Protein AF-A0A1Z5TK82-F1 (afdb_monomer_lite)

Organism: NCBI:txid1157616

Radius of gyration: 32.23 Å; chains: 1; bounding box: 74×86×77 Å

Foldseek 3Di:
DDPDDFLLFLLNLLLLLLQQADLPAPPRAADLLSLLQSLLVSLCVSLAWAWQAWDDPGGDPGDPDDPGHHHDDNCQCVDPQWGKTWTDHPVDPWIKIWIWGDDPQKIKIWIDTDVDPDIWIDIDGSVQWFDRVLPDHRLDDPPDDSVSSSVSSQNRTPHSVSSSVSSVCSQQGYPCVHDPPRDDVSDDHDDDDDDDDDDDDPCDPVVCQQVVLCVQPFNCVQPVQCPVWGSQQQRSFCRQQVVDDADPVNSVLLSVLLVLLCVLQVPPDPVVNVVSLLVVLVCLPQALASSRDRDGSSLVSSLSRCFVVLLPDDLCCDANPSHSPSVLNNNVCCVPPVSNRTDADPVSRRDDDPVSHNDDPDPPPVVVVVVVVVVVVVVVVVVVVVVVPPPDDDDDDDDDDDDDDDDDDDDDDDDDDDDDYDDDDDDDDDDDDDDDDDDDDDDDDDDDPDDDDAQACLQWFKAKKWFQAWDQDPQDQQKIWTWIFQPDDPPDPQWDDDPNGTTHTAIARCRVQDDRVCRHRAIAMKGQAEDWDDDRNDTHRIYTKKWAAQDDVPDDRPDRPDHIWTKHAPPPGDRNFTKDWPVRHDHHHNHDDVVVCSVVQQLQQWFAAPVQFTWGAQVSRPSCPPVPDGDITTIHTPVGTIGTDDDHGTRMD

Sequence (653 aa):
MSPGGSIFGAPNLSNIISSTLSSSASPQLKHNYDAIAVAAHASMVAVGFRLIGLGEDHKIDAQPDSTEPAPLPAEWNATKGSYAFRYAHSQSSMEYLLKINSMGNKAVIMGMGMGDDRTYSFDVKADEFVSTGNLPVTLLQEGESKEDAARKIGDVFISIGRLSDFGSMMRLSIIQKLVPSLQKEGYEETQESQSSSTSRSNMAATTGLENDLKDLTIVKESYPQVKDADSDPSKLSAAVFSNVEYTPQDKTEIEQWLITARHIAANEDAAKTAERLSSLNTHLSTRTTLLGSKPSIADVGMYARLAPVVKGWSDEQRTGEQGNHHIVRWLDFVQNAPLFNLKISDSDKVQIDPSKVVFFPKPIDQKAEKERKKKEKAAAQAAAGATTAAAAGATVTSAASGEAQENAKPGKKEKKSTGDKVAEAVGAEAPTEKKGKKEKQPKQPKNQPAADKPLSPAMIDLRVGHILKAVNHPDADSLYVSTINVGDAPGTDNTSEYEGKTVRTVCSGLNGLVPLEEMQGRKIVAVCNLKPVKMRGIQSSAMVLAASPRPKEGEDDHGHGGPVELVNPPSDAEAGERVFFDGYEGEPEKQLNPKKKVWDYCQAGFTTTDAKEVAFDVSAVEQMKDQGKSGIASLKTKQGLCTVPTLAGATVR

Structure (mmCIF, N/CA/C/O backbone):
data_AF-A0A1Z5TK82-F1
#
_entry.id   AF-A0A1Z5TK82-F1
#
loop_
_atom_site.group_PDB
_atom_site.id
_atom_site.type_symbol
_atom_site.label_atom_id
_atom_site.label_alt_id
_atom_site.label_comp_id
_atom_site.label_asym_id
_atom_site.label_entity_id
_atom_site.label_seq_id
_atom_site.pdbx_PDB_ins_code
_atom_site.Cartn_x
_atom_site.Cartn_y
_atom_site.Cartn_z
_atom_site.occupancy
_atom_site.B_iso_or_equiv
_atom_site.auth_seq_id
_atom_site.auth_comp_id
_atom_site.auth_asym_id
_atom_site.auth_atom_id
_atom_site.pdbx_PDB_model_num
ATOM 1 N N . MET A 1 1 ? 28.768 11.409 -28.089 1.00 36.03 1 MET A N 1
ATOM 2 C CA . MET A 1 1 ? 29.508 10.554 -27.138 1.00 36.03 1 MET A CA 1
ATOM 3 C C . MET A 1 1 ? 29.716 11.359 -25.868 1.00 36.03 1 MET A C 1
ATOM 5 O O . MET A 1 1 ? 30.420 12.356 -25.933 1.00 36.03 1 MET A O 1
ATOM 9 N N . SER A 1 2 ? 29.069 10.975 -24.764 1.00 27.11 2 SER A N 1
ATOM 10 C CA . SER A 1 2 ? 29.337 11.552 -23.440 1.00 27.11 2 SER A CA 1
ATOM 11 C C . SER A 1 2 ? 29.878 10.459 -22.515 1.00 27.11 2 SER A C 1
ATOM 13 O O . SER A 1 2 ? 29.393 9.330 -22.592 1.00 27.11 2 SER A O 1
ATOM 15 N N . PRO A 1 3 ? 30.875 10.753 -21.666 1.00 35.50 3 PRO A N 1
ATOM 16 C CA . PRO A 1 3 ? 31.620 9.746 -20.922 1.00 35.50 3 PRO A CA 1
ATOM 17 C C . PRO A 1 3 ? 30.861 9.351 -19.643 1.00 35.50 3 PRO A C 1
ATOM 19 O O . PRO A 1 3 ? 30.496 10.211 -18.848 1.00 35.50 3 PRO A O 1
ATOM 22 N N . GLY A 1 4 ? 30.635 8.051 -19.428 1.00 39.19 4 GLY A N 1
ATOM 23 C CA . GLY A 1 4 ? 30.369 7.465 -18.102 1.00 39.19 4 GLY A CA 1
ATOM 24 C C . GLY A 1 4 ? 28.933 7.460 -17.544 1.00 39.19 4 GLY A C 1
ATOM 25 O O . GLY A 1 4 ? 28.751 7.016 -16.412 1.00 39.19 4 GLY A O 1
ATOM 26 N N . GLY A 1 5 ? 27.913 7.916 -18.279 1.00 54.62 5 GLY A N 1
ATOM 27 C CA . GLY A 1 5 ? 26.507 7.885 -17.831 1.00 54.62 5 GLY A CA 1
ATOM 28 C C . GLY A 1 5 ? 25.722 6.660 -18.330 1.00 54.62 5 GLY A C 1
ATOM 29 O O . GLY A 1 5 ? 25.958 6.189 -19.438 1.00 54.62 5 GLY A O 1
ATOM 30 N N . SER A 1 6 ? 24.760 6.159 -17.542 1.00 75.81 6 SER A N 1
ATOM 31 C CA . SER A 1 6 ? 23.822 5.100 -17.974 1.00 75.81 6 SER A CA 1
ATOM 32 C C . SER A 1 6 ? 23.040 5.528 -19.227 1.00 75.81 6 SER A C 1
ATOM 34 O O . SER A 1 6 ? 22.519 6.644 -19.259 1.00 75.81 6 SER A O 1
ATOM 36 N N . ILE A 1 7 ? 22.895 4.643 -20.228 1.00 81.94 7 ILE A N 1
ATOM 37 C CA . ILE A 1 7 ? 22.122 4.908 -21.464 1.00 81.94 7 ILE A CA 1
ATOM 38 C C . ILE A 1 7 ? 20.677 5.315 -21.165 1.00 81.94 7 ILE A C 1
ATOM 40 O O . ILE A 1 7 ? 20.126 6.187 -21.834 1.00 81.94 7 ILE A O 1
ATOM 44 N N . PHE A 1 8 ? 20.072 4.722 -20.138 1.00 86.88 8 PHE A N 1
ATOM 45 C CA . PHE A 1 8 ? 18.718 5.056 -19.687 1.00 86.88 8 PHE A CA 1
ATOM 46 C C . PHE A 1 8 ? 18.707 6.074 -18.545 1.00 86.88 8 PHE A C 1
ATOM 48 O O . PHE A 1 8 ? 17.667 6.338 -17.950 1.00 86.88 8 PHE A O 1
ATOM 55 N N . GLY A 1 9 ? 19.866 6.642 -18.215 1.00 84.69 9 GLY A N 1
ATOM 56 C CA . GLY A 1 9 ? 19.978 7.704 -17.234 1.00 84.69 9 GLY A CA 1
ATOM 57 C C . GLY A 1 9 ? 19.309 8.977 -17.735 1.00 84.69 9 GLY A C 1
ATOM 58 O O . GLY A 1 9 ? 19.390 9.333 -18.913 1.00 84.69 9 GLY A O 1
ATOM 59 N N . ALA A 1 10 ? 18.694 9.703 -16.812 1.00 84.44 10 ALA A N 1
ATOM 60 C CA . ALA A 1 10 ? 18.004 10.949 -17.102 1.00 84.44 10 ALA A CA 1
ATOM 61 C C . ALA A 1 10 ? 18.831 11.989 -17.883 1.00 84.44 10 ALA A C 1
ATOM 63 O O . ALA A 1 10 ? 18.256 12.581 -18.789 1.00 84.44 10 ALA A O 1
ATOM 64 N N . PRO A 1 11 ? 20.147 12.193 -17.655 1.00 85.00 11 PRO A N 1
ATOM 65 C CA . PRO A 1 11 ? 20.925 13.118 -18.483 1.00 85.00 11 PRO A CA 1
ATOM 66 C C . PRO A 1 11 ? 20.929 12.738 -19.970 1.00 85.00 11 PRO A C 1
ATOM 68 O O . PRO A 1 11 ? 20.803 13.608 -20.828 1.00 85.00 11 PRO A O 1
ATOM 71 N N . ASN A 1 12 ? 21.030 11.443 -20.286 1.00 86.38 12 ASN A N 1
ATOM 72 C CA . ASN A 1 12 ? 21.011 10.974 -21.669 1.00 86.38 12 ASN A CA 1
ATOM 73 C C . ASN A 1 12 ? 19.604 11.076 -22.271 1.00 86.38 12 ASN A C 1
ATOM 75 O O . ASN A 1 12 ? 19.438 11.608 -23.366 1.00 86.38 12 ASN A O 1
ATOM 79 N N . LEU A 1 13 ? 18.582 10.636 -21.530 1.00 88.88 13 LEU A N 1
ATOM 80 C CA . LEU A 1 13 ? 17.193 10.712 -21.985 1.00 88.88 13 LEU A CA 1
ATOM 81 C C . LEU A 1 13 ? 16.740 12.160 -22.208 1.00 88.88 13 LEU A C 1
ATOM 83 O O . LEU A 1 13 ? 16.151 12.447 -23.245 1.00 88.88 13 LEU A O 1
ATOM 87 N N . SER A 1 14 ? 17.067 13.090 -21.307 1.00 88.12 14 SER A N 1
ATOM 88 C CA . SER A 1 14 ? 16.750 14.513 -21.475 1.00 88.12 14 SER A CA 1
ATOM 89 C C . SER A 1 14 ? 17.409 15.118 -22.715 1.00 88.12 14 SER A C 1
ATOM 91 O O . SER A 1 14 ? 16.763 15.884 -23.428 1.00 88.12 14 SER A O 1
ATOM 93 N N . ASN A 1 15 ? 18.657 14.746 -23.017 1.00 86.69 15 ASN A N 1
ATOM 94 C CA . ASN A 1 15 ? 19.344 15.195 -24.232 1.00 86.69 15 ASN A CA 1
ATOM 95 C C . ASN A 1 15 ? 18.699 14.632 -25.508 1.00 86.69 15 ASN A C 1
ATOM 97 O O . ASN A 1 15 ? 18.575 15.332 -26.511 1.00 86.69 15 ASN A O 1
ATOM 101 N N . ILE A 1 16 ? 18.253 13.374 -25.482 1.00 87.94 16 ILE A N 1
ATOM 102 C CA . ILE A 1 16 ? 17.548 12.775 -26.622 1.00 87.94 16 ILE A CA 1
ATOM 103 C C . ILE A 1 16 ? 16.187 13.454 -26.819 1.00 87.94 16 ILE A C 1
ATOM 105 O O . ILE A 1 16 ? 15.845 13.826 -27.942 1.00 87.94 16 ILE A O 1
ATOM 109 N N . ILE A 1 17 ? 15.431 13.685 -25.743 1.00 88.69 17 ILE A N 1
ATOM 110 C CA . ILE A 1 17 ? 14.136 14.380 -25.798 1.00 88.69 17 ILE A CA 1
ATOM 111 C C . ILE A 1 17 ? 14.307 15.800 -26.362 1.00 88.69 17 ILE A C 1
ATOM 113 O O . ILE A 1 17 ? 13.540 16.201 -27.236 1.00 88.69 17 ILE A O 1
ATOM 117 N N . SER A 1 18 ? 15.329 16.552 -25.934 1.00 84.38 18 SER A N 1
ATOM 118 C CA . SER A 1 18 ? 15.569 17.903 -26.464 1.00 84.38 18 SER A CA 1
ATOM 119 C C . SER A 1 18 ? 15.993 17.899 -27.934 1.00 84.38 18 SER A C 1
ATOM 121 O O . SER A 1 18 ? 15.655 18.827 -28.660 1.00 84.38 18 SER A O 1
ATOM 123 N N . SER A 1 19 ? 16.686 16.855 -28.398 1.00 82.31 19 SER A N 1
ATOM 124 C CA . SER A 1 19 ? 17.073 16.718 -29.810 1.00 82.31 19 SER A CA 1
ATOM 125 C C . SER A 1 19 ? 15.933 16.274 -30.736 1.00 82.31 19 SER A C 1
ATOM 127 O O . SER A 1 19 ? 15.937 16.616 -31.914 1.00 82.31 19 SER A O 1
ATOM 129 N N . THR A 1 20 ? 14.959 15.526 -30.212 1.00 82.12 20 THR A N 1
ATOM 130 C CA . THR A 1 20 ? 13.867 14.929 -31.002 1.00 82.12 20 THR A CA 1
ATOM 131 C C . THR A 1 20 ? 12.640 15.829 -31.085 1.00 82.12 20 THR A C 1
ATOM 133 O O . THR A 1 20 ? 11.856 15.713 -32.022 1.00 82.12 20 THR A O 1
ATOM 136 N N . LEU A 1 21 ? 12.441 16.752 -30.145 1.00 81.25 21 LEU A N 1
ATOM 137 C CA . LEU A 1 21 ? 11.312 17.675 -30.196 1.00 81.25 21 LEU A CA 1
ATOM 138 C C . LEU A 1 21 ? 11.607 18.860 -31.123 1.00 81.25 21 LEU A C 1
ATOM 140 O O . LEU A 1 21 ? 12.522 19.641 -30.889 1.00 81.25 21 LEU A O 1
ATOM 144 N N . SER A 1 22 ? 10.800 19.015 -32.175 1.00 68.00 22 SER A N 1
ATOM 145 C CA . SER A 1 22 ? 10.923 20.137 -33.111 1.00 68.00 22 SER A CA 1
ATOM 146 C C . SER A 1 22 ? 10.579 21.485 -32.453 1.00 68.00 22 SER A C 1
ATOM 148 O O . SER A 1 22 ? 9.656 21.592 -31.638 1.00 68.00 22 SER A O 1
ATOM 150 N N . SER A 1 23 ? 11.267 22.550 -32.868 1.00 65.06 23 SER A N 1
ATOM 151 C CA . SER A 1 23 ? 10.932 23.942 -32.527 1.00 65.06 23 SER A CA 1
ATOM 152 C C . SER A 1 23 ? 9.663 24.453 -33.229 1.00 65.06 23 SER A C 1
ATOM 154 O O . SER A 1 23 ? 9.111 25.472 -32.827 1.00 65.06 23 SER A O 1
ATOM 156 N N . SER A 1 24 ? 9.168 23.740 -34.248 1.00 57.34 24 SER A N 1
ATOM 157 C CA . SER A 1 24 ? 8.022 24.165 -35.068 1.00 57.34 24 SER A CA 1
ATOM 158 C C . SER A 1 24 ? 6.647 23.983 -34.404 1.00 57.34 24 SER A C 1
ATOM 160 O O . SER A 1 24 ? 5.684 24.629 -34.813 1.00 57.34 24 SER A O 1
ATOM 162 N N . ALA A 1 25 ? 6.537 23.142 -33.368 1.00 60.12 25 ALA A N 1
ATOM 163 C CA . ALA A 1 25 ? 5.280 22.840 -32.684 1.00 60.12 25 ALA A CA 1
ATOM 164 C C . ALA A 1 25 ? 5.326 23.313 -31.222 1.00 60.12 25 ALA A C 1
ATOM 166 O O . ALA A 1 25 ? 5.950 22.676 -30.379 1.00 60.12 25 ALA A O 1
ATOM 167 N N . SER A 1 26 ? 4.651 24.422 -30.902 1.00 64.62 26 SER A N 1
ATOM 168 C CA . SER A 1 26 ? 4.585 24.975 -29.540 1.00 64.62 26 SER A CA 1
ATOM 169 C C . SER A 1 26 ? 3.139 25.021 -29.018 1.00 64.62 26 SER A C 1
ATOM 171 O O . SER A 1 26 ? 2.242 25.410 -29.772 1.00 64.62 26 SER A O 1
ATOM 173 N N . PRO A 1 27 ? 2.874 24.665 -27.743 1.00 68.94 27 PRO A N 1
ATOM 174 C CA . PRO A 1 27 ? 3.793 24.034 -26.786 1.00 68.94 27 PRO A CA 1
ATOM 175 C C . PRO A 1 27 ? 4.064 22.557 -27.128 1.00 68.94 27 PRO A C 1
ATOM 177 O O . PRO A 1 27 ? 3.141 21.824 -27.499 1.00 68.94 27 PRO A O 1
ATOM 180 N N . GLN A 1 28 ? 5.322 22.125 -26.977 1.00 78.19 28 GLN A N 1
ATOM 181 C CA . GLN A 1 28 ? 5.784 20.776 -27.329 1.00 78.19 28 GLN A CA 1
ATOM 182 C C . GLN A 1 28 ? 5.205 19.695 -26.404 1.00 78.19 28 GLN A C 1
ATOM 184 O O . GLN A 1 28 ? 4.840 18.621 -26.879 1.00 78.19 28 GLN A O 1
ATOM 189 N N . LEU A 1 29 ? 5.088 19.973 -25.098 1.00 86.94 29 LEU A N 1
ATOM 190 C CA . LEU A 1 29 ? 4.472 19.070 -24.119 1.00 86.94 29 LEU A CA 1
ATOM 191 C C . LEU A 1 29 ? 3.278 19.771 -23.466 1.00 86.94 29 LEU A C 1
ATOM 193 O O . LEU A 1 29 ? 3.437 20.754 -22.741 1.00 86.94 29 LEU A O 1
ATOM 197 N N . LYS A 1 30 ? 2.067 19.274 -23.729 1.00 87.50 30 LYS A N 1
ATOM 198 C CA . LYS A 1 30 ? 0.797 19.871 -23.283 1.00 87.50 30 LYS A CA 1
ATOM 199 C C . LYS A 1 30 ? 0.281 19.212 -22.008 1.00 87.50 30 LYS A C 1
ATOM 201 O O . LYS A 1 30 ? -0.322 19.873 -21.160 1.00 87.50 30 LYS A O 1
ATOM 206 N N . HIS A 1 31 ? 0.486 17.906 -21.877 1.00 88.12 31 HIS A N 1
ATOM 207 C CA . HIS A 1 31 ? -0.056 17.078 -20.806 1.00 88.12 31 HIS A CA 1
ATOM 208 C C . HIS A 1 31 ? 0.978 16.085 -20.269 1.00 88.12 31 HIS A C 1
ATOM 210 O O . HIS A 1 31 ? 1.985 15.791 -20.904 1.00 88.12 31 HIS A O 1
ATOM 216 N N . ASN A 1 32 ? 0.711 15.540 -19.083 1.00 90.56 32 ASN A N 1
ATOM 217 C CA . ASN A 1 32 ? 1.583 14.571 -18.416 1.00 90.56 32 ASN A CA 1
ATOM 218 C C . ASN A 1 32 ? 1.853 13.315 -19.258 1.00 90.56 32 ASN A C 1
ATOM 220 O O . ASN A 1 32 ? 2.959 12.786 -19.240 1.00 90.56 32 ASN A O 1
ATOM 224 N N . TYR A 1 33 ? 0.870 12.872 -20.039 1.00 93.12 33 TYR A N 1
ATOM 225 C CA . TYR A 1 33 ? 1.038 11.745 -20.952 1.00 93.12 33 TYR A CA 1
ATOM 226 C C . TYR A 1 33 ? 1.984 12.036 -22.124 1.00 93.12 33 TYR A C 1
ATOM 228 O O . TYR A 1 33 ? 2.653 11.112 -22.576 1.00 93.12 33 TYR A O 1
ATOM 236 N N . ASP A 1 34 ? 2.122 13.298 -22.550 1.00 92.12 34 ASP A N 1
ATOM 237 C CA . ASP A 1 34 ? 3.096 13.675 -23.583 1.00 92.12 34 ASP A CA 1
ATOM 238 C C . ASP A 1 34 ? 4.524 13.462 -23.063 1.00 92.12 34 ASP A C 1
ATOM 240 O O . ASP A 1 34 ? 5.375 12.943 -23.778 1.00 92.12 34 ASP A O 1
ATOM 244 N N . ALA A 1 35 ? 4.774 13.803 -21.792 1.00 92.38 35 ALA A N 1
ATOM 245 C CA . ALA A 1 35 ? 6.072 13.602 -21.149 1.00 92.38 35 ALA A CA 1
ATOM 246 C C . ALA A 1 35 ? 6.434 12.108 -21.037 1.00 92.38 35 ALA A C 1
ATOM 248 O O . ALA A 1 35 ? 7.574 11.719 -21.277 1.00 92.38 35 ALA A O 1
ATOM 249 N N . ILE A 1 36 ? 5.457 11.251 -20.731 1.00 95.12 36 ILE A N 1
ATOM 250 C CA . ILE A 1 36 ? 5.661 9.794 -20.673 1.00 95.12 36 ILE A CA 1
ATOM 251 C C . ILE A 1 36 ? 5.919 9.228 -22.070 1.00 95.12 36 ILE A C 1
ATOM 253 O O . ILE A 1 36 ? 6.853 8.452 -22.260 1.00 95.12 36 ILE A O 1
ATOM 257 N N . ALA A 1 37 ? 5.116 9.632 -23.055 1.00 94.50 37 ALA A N 1
ATOM 258 C CA . ALA A 1 37 ? 5.256 9.172 -24.429 1.00 94.50 37 ALA A CA 1
ATOM 259 C C . ALA A 1 37 ? 6.608 9.584 -25.034 1.00 94.50 37 ALA A C 1
ATOM 261 O O . ALA A 1 37 ? 7.271 8.753 -25.657 1.00 94.50 37 ALA A O 1
ATOM 262 N N . VAL A 1 38 ? 7.066 10.820 -24.795 1.00 92.81 38 VAL A N 1
ATOM 263 C CA . VAL A 1 38 ? 8.372 11.276 -25.294 1.00 92.81 38 VAL A CA 1
ATOM 264 C C . VAL A 1 38 ? 9.542 10.607 -24.564 1.00 92.81 38 VAL A C 1
ATOM 266 O O . VAL A 1 38 ? 10.543 10.287 -25.199 1.00 92.81 38 VAL A O 1
ATOM 269 N N . ALA A 1 39 ? 9.419 10.304 -23.266 1.00 94.38 39 ALA A N 1
ATOM 270 C CA . ALA A 1 39 ? 10.429 9.524 -22.546 1.00 94.38 39 ALA A CA 1
ATOM 271 C C . ALA A 1 39 ? 10.507 8.072 -23.042 1.00 94.38 39 ALA A C 1
ATOM 273 O O . ALA A 1 39 ? 11.598 7.503 -23.140 1.00 94.38 39 ALA A O 1
ATOM 274 N N . ALA A 1 40 ? 9.367 7.478 -23.407 1.00 95.44 40 ALA A N 1
ATOM 275 C CA . ALA A 1 40 ? 9.321 6.148 -24.004 1.00 95.44 40 ALA A CA 1
ATOM 276 C C . ALA A 1 40 ? 9.984 6.151 -25.390 1.00 95.44 40 ALA A C 1
ATOM 278 O O . ALA A 1 40 ? 10.822 5.296 -25.670 1.00 95.44 40 ALA A O 1
ATOM 279 N N . HIS A 1 41 ? 9.692 7.163 -26.215 1.00 94.25 41 HIS A N 1
ATOM 280 C CA . HIS A 1 41 ? 10.371 7.382 -27.493 1.00 94.25 41 HIS A CA 1
ATOM 281 C C . HIS A 1 41 ? 11.887 7.541 -27.321 1.00 94.25 41 HIS A C 1
ATOM 283 O O . HIS A 1 41 ? 12.660 6.826 -27.958 1.00 94.25 41 HIS A O 1
ATOM 289 N N . ALA A 1 42 ? 12.319 8.410 -26.407 1.00 93.06 42 ALA A N 1
ATOM 290 C CA . ALA A 1 42 ? 13.733 8.636 -26.138 1.00 93.06 42 ALA A CA 1
ATOM 291 C C . ALA A 1 42 ? 14.451 7.367 -25.665 1.00 93.06 42 ALA A C 1
ATOM 293 O O . ALA A 1 42 ? 15.591 7.139 -26.054 1.00 93.06 42 ALA A O 1
ATOM 294 N N . SER A 1 43 ? 13.775 6.508 -24.896 1.00 93.81 43 SER A N 1
ATOM 295 C CA . SER A 1 43 ? 14.318 5.213 -24.467 1.00 93.81 43 SER A CA 1
ATOM 296 C C . SER A 1 43 ? 14.553 4.261 -25.648 1.00 93.81 43 SER A C 1
ATOM 298 O O . SER A 1 43 ? 15.572 3.575 -25.680 1.00 93.81 43 SER A O 1
ATOM 300 N N . MET A 1 44 ? 13.659 4.247 -26.644 1.00 92.75 44 MET A N 1
ATOM 301 C CA . MET A 1 44 ? 13.850 3.467 -27.878 1.00 92.75 44 MET A CA 1
ATOM 302 C C . MET A 1 44 ? 15.023 4.021 -28.703 1.00 92.75 44 MET A C 1
ATOM 304 O O . MET A 1 44 ? 15.899 3.279 -29.144 1.00 92.75 44 MET A O 1
ATOM 308 N N . VAL A 1 45 ? 15.089 5.343 -28.873 1.00 91.06 45 VAL A N 1
ATOM 309 C CA . VAL A 1 45 ? 16.172 6.001 -29.623 1.00 91.06 45 VAL A CA 1
ATOM 310 C C . VAL A 1 45 ? 17.531 5.806 -28.943 1.00 91.06 45 VAL A C 1
ATOM 312 O O . VAL A 1 45 ? 18.526 5.576 -29.630 1.00 91.06 45 VAL A O 1
ATOM 315 N N . ALA A 1 46 ? 17.579 5.819 -27.606 1.00 89.69 46 ALA A N 1
ATOM 316 C CA . ALA A 1 46 ? 18.804 5.649 -26.821 1.00 89.69 46 ALA A CA 1
ATOM 317 C C . ALA A 1 46 ? 19.555 4.349 -27.147 1.00 89.69 46 ALA A C 1
ATOM 319 O O . ALA A 1 46 ? 20.783 4.309 -27.062 1.00 89.69 46 ALA A O 1
ATOM 320 N N . VAL A 1 47 ? 18.832 3.307 -27.568 1.00 89.19 47 VAL A N 1
ATOM 321 C CA . VAL A 1 47 ? 19.414 2.011 -27.941 1.00 89.19 47 VAL A CA 1
ATOM 322 C C . VAL A 1 47 ? 19.478 1.768 -29.451 1.00 89.19 47 VAL A C 1
ATOM 324 O O . VAL A 1 47 ? 19.905 0.702 -29.874 1.00 89.19 47 VAL A O 1
ATOM 327 N N . GLY A 1 48 ? 19.144 2.768 -30.274 1.00 87.00 48 GLY A N 1
ATOM 328 C CA . GLY A 1 48 ? 19.350 2.731 -31.725 1.00 87.00 48 GLY A CA 1
ATOM 329 C C . GLY A 1 48 ? 18.112 2.437 -32.574 1.00 87.00 48 GLY A C 1
ATOM 330 O O . GLY A 1 48 ? 18.252 2.248 -33.785 1.00 87.00 48 GLY A O 1
ATOM 331 N N . PHE A 1 49 ? 16.904 2.422 -31.998 1.00 89.75 49 PHE A N 1
ATOM 332 C CA . PHE A 1 49 ? 15.684 2.345 -32.806 1.00 89.75 49 PHE A CA 1
ATOM 333 C C . PHE A 1 49 ? 15.471 3.647 -33.579 1.00 89.75 49 PHE A C 1
ATOM 335 O O . PHE A 1 49 ? 15.521 4.743 -33.020 1.00 89.75 49 PHE A O 1
ATOM 342 N N . ARG A 1 50 ? 15.184 3.518 -34.874 1.00 88.50 50 ARG A N 1
ATOM 343 C CA . ARG A 1 50 ? 14.848 4.634 -35.760 1.00 88.50 50 ARG A CA 1
ATOM 344 C C . ARG A 1 50 ? 13.342 4.713 -35.920 1.00 88.50 50 ARG A C 1
ATOM 346 O O . ARG A 1 50 ? 12.716 3.711 -36.258 1.00 88.50 50 ARG A O 1
ATOM 353 N N . LEU A 1 51 ? 12.768 5.886 -35.672 1.00 89.06 51 LEU A N 1
ATOM 354 C CA . LEU A 1 51 ? 11.347 6.131 -35.899 1.00 89.06 51 LEU A CA 1
ATOM 355 C C . LEU A 1 51 ? 11.064 6.117 -37.407 1.00 89.06 51 LEU A C 1
ATOM 357 O O . LEU A 1 51 ? 11.727 6.820 -38.164 1.00 89.06 51 LEU A O 1
ATOM 361 N N . ILE A 1 52 ? 10.083 5.323 -37.825 1.00 88.12 52 ILE A N 1
ATOM 362 C CA . ILE A 1 52 ? 9.681 5.152 -39.230 1.00 88.12 52 ILE A CA 1
ATOM 363 C C . ILE A 1 52 ? 8.191 5.430 -39.458 1.00 88.12 52 ILE A C 1
ATOM 365 O O . ILE A 1 52 ? 7.708 5.244 -40.568 1.00 88.12 52 ILE A O 1
ATOM 369 N N . GLY A 1 53 ? 7.431 5.819 -38.430 1.00 85.75 53 GLY A N 1
ATOM 370 C CA . GLY A 1 53 ? 5.988 6.028 -38.557 1.00 85.75 53 GLY A CA 1
ATOM 371 C C . GLY A 1 53 ? 5.275 6.367 -37.250 1.00 85.75 53 GLY A C 1
ATOM 372 O O . GLY A 1 53 ? 5.815 6.156 -36.162 1.00 85.75 53 GLY A O 1
ATOM 373 N N . LEU A 1 54 ? 4.037 6.858 -37.366 1.00 86.25 54 LEU A N 1
ATOM 374 C CA . LEU A 1 54 ? 3.131 7.127 -36.244 1.00 86.25 54 LEU A CA 1
ATOM 375 C C . LEU A 1 54 ? 1.852 6.291 -36.388 1.00 86.25 54 LEU A C 1
ATOM 377 O O . LEU A 1 54 ? 0.924 6.685 -37.090 1.00 86.25 54 LEU A O 1
ATOM 381 N N . GLY A 1 55 ? 1.797 5.131 -35.733 1.00 78.69 55 GLY A N 1
ATOM 382 C CA . GLY A 1 55 ? 0.686 4.177 -35.858 1.00 78.69 55 GLY A CA 1
ATOM 383 C C . GLY A 1 55 ? 1.014 2.953 -36.716 1.00 78.69 55 GLY A C 1
ATOM 384 O O . GLY A 1 55 ? 2.171 2.696 -37.043 1.00 78.69 55 GLY A O 1
ATOM 385 N N . GLU A 1 56 ? -0.016 2.170 -37.043 1.00 70.88 56 GLU A N 1
ATOM 386 C CA . GLU A 1 56 ? 0.119 0.892 -37.764 1.00 70.88 56 GLU A CA 1
ATOM 387 C C . GLU A 1 56 ? 0.293 1.072 -39.276 1.00 70.88 56 GLU A C 1
ATOM 389 O O . GLU A 1 56 ? 1.080 0.352 -39.890 1.00 70.88 56 GLU A O 1
ATOM 394 N N . ASP A 1 57 ? -0.364 2.076 -39.861 1.00 69.62 57 ASP A N 1
ATOM 395 C CA . ASP A 1 57 ? -0.423 2.261 -41.319 1.00 69.62 57 ASP A CA 1
ATOM 396 C C . ASP A 1 57 ? 0.392 3.461 -41.822 1.00 69.62 57 ASP A C 1
ATOM 398 O O . ASP A 1 57 ? 0.730 3.544 -43.002 1.00 69.62 57 ASP A O 1
ATOM 402 N N . HIS A 1 58 ? 0.748 4.393 -40.936 1.00 74.38 58 HIS A N 1
ATOM 403 C CA . HIS A 1 58 ? 1.500 5.591 -41.301 1.00 74.38 58 HIS A CA 1
ATOM 404 C C . HIS A 1 58 ? 3.004 5.296 -41.303 1.00 74.38 58 HIS A C 1
ATOM 406 O O . HIS A 1 58 ? 3.563 4.895 -40.278 1.0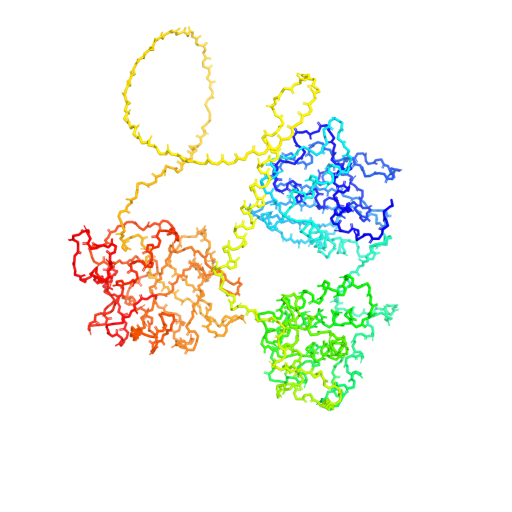0 74.38 58 HIS A O 1
ATOM 412 N N . LYS A 1 59 ? 3.666 5.536 -42.440 1.00 71.19 59 LYS A N 1
ATOM 413 C CA . LYS A 1 59 ? 5.127 5.553 -42.561 1.00 71.19 59 LYS A CA 1
ATOM 414 C C . LYS A 1 59 ? 5.628 6.971 -42.823 1.00 71.19 59 LYS A C 1
ATOM 416 O O . LYS A 1 59 ? 5.028 7.703 -43.600 1.00 71.19 59 LYS A O 1
ATOM 421 N N . ILE A 1 60 ? 6.723 7.326 -42.168 1.00 74.19 60 ILE A N 1
ATOM 422 C CA . ILE A 1 60 ? 7.480 8.560 -42.374 1.00 74.19 60 ILE A CA 1
ATOM 423 C C . ILE A 1 60 ? 8.722 8.179 -43.178 1.00 74.19 60 ILE A C 1
ATOM 425 O O . ILE A 1 60 ? 9.337 7.148 -42.893 1.00 74.19 60 ILE A O 1
ATOM 429 N N . ASP A 1 61 ? 9.107 9.005 -44.150 1.00 58.94 61 ASP A N 1
ATOM 430 C CA . ASP A 1 61 ? 10.343 8.829 -44.915 1.00 58.94 61 ASP A CA 1
ATOM 431 C C . ASP A 1 61 ? 11.562 9.020 -43.996 1.00 58.94 61 ASP A C 1
ATOM 433 O O . ASP A 1 61 ? 12.109 10.113 -43.843 1.00 58.94 61 ASP A O 1
ATOM 437 N N . ALA A 1 62 ? 11.971 7.949 -43.319 1.00 55.03 62 ALA A N 1
ATOM 438 C CA . ALA A 1 62 ? 13.138 7.956 -42.453 1.00 55.03 62 ALA A CA 1
ATOM 439 C C . ALA A 1 62 ? 14.411 8.042 -43.309 1.00 55.03 62 ALA A C 1
ATOM 441 O O . ALA A 1 62 ? 14.722 7.123 -44.066 1.00 55.03 62 ALA A O 1
ATOM 442 N N . GLN A 1 63 ? 15.163 9.140 -43.181 1.00 55.53 63 GLN A N 1
ATOM 443 C CA . GLN A 1 63 ? 16.480 9.287 -43.807 1.00 55.53 63 GLN A CA 1
ATOM 444 C C . GLN A 1 63 ? 17.435 8.197 -43.268 1.00 55.53 63 GLN A C 1
ATOM 446 O O . GLN A 1 63 ? 17.654 8.136 -42.056 1.00 55.53 63 GLN A O 1
ATOM 451 N N . PRO A 1 64 ? 17.999 7.327 -44.127 1.00 47.47 64 PRO A N 1
ATOM 452 C CA . PRO A 1 64 ? 18.706 6.122 -43.689 1.00 47.47 64 PRO A CA 1
ATOM 453 C C . PRO A 1 64 ? 20.098 6.355 -43.069 1.00 47.47 64 PRO A C 1
ATOM 455 O O . PRO A 1 64 ? 20.614 5.426 -42.456 1.00 47.47 64 PRO A O 1
ATOM 458 N N . ASP A 1 65 ? 20.672 7.562 -43.169 1.00 49.00 65 ASP A N 1
ATOM 459 C CA . ASP A 1 65 ? 22.109 7.812 -42.919 1.00 49.00 65 ASP A CA 1
ATOM 460 C C . ASP A 1 65 ? 22.435 8.931 -41.903 1.00 49.00 65 ASP A C 1
ATOM 462 O O . ASP A 1 65 ? 23.589 9.334 -41.759 1.00 49.00 65 ASP A O 1
ATOM 466 N N . SER A 1 66 ? 21.450 9.459 -41.169 1.00 52.31 66 SER A N 1
ATOM 467 C CA . SER A 1 66 ? 21.720 10.495 -40.157 1.00 52.31 66 SER A CA 1
ATOM 468 C C . SER A 1 66 ? 22.168 9.883 -38.826 1.00 52.31 66 SER A C 1
ATOM 470 O O . SER A 1 66 ? 21.460 9.072 -38.229 1.00 52.31 66 SER A O 1
ATOM 472 N N . THR A 1 67 ? 23.322 10.319 -38.314 1.00 51.50 67 THR A N 1
ATOM 473 C CA . THR A 1 67 ? 23.801 10.023 -36.950 1.00 51.50 67 THR A CA 1
ATOM 474 C C . THR A 1 67 ? 22.993 10.729 -35.855 1.00 51.50 67 THR A C 1
ATOM 476 O O . THR A 1 67 ? 23.174 10.423 -34.676 1.00 51.50 67 THR A O 1
ATOM 479 N N . GLU A 1 68 ? 22.117 11.670 -36.222 1.00 59.53 68 GLU A N 1
ATOM 480 C CA . GLU A 1 68 ? 21.237 12.388 -35.298 1.00 59.53 68 GLU A CA 1
ATOM 481 C C . GLU A 1 68 ? 19.797 11.841 -35.333 1.00 59.53 68 GLU A C 1
ATOM 483 O O . GLU A 1 68 ? 19.303 11.507 -36.418 1.00 59.53 68 GLU A O 1
ATOM 488 N N . PRO A 1 69 ? 19.105 11.765 -34.174 1.00 65.00 69 PRO A N 1
ATOM 489 C CA . PRO A 1 69 ? 17.707 11.347 -34.103 1.00 65.00 69 PRO A CA 1
ATOM 490 C C . PRO A 1 69 ? 16.813 12.199 -35.007 1.00 65.00 69 PRO A C 1
ATOM 492 O O . PRO A 1 69 ? 16.874 13.426 -34.965 1.00 65.00 69 PRO A O 1
ATOM 495 N N . ALA A 1 70 ? 15.949 11.557 -35.796 1.00 70.75 70 ALA A N 1
ATOM 496 C CA . ALA A 1 70 ? 14.957 12.279 -36.584 1.00 70.75 70 ALA A CA 1
ATOM 497 C C . ALA A 1 70 ? 13.996 13.047 -35.651 1.00 70.75 70 ALA A C 1
ATOM 499 O O . ALA A 1 70 ? 13.562 12.485 -34.638 1.00 70.75 70 ALA A O 1
ATOM 500 N N . PRO A 1 71 ? 13.643 14.304 -35.971 1.00 78.75 71 PRO A N 1
ATOM 501 C CA . PRO A 1 71 ? 12.687 15.053 -35.173 1.00 78.75 71 PRO A CA 1
ATOM 502 C C . PRO A 1 71 ? 11.302 14.398 -35.234 1.00 78.75 71 PRO A C 1
ATOM 504 O O . PRO A 1 71 ? 10.875 13.891 -36.272 1.00 78.75 71 PRO A O 1
ATOM 507 N N . LEU A 1 72 ? 10.581 14.438 -34.116 1.00 84.00 72 LEU A N 1
ATOM 508 C CA . LEU A 1 72 ? 9.202 13.983 -34.018 1.00 84.00 72 LEU A CA 1
ATOM 509 C C . LEU A 1 72 ? 8.290 14.867 -34.894 1.00 84.00 72 LEU A C 1
ATOM 511 O O . LEU A 1 72 ? 8.334 16.096 -34.754 1.00 84.00 72 LEU A O 1
ATOM 515 N N . PRO A 1 73 ? 7.438 14.277 -35.757 1.00 82.12 73 PRO A N 1
ATOM 516 C CA . PRO A 1 73 ? 6.459 15.025 -36.552 1.00 82.12 73 PRO A CA 1
ATOM 517 C C . PRO A 1 73 ? 5.470 15.772 -35.664 1.00 82.12 73 PRO A C 1
ATOM 519 O O . PRO A 1 73 ? 5.084 15.243 -34.629 1.00 82.12 73 PRO A O 1
ATOM 522 N N . ALA A 1 74 ? 5.003 16.956 -36.061 1.00 79.88 74 ALA A N 1
ATOM 523 C CA . ALA A 1 74 ? 4.158 17.818 -35.223 1.00 79.88 74 ALA A CA 1
ATOM 524 C C . ALA A 1 74 ? 2.869 17.139 -34.703 1.00 79.88 74 ALA A C 1
ATOM 526 O O . ALA A 1 74 ? 2.340 17.518 -33.659 1.00 79.88 74 ALA A O 1
ATOM 527 N N . GLU A 1 75 ? 2.374 16.129 -35.413 1.00 83.25 75 GLU A N 1
ATOM 528 C CA . GLU A 1 75 ? 1.177 15.356 -35.101 1.00 83.25 75 GLU A CA 1
ATOM 529 C C . GLU A 1 75 ? 1.388 14.202 -34.101 1.00 83.25 75 GLU A C 1
ATOM 531 O O . GLU A 1 75 ? 0.412 13.557 -33.715 1.00 83.25 75 GLU A O 1
ATOM 536 N N . TRP A 1 76 ? 2.618 13.950 -33.629 1.00 86.50 76 TRP A N 1
ATOM 537 C CA . TRP A 1 76 ? 2.941 12.825 -32.733 1.00 86.50 76 TRP A CA 1
ATOM 538 C C . TRP A 1 76 ? 2.108 12.792 -31.438 1.00 86.50 76 TRP A C 1
ATOM 540 O O . TRP A 1 76 ? 1.870 11.722 -30.878 1.00 86.50 76 TRP A O 1
ATOM 550 N N . ASN A 1 77 ? 1.647 13.957 -30.974 1.00 87.44 77 ASN A N 1
ATOM 551 C CA . ASN A 1 77 ? 0.787 14.130 -29.802 1.00 87.44 77 ASN A CA 1
ATOM 552 C C . ASN A 1 77 ? -0.587 14.741 -30.142 1.00 87.44 77 ASN A C 1
ATOM 554 O O . ASN A 1 77 ? -1.214 15.380 -29.293 1.00 87.44 77 ASN A O 1
ATOM 558 N N . ALA A 1 78 ? -1.071 14.568 -31.379 1.00 83.00 78 ALA A N 1
ATOM 559 C CA . ALA A 1 78 ? -2.349 15.130 -31.822 1.00 83.00 78 ALA A CA 1
ATOM 560 C C . ALA A 1 78 ? -3.547 14.606 -31.007 1.00 83.00 78 ALA A C 1
ATOM 562 O O . ALA A 1 78 ? -4.471 15.365 -30.704 1.00 83.00 78 ALA A O 1
ATOM 563 N N . THR A 1 79 ? -3.515 13.327 -30.612 1.00 83.69 79 THR A N 1
ATOM 564 C CA . THR A 1 79 ? -4.553 12.703 -29.780 1.00 83.69 79 THR A CA 1
ATOM 565 C C . THR A 1 79 ? -4.079 12.605 -28.336 1.00 83.69 79 THR A C 1
ATOM 567 O O . THR A 1 79 ? -3.181 11.837 -28.001 1.00 83.69 79 THR A O 1
ATOM 570 N N . LYS A 1 80 ? -4.712 13.371 -27.444 1.00 84.19 80 LYS A N 1
ATOM 571 C CA . LYS A 1 80 ? -4.377 13.353 -26.017 1.00 84.19 80 LYS A CA 1
ATOM 572 C C . LYS A 1 80 ? -4.526 11.943 -25.444 1.00 84.19 80 LYS A C 1
ATOM 574 O O . LYS A 1 80 ? -5.623 11.389 -25.462 1.00 84.19 80 LYS A O 1
ATOM 579 N N . GLY A 1 81 ? -3.458 11.431 -24.835 1.00 83.56 81 GLY A N 1
ATOM 580 C CA . GLY A 1 81 ? -3.513 10.160 -24.119 1.00 83.56 81 GLY A CA 1
ATOM 581 C C . GLY A 1 81 ? -3.530 8.927 -25.023 1.00 83.56 81 GLY A C 1
ATOM 582 O O . GLY A 1 81 ? -3.756 7.837 -24.513 1.00 83.56 81 GLY A O 1
ATOM 583 N N . SER A 1 82 ? -3.298 9.065 -26.330 1.00 90.56 82 SER A N 1
ATOM 584 C CA . SER A 1 82 ? -3.102 7.926 -27.228 1.00 90.56 82 SER A CA 1
ATOM 585 C C . SER A 1 82 ? -1.979 8.240 -28.208 1.00 90.56 82 SER A C 1
ATOM 587 O O . SER A 1 82 ? -2.099 9.137 -29.040 1.00 90.56 82 SER A O 1
ATOM 589 N N . TYR A 1 83 ? -0.875 7.513 -28.072 1.00 93.44 83 TYR A N 1
ATOM 590 C CA . TYR A 1 83 ? 0.354 7.713 -28.834 1.00 93.44 83 TYR A CA 1
ATOM 591 C C . TYR A 1 83 ? 0.762 6.388 -29.459 1.00 93.44 83 TYR A C 1
ATOM 593 O O . TYR A 1 83 ? 0.642 5.335 -28.828 1.00 93.44 83 TYR A O 1
ATOM 601 N N . ALA A 1 84 ? 1.272 6.439 -30.683 1.00 91.81 84 ALA A N 1
ATOM 602 C CA . ALA A 1 84 ? 1.775 5.266 -31.374 1.00 91.81 84 ALA A CA 1
ATOM 603 C C . ALA A 1 84 ? 3.027 5.628 -32.168 1.00 91.81 84 ALA A C 1
ATOM 605 O O . ALA A 1 84 ? 3.015 6.565 -32.963 1.00 91.81 84 ALA A O 1
ATOM 606 N N . PHE A 1 85 ? 4.092 4.861 -31.966 1.00 93.19 85 PHE A N 1
ATOM 607 C CA . PHE A 1 85 ? 5.378 5.042 -32.623 1.00 93.19 85 PHE A CA 1
ATOM 608 C C . PHE A 1 85 ? 5.804 3.736 -33.276 1.00 93.19 85 PHE A C 1
ATOM 610 O O . PHE A 1 85 ? 5.821 2.691 -32.623 1.00 93.19 85 PHE A O 1
ATOM 617 N N . ARG A 1 86 ? 6.172 3.801 -34.552 1.00 90.94 86 ARG A N 1
ATOM 618 C CA . ARG A 1 86 ? 6.684 2.660 -35.307 1.00 90.94 86 ARG A CA 1
ATOM 619 C C . ARG A 1 86 ? 8.186 2.801 -35.483 1.00 90.94 86 ARG A C 1
ATOM 621 O O . ARG A 1 86 ? 8.656 3.866 -35.883 1.00 90.94 86 ARG A O 1
ATOM 628 N N . TYR A 1 87 ? 8.930 1.735 -35.222 1.00 91.75 87 TYR A N 1
ATOM 629 C CA . TYR A 1 87 ? 10.385 1.732 -35.265 1.00 91.75 87 TYR A CA 1
ATOM 630 C C . TYR A 1 87 ? 10.956 0.641 -36.165 1.00 91.75 87 TYR A C 1
ATOM 632 O O . TYR A 1 87 ? 10.372 -0.429 -36.310 1.00 91.75 87 TYR A O 1
ATOM 640 N N . ALA A 1 88 ? 12.149 0.896 -36.691 1.00 88.44 88 ALA A N 1
ATOM 641 C CA . ALA A 1 88 ? 13.050 -0.110 -37.243 1.00 88.44 88 ALA A CA 1
ATOM 642 C C . ALA A 1 88 ? 14.366 -0.112 -36.454 1.00 88.44 88 ALA A C 1
ATOM 644 O O . ALA A 1 88 ? 14.772 0.916 -35.908 1.00 88.44 88 ALA A O 1
ATOM 645 N N . HIS A 1 89 ? 15.059 -1.248 -36.420 1.00 88.19 89 HIS A N 1
ATOM 646 C CA . HIS A 1 89 ? 16.369 -1.371 -35.781 1.00 88.19 89 HIS A CA 1
ATOM 647 C C . HIS A 1 89 ? 17.395 -1.932 -36.774 1.00 88.19 89 HIS A C 1
ATOM 649 O O . HIS A 1 89 ? 17.051 -2.764 -37.598 1.00 88.19 89 HIS A O 1
ATOM 655 N N . SER A 1 90 ? 18.663 -1.504 -36.744 1.00 82.69 90 SER A N 1
ATOM 656 C CA . SER A 1 90 ? 19.671 -2.006 -37.706 1.00 82.69 90 SER A CA 1
ATOM 657 C C . SER A 1 90 ? 20.020 -3.486 -37.516 1.00 82.69 90 SER A C 1
ATOM 659 O O . SER A 1 90 ? 20.461 -4.135 -38.456 1.00 82.69 90 SER A O 1
ATOM 661 N N . GLN A 1 91 ? 19.820 -4.014 -36.308 1.00 79.75 91 GLN A N 1
ATOM 662 C CA . GLN A 1 91 ? 20.114 -5.408 -35.952 1.00 79.75 91 GLN A CA 1
ATOM 663 C C . GLN A 1 91 ? 18.909 -6.348 -36.102 1.00 79.75 91 GLN A C 1
ATOM 665 O O . GLN A 1 91 ? 18.993 -7.508 -35.720 1.00 79.75 91 GLN A O 1
ATOM 670 N N . SER A 1 92 ? 17.782 -5.868 -36.635 1.00 81.50 92 SER A N 1
ATOM 671 C CA . SER A 1 92 ? 16.613 -6.705 -36.901 1.00 81.50 92 SER A CA 1
ATOM 672 C C . SER A 1 92 ? 15.898 -6.252 -38.168 1.00 81.50 92 SER A C 1
ATOM 674 O O . SER A 1 92 ? 15.718 -5.063 -38.397 1.00 81.50 92 SER A O 1
ATOM 676 N N . SER A 1 93 ? 15.455 -7.203 -38.987 1.00 79.62 93 SER A N 1
ATOM 677 C CA . SER A 1 93 ? 14.623 -6.915 -40.159 1.00 79.62 93 SER A CA 1
ATOM 678 C C . SER A 1 93 ? 13.151 -6.663 -39.808 1.00 79.62 93 SER A C 1
ATOM 680 O O . SER A 1 93 ? 12.366 -6.360 -40.702 1.00 79.62 93 SER A O 1
ATOM 682 N N . MET A 1 94 ? 12.761 -6.828 -38.538 1.00 82.94 94 MET A N 1
ATOM 683 C CA . MET A 1 94 ? 11.401 -6.567 -38.067 1.00 82.94 94 MET A CA 1
ATOM 684 C C . MET A 1 94 ? 11.171 -5.076 -37.808 1.00 82.94 94 MET A C 1
ATOM 686 O O . MET A 1 94 ? 12.074 -4.337 -37.407 1.00 82.94 94 MET A O 1
ATOM 690 N N . GLU A 1 95 ? 9.928 -4.648 -38.003 1.00 89.06 95 GLU A N 1
ATOM 691 C CA . GLU A 1 95 ? 9.443 -3.355 -37.529 1.00 89.06 95 GLU A CA 1
ATOM 692 C C . GLU A 1 95 ? 8.753 -3.545 -36.173 1.00 89.06 95 GLU A C 1
ATOM 694 O O . GLU A 1 95 ? 8.190 -4.602 -35.895 1.00 89.06 95 GLU A O 1
ATOM 699 N N . TYR A 1 96 ? 8.773 -2.523 -35.326 1.00 91.50 96 TYR A N 1
ATOM 700 C CA . TYR A 1 96 ? 8.254 -2.582 -33.961 1.00 91.50 96 TYR A CA 1
ATOM 701 C C . TYR A 1 96 ? 7.238 -1.481 -33.743 1.00 91.50 96 TYR A C 1
ATOM 703 O O . TYR A 1 96 ? 7.411 -0.367 -34.236 1.00 91.50 96 TYR A O 1
ATOM 711 N N . LEU A 1 97 ? 6.202 -1.771 -32.969 1.00 91.44 97 LEU A N 1
ATOM 712 C CA . LEU A 1 97 ? 5.162 -0.820 -32.630 1.00 91.44 97 LEU A CA 1
ATOM 713 C C . LEU A 1 97 ? 5.136 -0.598 -31.122 1.00 91.44 97 LEU A C 1
ATOM 715 O O . LEU A 1 97 ? 4.997 -1.542 -30.348 1.00 91.44 97 LEU A O 1
ATOM 719 N N . LEU A 1 98 ? 5.247 0.665 -30.719 1.00 95.12 98 LEU A N 1
ATOM 720 C CA . LEU A 1 98 ? 5.110 1.114 -29.342 1.00 95.12 98 LEU A CA 1
ATOM 721 C C . LEU A 1 98 ? 3.840 1.959 -29.221 1.00 95.12 98 LEU A C 1
ATOM 723 O O . LEU A 1 98 ? 3.749 3.025 -29.830 1.00 95.12 98 LEU A O 1
ATOM 727 N N . LYS A 1 99 ? 2.871 1.503 -28.428 1.00 94.19 99 LYS A N 1
ATOM 728 C CA . LYS A 1 99 ? 1.633 2.227 -28.122 1.00 94.19 99 LYS A CA 1
ATOM 729 C C . LYS A 1 99 ? 1.624 2.682 -26.670 1.00 94.19 99 LYS A C 1
ATOM 731 O O . LYS A 1 99 ? 1.970 1.918 -25.775 1.00 94.19 99 LYS A O 1
ATOM 736 N N . ILE A 1 100 ? 1.189 3.913 -26.431 1.00 95.94 100 ILE A N 1
ATOM 737 C CA . ILE A 1 100 ? 0.989 4.461 -25.091 1.00 95.94 100 ILE A CA 1
ATOM 738 C C . ILE A 1 100 ? -0.448 4.956 -24.999 1.00 95.94 100 ILE A C 1
ATOM 740 O O . ILE A 1 100 ? -0.834 5.856 -25.741 1.00 95.94 100 ILE A O 1
ATOM 744 N N . ASN A 1 101 ? -1.232 4.387 -24.085 1.00 91.94 101 ASN A N 1
ATOM 745 C CA . ASN A 1 101 ? -2.634 4.753 -23.889 1.00 91.94 101 ASN A CA 1
ATOM 746 C C . ASN A 1 101 ? -2.900 5.184 -22.444 1.00 91.94 101 ASN A C 1
ATOM 748 O O . ASN A 1 101 ? -2.469 4.536 -21.490 1.00 91.94 101 ASN A O 1
ATOM 752 N N . SER A 1 102 ? -3.641 6.275 -22.268 1.00 90.50 102 SER A N 1
ATOM 753 C CA . SER A 1 102 ? -4.066 6.758 -20.960 1.00 90.50 102 SER A CA 1
ATOM 754 C C . SER A 1 102 ? -5.334 6.039 -20.507 1.00 90.50 102 SER A C 1
ATOM 756 O O . SER A 1 102 ? -6.358 6.086 -21.189 1.00 90.50 102 SER A O 1
ATOM 758 N N . MET A 1 103 ? -5.289 5.447 -19.318 1.00 80.12 103 MET A N 1
ATOM 759 C CA . MET A 1 103 ? -6.426 4.858 -18.616 1.00 80.12 103 MET A CA 1
ATOM 760 C C . MET A 1 103 ? -6.590 5.547 -17.258 1.00 80.12 103 MET A C 1
ATOM 762 O O . MET A 1 103 ? -5.963 5.186 -16.259 1.00 80.12 103 MET A O 1
ATOM 766 N N . GLY A 1 104 ? -7.419 6.591 -17.217 1.00 86.00 104 GLY A N 1
ATOM 767 C CA . GLY A 1 104 ? -7.597 7.414 -16.019 1.00 86.00 104 GLY A CA 1
ATOM 768 C C . GLY A 1 104 ? -6.337 8.220 -15.698 1.00 86.00 104 GLY A C 1
ATOM 769 O O . GLY A 1 104 ? -6.051 9.196 -16.387 1.00 86.00 104 GLY A O 1
ATOM 770 N N . ASN A 1 105 ? -5.609 7.821 -14.649 1.00 84.62 105 ASN A N 1
ATOM 771 C CA . ASN A 1 105 ? -4.301 8.377 -14.257 1.00 84.62 105 ASN A CA 1
ATOM 772 C C . ASN A 1 105 ? -3.118 7.448 -14.621 1.00 84.62 105 ASN A C 1
ATOM 774 O O . ASN A 1 105 ? -1.954 7.765 -14.375 1.00 84.62 105 ASN A O 1
ATOM 778 N N . LYS A 1 106 ? -3.401 6.267 -15.175 1.00 89.19 106 LYS A N 1
ATOM 779 C CA . LYS A 1 106 ? -2.370 5.341 -15.640 1.00 89.19 106 LYS A CA 1
ATOM 780 C C . LYS A 1 106 ? -2.028 5.625 -17.098 1.00 89.19 106 LYS A C 1
ATOM 782 O O . LYS A 1 106 ? -2.921 5.888 -17.898 1.00 89.19 106 LYS A O 1
ATOM 787 N N . ALA A 1 107 ? -0.753 5.530 -17.439 1.00 93.06 107 ALA A N 1
ATOM 788 C CA . ALA A 1 107 ? -0.279 5.345 -18.798 1.00 93.06 107 ALA A CA 1
ATOM 789 C C . ALA A 1 107 ? 0.110 3.873 -18.953 1.00 93.06 107 ALA A C 1
ATOM 791 O O . ALA A 1 107 ? 0.949 3.380 -18.199 1.00 93.06 107 ALA A O 1
ATOM 792 N N . VAL A 1 108 ? -0.519 3.188 -19.902 1.00 94.56 108 VAL A N 1
ATOM 793 C CA . VAL A 1 108 ? -0.198 1.813 -20.290 1.00 94.56 108 VAL A CA 1
ATOM 794 C C . VAL A 1 108 ? 0.749 1.895 -21.479 1.00 94.56 108 VAL A C 1
ATOM 796 O O . VAL A 1 108 ? 0.371 2.448 -22.514 1.00 94.56 108 VAL A O 1
ATOM 799 N N . ILE A 1 109 ? 1.972 1.389 -21.329 1.00 97.00 109 ILE A N 1
ATOM 800 C CA . ILE A 1 109 ? 2.977 1.329 -22.392 1.00 97.00 109 ILE A CA 1
ATOM 801 C C . ILE A 1 109 ? 2.988 -0.098 -22.926 1.00 97.00 109 ILE A C 1
ATOM 803 O O . ILE A 1 109 ? 3.167 -1.038 -22.158 1.00 97.00 109 ILE A O 1
ATOM 807 N N . MET A 1 110 ? 2.805 -0.259 -24.233 1.00 92.44 110 MET A N 1
ATOM 808 C CA . MET A 1 110 ? 2.735 -1.548 -24.918 1.00 92.44 110 MET A CA 1
ATOM 809 C C . MET A 1 110 ? 3.717 -1.566 -26.083 1.00 92.44 110 MET A C 1
ATOM 811 O O . MET A 1 110 ? 3.742 -0.628 -26.875 1.00 92.44 110 MET A O 1
ATOM 815 N N . GLY A 1 111 ? 4.498 -2.630 -26.211 1.00 92.00 111 GLY A N 1
ATOM 816 C CA . GLY A 1 111 ? 5.434 -2.853 -27.303 1.00 92.00 111 GLY A CA 1
ATOM 817 C C . GLY A 1 111 ? 5.200 -4.211 -27.954 1.00 92.00 111 GLY A C 1
ATOM 818 O O . GLY A 1 111 ? 4.989 -5.200 -27.252 1.00 92.00 111 GLY A O 1
ATOM 819 N N . MET A 1 112 ? 5.268 -4.271 -29.281 1.00 89.81 112 MET A N 1
ATOM 820 C CA . MET A 1 112 ? 5.185 -5.521 -30.045 1.00 89.81 112 MET A CA 1
ATOM 821 C C . MET A 1 112 ? 6.024 -5.463 -31.327 1.00 89.81 112 MET A C 1
ATOM 823 O O . MET A 1 112 ? 6.258 -4.382 -31.874 1.00 89.81 112 MET A O 1
ATOM 827 N N . GLY A 1 113 ? 6.470 -6.622 -31.811 1.00 87.50 113 GLY A N 1
ATOM 828 C CA . GLY A 1 113 ? 7.031 -6.770 -33.155 1.00 87.50 113 GLY A CA 1
ATOM 829 C C . GLY A 1 113 ? 5.910 -6.912 -34.186 1.00 87.50 113 GLY A C 1
ATOM 830 O O . GLY A 1 113 ? 4.949 -7.645 -33.970 1.00 87.50 113 GLY A O 1
ATOM 831 N N . MET A 1 114 ? 6.004 -6.214 -35.314 1.00 78.94 114 MET A N 1
ATOM 832 C CA . MET A 1 114 ? 5.042 -6.337 -36.409 1.00 78.94 114 MET A CA 1
ATOM 833 C C . MET A 1 114 ? 5.181 -7.725 -37.048 1.00 78.94 114 MET A C 1
ATOM 835 O O . MET A 1 114 ? 6.213 -8.033 -37.645 1.00 78.94 114 MET A O 1
ATOM 839 N N . GLY A 1 115 ? 4.138 -8.548 -36.922 1.00 67.00 115 GLY A N 1
ATOM 840 C CA . GLY A 1 115 ? 4.139 -9.949 -37.361 1.00 67.00 115 GLY A CA 1
ATOM 841 C C . GLY A 1 115 ? 4.434 -10.969 -36.254 1.00 67.00 115 GLY A C 1
ATOM 842 O O . GLY A 1 115 ? 4.495 -12.157 -36.554 1.00 67.00 115 GLY A O 1
ATOM 843 N N . ASP A 1 116 ? 4.597 -10.525 -35.003 1.00 72.06 116 ASP A N 1
ATOM 844 C CA . ASP A 1 116 ? 4.588 -11.375 -33.807 1.00 72.06 116 ASP A CA 1
ATOM 845 C C . ASP A 1 116 ? 3.267 -11.169 -33.040 1.00 72.06 116 ASP A C 1
ATOM 847 O O . ASP A 1 116 ? 2.751 -10.052 -32.960 1.00 72.06 116 ASP A O 1
ATOM 851 N N . ASP A 1 117 ? 2.723 -12.240 -32.463 1.00 73.00 117 ASP A N 1
ATOM 852 C CA . ASP A 1 117 ? 1.495 -12.208 -31.655 1.00 73.00 117 ASP A CA 1
ATOM 853 C C . ASP A 1 117 ? 1.771 -11.778 -30.202 1.00 73.00 117 ASP A C 1
ATOM 855 O O . ASP A 1 117 ? 0.849 -11.529 -29.417 1.00 73.00 117 ASP A O 1
ATOM 859 N N . ARG A 1 118 ? 3.046 -11.691 -29.802 1.00 78.38 118 ARG A N 1
ATOM 860 C CA . ARG A 1 118 ? 3.434 -11.331 -28.434 1.00 78.38 118 ARG A CA 1
ATOM 861 C C . ARG A 1 118 ? 3.448 -9.823 -28.231 1.00 78.38 118 ARG A C 1
ATOM 863 O O . ARG A 1 118 ? 4.141 -9.074 -28.915 1.00 78.38 118 ARG A O 1
ATOM 870 N N . THR A 1 119 ? 2.727 -9.394 -27.201 1.00 84.44 119 THR A N 1
ATOM 871 C CA . THR A 1 119 ? 2.726 -8.011 -26.722 1.00 84.44 119 THR A CA 1
ATOM 872 C C . THR A 1 119 ? 3.338 -7.946 -25.332 1.00 84.44 119 THR A C 1
ATOM 874 O O . THR A 1 119 ? 2.949 -8.701 -24.441 1.00 84.44 119 THR A O 1
ATOM 877 N N . TYR A 1 120 ? 4.261 -7.012 -25.131 1.00 89.62 120 TYR A N 1
ATOM 878 C CA . TYR A 1 120 ? 4.841 -6.709 -23.829 1.00 89.62 120 TYR A CA 1
ATOM 879 C C . TYR A 1 120 ? 4.303 -5.379 -23.330 1.00 89.62 120 TYR A C 1
ATOM 881 O O . TYR A 1 120 ? 4.148 -4.439 -24.109 1.00 89.62 120 TYR A O 1
ATOM 889 N N . SER A 1 121 ? 4.004 -5.279 -22.039 1.00 91.50 121 SER A N 1
ATOM 890 C CA . SER A 1 121 ? 3.423 -4.061 -21.489 1.00 91.50 121 SER A CA 1
ATOM 891 C C . SER A 1 121 ? 3.788 -3.833 -20.036 1.00 91.50 121 SER A C 1
ATOM 893 O O . SER A 1 121 ? 3.955 -4.784 -19.274 1.00 91.50 121 SER A O 1
ATOM 895 N N . PHE A 1 122 ? 3.822 -2.566 -19.640 1.00 93.06 122 PHE A N 1
ATOM 896 C CA . PHE A 1 122 ? 3.854 -2.162 -18.242 1.00 93.06 122 PHE A CA 1
ATOM 897 C C . PHE A 1 122 ? 3.070 -0.865 -18.042 1.00 93.06 122 PHE A C 1
ATOM 899 O O . PHE A 1 122 ? 2.879 -0.077 -18.972 1.00 93.06 122 PHE A O 1
ATOM 906 N N . ASP A 1 123 ? 2.652 -0.636 -16.801 1.00 93.38 123 ASP A N 1
ATOM 907 C CA . ASP A 1 123 ? 1.868 0.532 -16.425 1.00 93.38 123 ASP A CA 1
ATOM 908 C C . ASP A 1 123 ? 2.684 1.472 -15.545 1.00 93.38 123 ASP A C 1
ATOM 910 O O . ASP A 1 123 ? 3.362 1.045 -14.608 1.00 93.38 123 ASP A O 1
ATOM 914 N N . VAL A 1 124 ? 2.517 2.774 -15.765 1.00 92.38 124 VAL A N 1
ATOM 915 C CA . VAL A 1 124 ? 2.965 3.811 -14.829 1.00 92.38 124 VAL A CA 1
ATOM 916 C C . VAL A 1 124 ? 1.810 4.733 -14.484 1.00 92.38 124 VAL A C 1
ATOM 918 O O . VAL A 1 124 ? 0.923 4.978 -15.297 1.00 92.38 124 VAL A O 1
ATOM 921 N N . LYS A 1 125 ? 1.802 5.285 -13.272 1.00 92.25 125 LYS A N 1
ATOM 922 C CA . LYS A 1 125 ? 0.879 6.373 -12.935 1.00 92.25 125 LYS A CA 1
ATOM 923 C C . LYS A 1 125 ? 1.530 7.699 -13.265 1.00 92.25 125 LYS A C 1
ATOM 925 O O . LYS A 1 125 ? 2.630 7.981 -12.795 1.00 92.25 125 LYS A O 1
ATOM 930 N N . ALA A 1 126 ? 0.855 8.512 -14.060 1.00 89.56 126 ALA A N 1
ATOM 931 C CA . ALA A 1 126 ? 1.475 9.698 -14.622 1.00 89.56 126 ALA A CA 1
ATOM 932 C C . ALA A 1 126 ? 1.857 10.741 -13.559 1.00 89.56 126 ALA A C 1
ATOM 934 O O . ALA A 1 126 ? 2.893 11.387 -13.682 1.00 89.56 126 ALA A O 1
ATOM 935 N N . ASP A 1 127 ? 1.070 10.860 -12.490 1.00 89.62 127 ASP A N 1
ATOM 936 C CA . ASP A 1 127 ? 1.314 11.761 -11.356 1.00 89.62 127 ASP A CA 1
ATOM 937 C C . ASP A 1 127 ? 2.437 11.319 -10.405 1.00 89.62 127 ASP A C 1
ATOM 939 O O . ASP A 1 127 ? 2.853 12.107 -9.560 1.00 89.62 127 ASP A O 1
ATOM 943 N N . GLU A 1 128 ? 2.929 10.083 -10.519 1.00 90.38 128 GLU A N 1
ATOM 944 C CA . GLU A 1 128 ? 4.088 9.605 -9.759 1.00 90.38 128 GLU A CA 1
ATOM 945 C C . GLU A 1 128 ? 5.410 9.850 -10.507 1.00 90.38 128 GLU A C 1
ATOM 947 O O . GLU A 1 128 ? 6.477 9.781 -9.902 1.00 90.38 128 GLU A O 1
ATOM 952 N N . PHE A 1 129 ? 5.355 10.161 -11.805 1.00 89.88 129 PHE A N 1
ATOM 953 C CA . PHE A 1 129 ? 6.539 10.399 -12.637 1.00 89.88 129 PHE A CA 1
ATOM 954 C C . PHE A 1 129 ? 6.656 11.854 -13.096 1.00 89.88 129 PHE A C 1
ATOM 956 O O . PHE A 1 129 ? 7.765 12.382 -13.149 1.00 89.88 129 PHE A O 1
ATOM 963 N N . VAL A 1 130 ? 5.535 12.520 -13.382 1.00 92.94 130 VAL A N 1
ATOM 964 C CA . VAL A 1 130 ? 5.499 13.841 -14.023 1.00 92.94 130 VAL A CA 1
ATOM 965 C C . VAL A 1 130 ? 4.955 14.908 -13.073 1.00 92.94 130 VAL A C 1
ATOM 967 O O . VAL A 1 130 ? 3.899 14.750 -12.461 1.00 92.94 130 VAL A O 1
ATOM 970 N N . SER A 1 131 ? 5.653 16.040 -12.992 1.00 90.00 131 SER A N 1
ATOM 971 C CA . SER A 1 131 ? 5.217 17.243 -12.288 1.00 90.00 131 SER A CA 1
ATOM 972 C C . SER A 1 131 ? 4.245 18.040 -13.161 1.00 90.00 131 SER A C 1
ATOM 974 O O . SER A 1 131 ? 4.637 18.831 -14.017 1.00 90.00 131 SER A O 1
ATOM 976 N N . THR A 1 132 ? 2.938 17.878 -12.933 1.00 84.19 132 THR A N 1
ATOM 977 C CA . THR A 1 132 ? 1.905 18.602 -13.702 1.00 84.19 132 THR A CA 1
ATOM 978 C C . THR A 1 132 ? 1.972 20.122 -13.546 1.00 84.19 132 THR A C 1
ATOM 980 O O . THR A 1 132 ? 1.398 20.831 -14.364 1.00 84.19 132 THR A O 1
ATOM 983 N N . GLY A 1 133 ? 2.633 20.627 -12.497 1.00 83.06 133 GLY A N 1
ATOM 984 C CA . GLY A 1 133 ? 2.823 22.064 -12.274 1.00 83.06 133 GLY A CA 1
ATOM 985 C C . GLY A 1 133 ? 3.782 22.722 -13.269 1.00 83.06 133 GLY A C 1
ATOM 986 O O . GLY A 1 133 ? 3.717 23.933 -13.443 1.00 83.06 133 GLY A O 1
ATOM 987 N N . ASN A 1 134 ? 4.611 21.923 -13.947 1.00 82.94 134 ASN A N 1
ATOM 988 C CA . ASN A 1 134 ? 5.597 22.380 -14.927 1.00 82.94 134 ASN A CA 1
ATOM 989 C C . ASN A 1 134 ? 5.123 22.154 -16.376 1.00 82.94 134 ASN A C 1
ATOM 991 O O . ASN A 1 134 ? 5.923 22.176 -17.306 1.00 82.94 134 ASN A O 1
ATOM 995 N N . LEU A 1 135 ? 3.819 21.918 -16.573 1.00 86.19 135 LEU A N 1
ATOM 996 C CA . LEU A 1 135 ? 3.182 21.733 -17.877 1.00 86.19 135 LEU A CA 1
ATOM 997 C C . LEU A 1 135 ? 2.050 22.756 -18.080 1.00 86.19 135 LEU A C 1
ATOM 999 O O . LEU A 1 135 ? 1.337 23.066 -17.122 1.00 86.19 135 LEU A O 1
ATOM 1003 N N . PRO A 1 136 ? 1.809 23.235 -19.315 1.00 86.62 136 PRO A N 1
ATOM 1004 C CA . PRO A 1 136 ? 2.517 22.905 -20.557 1.00 86.62 136 PRO A CA 1
ATOM 1005 C C . PRO A 1 136 ? 3.912 23.549 -20.629 1.00 86.62 136 PRO A C 1
ATOM 1007 O O . PRO A 1 136 ? 4.112 24.632 -20.084 1.00 86.62 136 PRO A O 1
ATOM 1010 N N . VAL A 1 137 ? 4.859 22.909 -21.321 1.00 83.12 137 VAL A N 1
ATOM 1011 C CA . VAL A 1 137 ? 6.219 23.445 -21.500 1.00 83.12 137 VAL A CA 1
ATOM 1012 C C . VAL A 1 137 ? 6.593 23.569 -22.974 1.00 83.12 137 VAL A C 1
ATOM 1014 O O . VAL A 1 137 ? 6.305 22.687 -23.791 1.00 83.12 137 VAL A O 1
ATOM 1017 N N . THR A 1 138 ? 7.267 24.674 -23.289 1.00 81.69 138 THR A N 1
ATOM 1018 C CA . THR A 1 138 ? 7.961 24.890 -24.557 1.00 81.69 138 THR A CA 1
ATOM 1019 C C . THR A 1 138 ? 9.453 24.708 -24.317 1.00 81.69 138 THR A C 1
ATOM 1021 O O . THR A 1 138 ? 10.045 25.445 -23.529 1.00 81.69 138 THR A O 1
ATOM 1024 N N . LEU A 1 139 ? 10.041 23.686 -24.940 1.00 70.50 139 LEU A N 1
ATOM 1025 C CA . LEU A 1 139 ? 11.401 23.237 -24.620 1.00 70.50 139 LEU A CA 1
ATOM 1026 C C . LEU A 1 139 ? 12.491 23.936 -25.434 1.00 70.50 139 LEU A C 1
ATOM 1028 O O . LEU A 1 139 ? 13.617 24.018 -24.963 1.00 70.50 139 LEU A O 1
ATOM 1032 N N . LEU A 1 140 ? 12.156 24.452 -26.617 1.00 67.00 140 LEU A N 1
ATOM 1033 C CA . LEU A 1 140 ? 13.072 25.186 -27.489 1.00 67.00 140 LEU A CA 1
ATOM 1034 C C . LEU A 1 140 ? 12.385 26.473 -27.963 1.00 67.00 140 LEU A C 1
ATOM 1036 O O . LEU A 1 140 ? 11.465 26.412 -28.782 1.00 67.00 140 LEU A O 1
ATOM 1040 N N . GLN A 1 141 ? 12.801 27.620 -27.421 1.00 64.06 141 GLN A N 1
ATOM 1041 C CA . GLN A 1 141 ? 12.475 28.959 -27.933 1.00 64.06 141 GLN A CA 1
ATOM 1042 C C . GLN A 1 141 ? 13.689 29.542 -28.679 1.00 64.06 141 GLN A C 1
ATOM 1044 O O . GLN A 1 141 ? 14.821 29.110 -28.452 1.00 64.06 141 GLN A O 1
ATOM 1049 N N . GLU A 1 142 ? 13.476 30.499 -29.590 1.00 57.47 142 GLU A N 1
ATOM 1050 C CA . GLU A 1 142 ? 14.574 31.161 -30.313 1.00 57.47 142 GLU A CA 1
ATOM 1051 C C . GLU A 1 142 ? 15.582 31.777 -29.322 1.00 57.47 142 GLU A C 1
ATOM 1053 O O . GLU A 1 142 ? 15.242 32.683 -28.566 1.00 57.47 142 GLU A O 1
ATOM 1058 N N . GLY A 1 143 ? 16.821 31.269 -29.321 1.00 58.66 143 GLY A N 1
ATOM 1059 C CA . GLY A 1 143 ? 17.920 31.756 -28.476 1.00 58.66 143 GLY A CA 1
ATOM 1060 C C . GLY A 1 143 ? 18.268 30.905 -27.244 1.00 58.66 143 GLY A C 1
ATOM 1061 O O . GLY A 1 143 ? 19.253 31.221 -26.581 1.00 58.66 143 GLY A O 1
ATOM 1062 N N . GLU A 1 144 ? 17.529 29.832 -26.938 1.00 67.31 144 GLU A N 1
ATOM 1063 C CA . GLU A 1 144 ? 17.847 28.927 -25.816 1.00 67.31 144 GLU A CA 1
ATOM 1064 C C . GLU A 1 144 ? 18.782 27.772 -26.219 1.00 67.31 144 GLU A C 1
ATOM 1066 O O . GLU A 1 144 ? 18.692 27.230 -27.324 1.00 67.31 144 GLU A O 1
ATOM 1071 N N . SER A 1 145 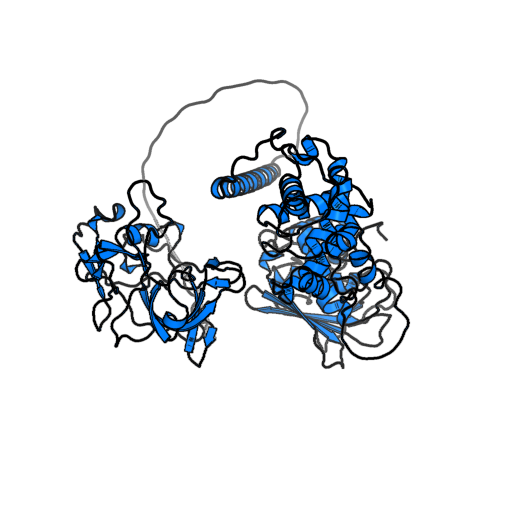? 19.688 27.381 -25.312 1.00 74.88 145 SER A N 1
ATOM 1072 C CA . SER A 1 145 ? 20.642 26.287 -25.538 1.00 74.88 145 SER A CA 1
ATOM 1073 C C . SER A 1 145 ? 19.990 24.900 -25.399 1.00 74.88 145 SER A C 1
ATOM 1075 O O . SER A 1 145 ? 18.969 24.732 -24.724 1.00 74.88 145 SER A O 1
ATOM 1077 N N . LYS A 1 146 ? 20.594 23.863 -26.004 1.00 70.25 146 LYS A N 1
ATOM 1078 C CA . LYS A 1 146 ? 20.126 22.469 -25.850 1.00 70.25 146 LYS A CA 1
ATOM 1079 C C . LYS A 1 146 ? 20.261 21.985 -24.399 1.00 70.25 146 LYS A C 1
ATOM 1081 O O . LYS A 1 146 ? 19.468 21.152 -23.957 1.00 70.25 146 LYS A O 1
ATOM 1086 N N . GLU A 1 147 ? 21.224 22.521 -23.651 1.00 74.75 147 GLU A N 1
ATOM 1087 C CA . GLU A 1 147 ? 21.426 22.250 -22.229 1.00 74.75 147 GLU A CA 1
ATOM 1088 C C . GLU A 1 147 ? 20.280 22.798 -21.364 1.00 74.75 147 GLU A C 1
ATOM 1090 O O . GLU A 1 147 ? 19.834 22.126 -20.430 1.00 74.75 147 GLU A O 1
ATOM 1095 N N . ASP A 1 148 ? 19.754 23.980 -21.691 1.00 79.19 148 ASP A N 1
ATOM 1096 C CA . ASP A 1 148 ? 18.610 24.564 -20.981 1.00 79.19 148 ASP A CA 1
ATOM 1097 C C . ASP A 1 148 ? 17.319 23.788 -21.265 1.00 79.19 148 ASP A C 1
ATOM 1099 O O . ASP A 1 148 ? 16.532 23.528 -20.351 1.00 79.19 148 ASP A O 1
ATOM 1103 N N . ALA A 1 149 ? 17.140 23.320 -22.503 1.00 78.75 149 ALA A N 1
ATOM 1104 C CA . ALA A 1 149 ? 16.047 22.421 -22.865 1.00 78.75 149 ALA A CA 1
ATOM 1105 C C . ALA A 1 149 ? 16.104 21.103 -22.069 1.00 78.75 149 ALA A C 1
ATOM 1107 O O . ALA A 1 149 ? 15.090 20.657 -21.528 1.00 78.75 149 ALA A O 1
ATOM 1108 N N . ALA A 1 150 ? 17.293 20.503 -21.933 1.00 78.94 150 ALA A N 1
ATOM 1109 C CA . ALA A 1 150 ? 17.497 19.279 -21.153 1.00 78.94 150 ALA A CA 1
ATOM 1110 C C . ALA A 1 150 ? 17.192 19.471 -19.655 1.00 78.94 150 ALA A C 1
ATOM 1112 O O . ALA A 1 150 ? 16.617 18.578 -19.023 1.00 78.94 150 ALA A O 1
ATOM 1113 N N . ARG A 1 151 ? 17.514 20.643 -19.089 1.00 81.31 151 ARG A N 1
ATOM 1114 C CA . ARG A 1 151 ? 17.147 21.008 -17.708 1.00 81.31 151 ARG A CA 1
ATOM 1115 C C . ARG A 1 151 ? 15.637 21.140 -17.536 1.00 81.31 151 ARG A C 1
ATOM 1117 O O . ARG A 1 151 ? 15.083 20.503 -16.645 1.00 81.31 151 ARG A O 1
ATOM 1124 N N . LYS A 1 152 ? 14.963 21.861 -18.440 1.00 84.44 152 LYS A N 1
ATOM 1125 C CA . LYS A 1 152 ? 13.495 21.991 -18.435 1.00 84.44 152 LYS A CA 1
ATOM 1126 C C . LYS A 1 152 ? 12.799 20.633 -18.526 1.00 84.44 152 LYS A C 1
ATOM 1128 O O . LYS A 1 152 ? 11.799 20.419 -17.850 1.00 84.44 152 LYS A O 1
ATOM 1133 N N . ILE A 1 153 ? 13.333 19.699 -19.318 1.00 84.19 153 ILE A N 1
ATOM 1134 C CA . ILE A 1 153 ? 12.826 18.318 -19.377 1.00 84.19 153 ILE A CA 1
ATOM 1135 C C . ILE A 1 153 ? 12.998 17.619 -18.028 1.00 84.19 153 ILE A C 1
ATOM 1137 O O . ILE A 1 153 ? 12.062 16.974 -17.569 1.00 84.19 153 ILE A O 1
ATOM 1141 N N . GLY A 1 154 ? 14.150 17.775 -17.371 1.00 83.38 154 GLY A N 1
ATOM 1142 C CA . GLY A 1 154 ? 14.370 17.258 -16.019 1.00 83.38 154 GLY A CA 1
ATOM 1143 C C . GLY A 1 154 ? 13.320 17.750 -15.018 1.00 83.38 154 GLY A C 1
ATOM 1144 O O . GLY A 1 154 ? 12.797 16.944 -14.252 1.00 83.38 154 GLY A O 1
ATOM 1145 N N . ASP A 1 155 ? 12.951 19.031 -15.093 1.00 84.56 155 ASP A N 1
ATOM 1146 C CA . ASP A 1 155 ? 11.945 19.650 -14.220 1.00 84.56 155 ASP A CA 1
ATOM 1147 C C . ASP A 1 155 ? 10.506 19.207 -14.534 1.00 84.56 155 ASP A C 1
ATOM 1149 O O . ASP A 1 155 ? 9.634 19.254 -13.663 1.00 84.56 155 ASP A O 1
ATOM 1153 N N . VAL A 1 156 ? 10.217 18.753 -15.760 1.00 88.69 156 VAL A N 1
ATOM 1154 C CA . VAL A 1 156 ? 8.909 18.158 -16.097 1.00 88.69 156 VAL A CA 1
ATOM 1155 C C . VAL A 1 156 ? 8.680 16.870 -15.303 1.00 88.69 156 VAL A C 1
ATOM 1157 O O . VAL A 1 156 ? 7.538 16.565 -14.957 1.00 88.69 156 VAL A O 1
ATOM 1160 N N . PHE A 1 157 ? 9.732 16.128 -14.958 1.00 91.12 157 PHE A N 1
ATOM 1161 C CA . PHE A 1 157 ? 9.634 14.951 -14.094 1.00 91.12 157 PHE A CA 1
ATOM 1162 C C . PHE A 1 157 ? 9.746 15.340 -12.614 1.00 91.12 157 PHE A C 1
ATOM 1164 O O . PHE A 1 157 ? 10.341 16.348 -12.252 1.00 91.12 157 PHE A O 1
ATOM 1171 N N . ILE A 1 158 ? 9.160 14.536 -11.720 1.00 87.69 158 ILE A N 1
ATOM 1172 C CA . ILE A 1 158 ? 9.194 14.809 -10.266 1.00 87.69 158 ILE A CA 1
ATOM 1173 C C . ILE A 1 158 ? 10.633 14.831 -9.732 1.00 87.69 158 ILE A C 1
ATOM 1175 O O . ILE A 1 158 ? 10.937 15.556 -8.785 1.00 87.69 158 ILE A O 1
ATOM 1179 N N . SER A 1 159 ? 11.507 14.018 -10.325 1.00 85.25 159 SER A N 1
ATOM 1180 C CA . SER A 1 159 ? 12.947 14.048 -10.099 1.00 85.25 159 SER A CA 1
ATOM 1181 C C . SER A 1 159 ? 13.694 13.432 -11.284 1.00 85.25 159 SER A C 1
ATOM 1183 O O . SER A 1 159 ? 13.147 12.623 -12.035 1.00 85.25 159 SER A O 1
ATOM 1185 N N . ILE A 1 160 ? 14.987 13.743 -11.387 1.00 78.81 160 ILE A N 1
ATOM 1186 C CA . ILE A 1 160 ? 15.935 13.106 -12.319 1.00 78.81 160 ILE A CA 1
ATOM 1187 C C . ILE A 1 160 ? 15.973 11.575 -12.105 1.00 78.81 160 ILE A C 1
ATOM 1189 O O . ILE A 1 160 ? 16.096 10.805 -13.059 1.00 78.81 160 ILE A O 1
ATOM 1193 N N . GLY A 1 161 ? 15.792 11.120 -10.859 1.00 82.31 161 GLY A N 1
ATOM 1194 C CA . GLY A 1 161 ? 15.661 9.698 -10.529 1.00 82.31 161 GLY A CA 1
ATOM 1195 C C . GLY A 1 161 ? 14.464 9.051 -11.226 1.00 82.31 161 GLY A C 1
ATOM 1196 O O . GLY A 1 161 ? 14.629 8.035 -11.883 1.00 82.31 161 GLY A O 1
ATOM 1197 N N . ARG A 1 162 ? 13.288 9.697 -11.219 1.00 88.06 162 ARG A N 1
ATOM 1198 C CA . ARG A 1 162 ? 12.073 9.142 -11.842 1.00 88.06 162 ARG A CA 1
ATOM 1199 C C . ARG A 1 162 ? 12.177 8.961 -13.353 1.00 88.06 162 ARG A C 1
ATOM 1201 O O . ARG A 1 162 ? 11.634 7.991 -13.877 1.00 88.06 162 ARG A O 1
ATOM 1208 N N . LEU A 1 163 ? 12.867 9.859 -14.053 1.00 88.94 163 LEU A N 1
ATOM 1209 C CA . LEU A 1 163 ? 13.133 9.682 -15.484 1.00 88.94 163 LEU A CA 1
ATOM 1210 C C . LEU A 1 163 ? 14.096 8.504 -15.734 1.00 88.94 163 LEU A C 1
ATOM 1212 O O . LEU A 1 163 ? 13.893 7.737 -16.672 1.00 88.94 163 LEU A O 1
ATOM 1216 N N . SER A 1 164 ? 15.089 8.311 -14.860 1.00 88.25 164 SER A N 1
ATOM 1217 C CA . SER A 1 164 ? 16.014 7.166 -14.929 1.00 88.25 164 SER A CA 1
ATOM 1218 C C . SER A 1 164 ? 15.323 5.832 -14.599 1.00 88.25 164 SER A C 1
ATOM 1220 O O . SER A 1 164 ? 15.558 4.821 -15.266 1.00 88.25 164 SER A O 1
ATOM 1222 N N . ASP A 1 165 ? 14.421 5.832 -13.613 1.00 87.44 165 ASP A N 1
ATOM 1223 C CA . ASP A 1 165 ? 13.585 4.681 -13.256 1.00 87.44 165 ASP A CA 1
ATOM 1224 C C . ASP A 1 165 ? 12.690 4.290 -14.435 1.00 87.44 165 ASP A C 1
ATOM 1226 O O . ASP A 1 165 ? 12.623 3.120 -14.810 1.00 87.44 165 ASP A O 1
ATOM 1230 N N . PHE A 1 166 ? 12.052 5.276 -15.076 1.00 92.38 166 PHE A N 1
ATOM 1231 C CA . PHE A 1 166 ? 11.221 5.047 -16.256 1.00 92.38 166 PHE A CA 1
ATOM 1232 C C . PHE A 1 166 ? 12.024 4.427 -17.409 1.00 92.38 166 PHE A C 1
ATOM 1234 O O . PHE A 1 166 ? 11.580 3.451 -18.015 1.00 92.38 166 PHE A O 1
ATOM 1241 N N . GLY A 1 167 ? 13.228 4.941 -17.679 1.00 90.06 167 GLY A N 1
ATOM 1242 C CA . GLY A 1 167 ? 14.136 4.356 -18.667 1.00 90.06 167 GLY A CA 1
ATOM 1243 C C . GLY A 1 167 ? 14.511 2.903 -18.343 1.00 90.06 167 GLY A C 1
ATOM 1244 O O . GLY A 1 167 ? 14.537 2.051 -19.230 1.00 90.06 167 GLY A O 1
ATOM 1245 N N . SER A 1 168 ? 14.717 2.587 -17.063 1.00 88.44 168 SER A N 1
ATOM 1246 C CA . SER A 1 168 ? 14.996 1.218 -16.604 1.00 88.44 168 SER A CA 1
ATOM 1247 C C . SER A 1 168 ? 13.788 0.288 -16.781 1.00 88.44 168 SER A C 1
ATOM 1249 O O . SER A 1 168 ? 13.944 -0.853 -17.216 1.00 88.44 168 SER A O 1
ATOM 1251 N N . MET A 1 169 ? 12.570 0.777 -16.527 1.00 89.25 169 MET A N 1
ATOM 1252 C CA . MET A 1 169 ? 11.337 0.028 -16.797 1.00 89.25 169 MET A CA 1
ATOM 1253 C C . MET A 1 169 ? 11.151 -0.246 -18.294 1.00 89.25 169 MET A C 1
ATOM 1255 O O . MET A 1 169 ? 10.817 -1.373 -18.662 1.00 89.25 169 MET A O 1
ATOM 1259 N N . MET A 1 170 ? 11.424 0.744 -19.155 1.00 93.25 170 MET A N 1
ATOM 1260 C CA . MET A 1 170 ? 11.412 0.588 -20.615 1.00 93.25 170 MET A CA 1
ATOM 1261 C C . MET A 1 170 ? 12.421 -0.463 -21.088 1.00 93.25 170 MET A C 1
ATOM 1263 O O . MET A 1 170 ? 12.075 -1.302 -21.923 1.00 93.25 170 MET A O 1
ATOM 1267 N N . ARG A 1 171 ? 13.642 -0.452 -20.533 1.00 89.88 171 ARG A N 1
ATOM 1268 C CA . ARG A 1 171 ? 14.677 -1.460 -20.809 1.00 89.88 171 ARG A CA 1
ATOM 1269 C C . ARG A 1 171 ? 14.165 -2.871 -20.521 1.00 89.88 171 ARG A C 1
ATOM 1271 O O . ARG A 1 171 ? 14.135 -3.695 -21.428 1.00 89.88 171 ARG A O 1
ATOM 1278 N N . LEU A 1 172 ? 13.741 -3.123 -19.282 1.00 85.44 172 LEU A N 1
ATOM 1279 C CA . LEU A 1 172 ? 13.393 -4.466 -18.801 1.00 85.44 172 LEU A CA 1
ATOM 1280 C C . LEU A 1 172 ? 12.078 -4.991 -19.385 1.00 85.44 172 LEU A C 1
ATOM 1282 O O . LEU A 1 172 ? 11.965 -6.164 -19.729 1.00 85.44 172 LEU A O 1
ATOM 1286 N N . SER A 1 173 ? 11.068 -4.129 -19.481 1.00 89.00 173 SER A N 1
ATOM 1287 C CA . SER A 1 173 ? 9.700 -4.569 -19.774 1.00 89.00 173 SER A CA 1
ATOM 1288 C C . SER A 1 173 ? 9.370 -4.558 -21.261 1.00 89.00 173 SER A C 1
ATOM 1290 O O . SER A 1 173 ? 8.456 -5.268 -21.666 1.00 89.00 173 SER A O 1
ATOM 1292 N N . ILE A 1 174 ? 10.077 -3.756 -22.066 1.00 92.00 174 ILE A N 1
ATOM 1293 C CA . ILE A 1 174 ? 9.782 -3.570 -23.493 1.00 92.00 174 ILE A CA 1
ATOM 1294 C C . ILE A 1 174 ? 11.007 -3.897 -24.346 1.00 92.00 174 ILE A C 1
ATOM 1296 O O . ILE A 1 174 ? 10.983 -4.869 -25.090 1.00 92.00 174 ILE A O 1
ATOM 1300 N N . ILE A 1 175 ? 12.084 -3.116 -24.238 1.00 89.62 175 ILE A N 1
ATOM 1301 C CA . ILE A 1 175 ? 13.204 -3.145 -25.195 1.00 89.62 175 ILE A CA 1
ATOM 1302 C C . ILE A 1 175 ? 13.881 -4.516 -25.226 1.00 89.62 175 ILE A C 1
ATOM 1304 O O . ILE A 1 175 ? 14.012 -5.107 -26.295 1.00 89.62 175 ILE A O 1
ATOM 1308 N N . GLN A 1 176 ? 14.242 -5.048 -24.059 1.00 86.94 176 GLN A N 1
ATOM 1309 C CA . GLN A 1 176 ? 14.926 -6.334 -23.961 1.00 86.94 176 GLN A CA 1
ATOM 1310 C C . GLN A 1 176 ? 14.052 -7.510 -24.426 1.00 86.94 176 GLN A C 1
ATOM 1312 O O . GLN A 1 176 ? 14.560 -8.512 -24.921 1.00 86.94 176 GLN A O 1
ATOM 1317 N N . LYS A 1 177 ? 12.726 -7.394 -24.283 1.00 86.06 177 LYS A N 1
ATOM 1318 C CA . LYS A 1 177 ? 11.780 -8.434 -24.710 1.00 86.06 177 LYS A CA 1
ATOM 1319 C C . LYS A 1 177 ? 11.473 -8.368 -26.203 1.00 86.06 177 LYS A C 1
ATOM 1321 O O . LYS A 1 177 ? 11.221 -9.401 -26.817 1.00 86.06 177 LYS A O 1
ATOM 1326 N N . LEU A 1 178 ? 11.494 -7.165 -26.781 1.00 84.19 178 LEU A N 1
ATOM 1327 C CA . LEU A 1 178 ? 11.289 -6.946 -28.212 1.00 84.19 178 LEU A CA 1
ATOM 1328 C C . LEU A 1 178 ? 12.505 -7.341 -29.042 1.00 84.19 178 LEU A C 1
ATOM 1330 O O . LEU A 1 178 ? 12.340 -7.938 -30.101 1.00 84.19 178 LEU A O 1
ATOM 1334 N N . VAL A 1 179 ? 13.711 -7.015 -28.574 1.00 82.38 179 VAL A N 1
ATOM 1335 C CA . VAL A 1 179 ? 14.958 -7.380 -29.254 1.00 82.38 179 VAL A CA 1
ATOM 1336 C C . VAL A 1 179 ? 15.921 -7.980 -28.238 1.00 82.38 179 VAL A C 1
ATOM 1338 O O . VAL A 1 179 ? 16.784 -7.268 -27.731 1.00 82.38 179 VAL A O 1
ATOM 1341 N N . PRO A 1 180 ? 15.774 -9.278 -27.926 1.00 75.25 180 PRO A N 1
ATOM 1342 C CA . PRO A 1 180 ? 16.748 -9.988 -27.116 1.00 75.25 180 PRO A CA 1
ATOM 1343 C C . PRO A 1 180 ? 18.117 -10.006 -27.808 1.00 75.25 180 PRO A C 1
ATOM 1345 O O . PRO A 1 180 ? 18.216 -10.164 -29.024 1.00 75.25 180 PRO A O 1
ATOM 1348 N N . SER A 1 181 ? 19.179 -9.924 -27.018 1.00 73.50 181 SER A N 1
ATOM 1349 C CA . SER A 1 181 ? 20.586 -9.836 -27.425 1.00 73.50 181 SER A CA 1
ATOM 1350 C C . SER A 1 181 ? 20.955 -8.595 -28.247 1.00 73.50 181 SER A C 1
ATOM 1352 O O . SER A 1 181 ? 21.837 -8.660 -29.105 1.00 73.50 181 SER A O 1
ATOM 1354 N N . LEU A 1 182 ? 20.317 -7.455 -27.980 1.00 76.31 182 LEU A N 1
ATOM 1355 C CA . LEU A 1 182 ? 20.642 -6.182 -28.616 1.00 76.31 182 LEU A CA 1
ATOM 1356 C C . LEU A 1 182 ? 22.087 -5.760 -28.291 1.00 76.31 182 LEU A C 1
ATOM 1358 O O . LEU A 1 182 ? 22.459 -5.570 -27.133 1.00 76.31 182 LEU A O 1
ATOM 1362 N N . GLN A 1 183 ? 22.915 -5.580 -29.322 1.00 70.69 183 GLN A N 1
ATOM 1363 C CA . GLN A 1 183 ? 24.329 -5.230 -29.169 1.00 70.69 183 GLN A CA 1
ATOM 1364 C C . GLN A 1 183 ? 24.527 -3.724 -29.358 1.00 70.69 183 GLN A C 1
ATOM 1366 O O . GLN A 1 183 ? 24.645 -3.237 -30.484 1.00 70.69 183 GLN A O 1
ATOM 1371 N N . LYS A 1 184 ? 24.593 -2.965 -28.263 1.00 75.06 184 LYS A N 1
ATOM 1372 C CA . LYS A 1 184 ? 24.865 -1.522 -28.298 1.00 75.06 184 LYS A CA 1
ATOM 1373 C C . LYS A 1 184 ? 25.862 -1.144 -27.200 1.00 75.06 184 LYS A C 1
ATOM 1375 O O . LYS A 1 184 ? 25.731 -1.577 -26.063 1.00 75.06 184 LYS A O 1
ATOM 1380 N N . GLU A 1 185 ? 26.868 -0.339 -27.540 1.00 64.06 185 GLU A N 1
ATOM 1381 C CA . GLU A 1 185 ? 27.889 0.120 -26.587 1.00 64.06 185 GLU A CA 1
ATOM 1382 C C . GLU A 1 185 ? 27.238 0.888 -25.423 1.00 64.06 185 GLU A C 1
ATOM 1384 O O . GLU A 1 185 ? 26.576 1.896 -25.661 1.00 64.06 185 GLU A O 1
ATOM 1389 N N . GLY A 1 186 ? 27.401 0.393 -24.188 1.00 59.41 186 GLY A N 1
ATOM 1390 C CA . GLY A 1 186 ? 26.783 0.932 -22.965 1.00 59.41 186 GLY A CA 1
ATOM 1391 C C . GLY A 1 186 ? 25.388 0.376 -22.627 1.00 59.41 186 GLY A C 1
ATOM 1392 O O . GLY A 1 186 ? 24.798 0.782 -21.622 1.00 59.41 186 GLY A O 1
ATOM 1393 N N . TYR A 1 187 ? 24.844 -0.522 -23.456 1.00 65.69 187 TYR A N 1
ATOM 1394 C CA . TYR A 1 187 ? 23.595 -1.246 -23.217 1.00 65.69 187 TYR A CA 1
ATOM 1395 C C . TYR A 1 187 ? 23.929 -2.684 -22.820 1.00 65.69 187 TYR A C 1
ATOM 1397 O O . TYR A 1 187 ? 24.648 -3.379 -23.531 1.00 65.69 187 TYR A O 1
ATOM 1405 N N . GLU A 1 188 ? 23.384 -3.133 -21.697 1.00 65.50 188 GLU A N 1
ATOM 1406 C CA . GLU A 1 188 ? 23.490 -4.521 -21.250 1.00 65.50 188 GLU A CA 1
ATOM 1407 C C . GLU A 1 188 ? 22.082 -5.110 -21.139 1.00 65.50 188 GLU A C 1
ATOM 1409 O O . GLU A 1 188 ? 21.110 -4.382 -20.947 1.00 65.50 188 GLU A O 1
ATOM 1414 N N . GLU A 1 189 ? 21.934 -6.424 -21.230 1.00 62.31 189 GLU A N 1
ATOM 1415 C CA . GLU A 1 189 ? 20.643 -7.087 -21.026 1.00 62.31 189 GLU A CA 1
ATOM 1416 C C . GLU A 1 189 ? 20.599 -7.806 -19.688 1.00 62.31 189 GLU A C 1
ATOM 1418 O O . GLU A 1 189 ? 21.593 -8.353 -19.217 1.00 62.31 189 GLU A O 1
ATOM 1423 N N . THR A 1 190 ? 19.428 -7.812 -19.068 1.00 55.81 190 THR A N 1
ATOM 1424 C CA . THR A 1 190 ? 19.177 -8.446 -17.777 1.00 55.81 190 THR A CA 1
ATOM 1425 C C . THR A 1 190 ? 18.543 -9.815 -18.016 1.00 55.81 190 THR A C 1
ATOM 1427 O O . THR A 1 190 ? 17.339 -9.897 -18.207 1.00 55.81 190 THR A O 1
ATOM 1430 N N . GLN A 1 191 ? 19.324 -10.898 -18.055 1.00 46.88 191 GLN A N 1
ATOM 1431 C CA . GLN A 1 191 ? 18.819 -12.236 -18.417 1.00 46.88 191 GLN A CA 1
ATOM 1432 C C . GLN A 1 191 ? 17.563 -12.650 -17.612 1.00 46.88 191 GLN A C 1
ATOM 1434 O O . GLN A 1 191 ? 17.620 -12.766 -16.391 1.00 46.88 191 GLN A O 1
ATOM 1439 N N . GLU A 1 192 ? 16.437 -12.891 -18.301 1.00 35.38 192 GLU A N 1
ATOM 1440 C CA . GLU A 1 192 ? 15.230 -13.507 -17.725 1.00 35.38 192 GLU A CA 1
ATOM 1441 C C . GLU A 1 192 ? 15.342 -15.038 -17.822 1.00 35.38 192 GLU A C 1
ATOM 1443 O O . GLU A 1 192 ? 15.419 -15.611 -18.910 1.00 35.38 192 GLU A O 1
ATOM 1448 N N . SER A 1 193 ? 15.338 -15.715 -16.675 1.00 26.77 193 SER A N 1
ATOM 1449 C CA . SER A 1 193 ? 15.354 -17.175 -16.565 1.00 26.77 193 SER A CA 1
ATOM 1450 C C . SER A 1 193 ? 14.001 -17.774 -16.984 1.00 26.77 193 SER A C 1
ATOM 1452 O O . SER A 1 193 ? 13.080 -17.850 -16.172 1.00 26.77 193 SER A O 1
ATOM 1454 N N . GLN A 1 194 ? 13.865 -18.247 -18.229 1.00 28.77 194 GLN A N 1
ATOM 1455 C CA . GLN A 1 194 ? 12.802 -19.186 -18.616 1.00 28.77 194 GLN A CA 1
ATOM 1456 C C . GLN A 1 194 ? 13.366 -20.583 -18.892 1.00 28.77 194 GLN A C 1
ATOM 1458 O O . GLN A 1 194 ? 14.268 -20.795 -19.698 1.00 28.77 194 GLN A O 1
ATOM 1463 N N . SER A 1 195 ? 12.784 -21.556 -18.201 1.00 31.55 195 SER A N 1
ATOM 1464 C CA . SER A 1 195 ? 13.004 -22.988 -18.336 1.00 31.55 195 SER A CA 1
ATOM 1465 C C . SER A 1 195 ? 12.577 -23.512 -19.715 1.00 31.55 195 SER A C 1
ATOM 1467 O O . SER A 1 195 ? 11.387 -23.673 -19.969 1.00 31.55 195 SER A O 1
ATOM 1469 N N . SER A 1 196 ? 13.530 -23.842 -20.588 1.00 26.11 196 SER A N 1
ATOM 1470 C CA . SER A 1 196 ? 13.535 -25.103 -21.352 1.00 26.11 196 SER A CA 1
ATOM 1471 C C . SER A 1 196 ? 14.853 -25.303 -22.119 1.00 26.11 196 SER A C 1
ATOM 1473 O O . SER A 1 196 ? 15.377 -24.418 -22.782 1.00 26.11 196 SER A O 1
ATOM 1475 N N . SER A 1 197 ? 15.394 -26.503 -21.922 1.00 32.72 197 SER A N 1
ATOM 1476 C CA . SER A 1 197 ? 16.490 -27.219 -22.585 1.00 32.72 197 SER A CA 1
ATOM 1477 C C . SER A 1 197 ? 17.243 -26.591 -23.782 1.00 32.72 197 SER A C 1
ATOM 1479 O O . SER A 1 197 ? 16.709 -26.470 -24.881 1.00 32.72 197 SER A O 1
ATOM 1481 N N . THR A 1 198 ? 18.567 -26.494 -23.580 1.00 27.95 198 THR A N 1
ATOM 1482 C CA . THR A 1 198 ? 19.651 -26.769 -24.554 1.00 27.95 198 THR A CA 1
ATOM 1483 C C . THR A 1 198 ? 20.144 -25.604 -25.425 1.00 27.95 198 THR A C 1
ATOM 1485 O O . THR A 1 198 ? 19.720 -25.442 -26.562 1.00 27.95 198 THR A O 1
ATOM 1488 N N . SER A 1 199 ? 21.206 -24.915 -24.986 1.00 26.86 199 SER A N 1
ATOM 1489 C CA . SER A 1 199 ? 22.560 -25.110 -25.552 1.00 26.86 199 SER A CA 1
ATOM 1490 C C . SER A 1 199 ? 23.609 -24.204 -24.896 1.00 26.86 199 SER A C 1
ATOM 1492 O O . SER A 1 199 ? 23.466 -22.994 -24.785 1.00 26.86 199 SER A O 1
ATOM 1494 N N . ARG A 1 200 ? 24.672 -24.870 -24.446 1.00 37.06 200 ARG A N 1
ATOM 1495 C CA . ARG A 1 200 ? 25.872 -24.407 -23.741 1.00 37.06 200 ARG A CA 1
ATOM 1496 C C . ARG A 1 200 ? 26.596 -23.254 -24.456 1.00 37.06 200 ARG A C 1
ATOM 1498 O O . ARG A 1 200 ? 27.222 -23.511 -25.477 1.00 37.06 200 ARG A O 1
ATOM 1505 N N . SER A 1 201 ? 26.632 -22.056 -23.868 1.00 30.45 201 SER A N 1
ATOM 1506 C CA . SER A 1 201 ? 27.743 -21.106 -24.117 1.00 30.45 201 SER A CA 1
ATOM 1507 C C . SER A 1 201 ? 27.848 -19.892 -23.180 1.00 30.45 201 SER A C 1
ATOM 1509 O O . SER A 1 201 ? 28.890 -19.253 -23.206 1.00 30.45 201 SER A O 1
ATOM 1511 N N . ASN A 1 202 ? 26.881 -19.598 -22.298 1.00 28.97 202 ASN A N 1
ATOM 1512 C CA . ASN A 1 202 ? 26.955 -18.431 -21.389 1.00 28.97 202 ASN A CA 1
ATOM 1513 C C . ASN A 1 202 ? 27.044 -18.792 -19.891 1.00 28.97 202 ASN A C 1
ATOM 1515 O O . ASN A 1 202 ? 26.401 -18.181 -19.045 1.00 28.97 202 ASN A O 1
ATOM 1519 N N . MET A 1 203 ? 27.864 -19.789 -19.546 1.00 27.56 203 MET A N 1
ATOM 1520 C CA . MET A 1 203 ? 28.020 -20.308 -18.176 1.00 27.56 203 MET A CA 1
ATOM 1521 C C . MET A 1 203 ? 29.271 -19.761 -17.447 1.00 27.56 203 MET A C 1
ATOM 1523 O O . MET A 1 203 ? 29.969 -20.517 -16.778 1.00 27.56 203 MET A O 1
ATOM 1527 N N . ALA A 1 204 ? 29.607 -18.474 -17.603 1.00 27.72 204 ALA A N 1
ATOM 1528 C CA . ALA A 1 204 ? 30.848 -17.925 -17.027 1.00 27.72 204 ALA A CA 1
ATOM 1529 C C . ALA A 1 204 ? 30.679 -16.752 -16.041 1.00 27.72 204 ALA A C 1
ATOM 1531 O O . ALA A 1 204 ? 31.581 -16.537 -15.239 1.00 27.72 204 ALA A O 1
ATOM 1532 N N . ALA A 1 205 ? 29.555 -16.019 -16.040 1.00 31.19 205 ALA A N 1
ATOM 1533 C CA . ALA A 1 205 ? 29.371 -14.864 -15.140 1.00 31.19 205 ALA A CA 1
ATOM 1534 C C . ALA A 1 205 ? 28.302 -15.070 -14.044 1.00 31.19 205 ALA A C 1
ATOM 1536 O O . ALA A 1 205 ? 28.399 -14.479 -12.971 1.00 31.19 205 ALA A O 1
ATOM 1537 N N . THR A 1 206 ? 27.318 -15.947 -14.262 1.00 34.16 206 THR A N 1
ATOM 1538 C CA . THR A 1 206 ? 26.269 -16.309 -13.283 1.00 34.16 206 THR A CA 1
ATOM 1539 C C . THR A 1 206 ? 26.644 -17.499 -12.394 1.00 34.16 206 THR A C 1
ATOM 1541 O O . THR A 1 206 ? 26.112 -17.644 -11.298 1.00 34.16 206 THR A O 1
ATOM 1544 N N . THR A 1 207 ? 27.643 -18.294 -12.781 1.00 34.34 207 THR A N 1
ATOM 1545 C CA . THR A 1 207 ? 28.132 -19.468 -12.029 1.00 34.34 207 THR A CA 1
ATOM 1546 C C . THR A 1 207 ? 28.855 -19.127 -10.720 1.00 34.34 207 THR A C 1
ATOM 1548 O O . THR A 1 207 ? 29.164 -20.019 -9.930 1.00 34.34 207 THR A O 1
ATOM 1551 N N . GLY A 1 208 ? 29.105 -17.842 -10.455 1.00 39.31 208 GLY A N 1
ATOM 1552 C CA . GLY A 1 208 ? 29.737 -17.378 -9.221 1.00 39.31 208 GLY A CA 1
ATOM 1553 C C . GLY A 1 208 ? 28.770 -17.006 -8.091 1.00 39.31 208 GLY A C 1
ATOM 1554 O O . GLY A 1 208 ? 29.237 -16.814 -6.976 1.00 39.31 208 GLY A O 1
ATOM 1555 N N . LEU A 1 209 ? 27.458 -16.837 -8.332 1.00 46.47 209 LEU A N 1
ATOM 1556 C CA . LEU A 1 209 ? 26.472 -16.452 -7.293 1.00 46.47 209 LEU A CA 1
ATOM 1557 C C . LEU A 1 209 ? 26.160 -17.589 -6.318 1.00 46.47 209 LEU A C 1
ATOM 1559 O O . LEU A 1 209 ? 26.124 -17.391 -5.106 1.00 46.47 209 LEU A O 1
ATOM 1563 N N . GLU A 1 210 ? 25.992 -18.775 -6.877 1.00 47.22 210 GLU A N 1
ATOM 1564 C CA . GLU A 1 210 ? 25.483 -19.959 -6.197 1.00 47.22 210 GLU A CA 1
ATOM 1565 C C . GLU A 1 210 ? 26.564 -20.670 -5.359 1.00 47.22 210 GLU A C 1
ATOM 1567 O O . GLU A 1 210 ? 26.303 -21.109 -4.237 1.00 47.22 210 GLU A O 1
ATOM 1572 N N . ASN A 1 211 ? 27.806 -20.724 -5.855 1.00 49.19 211 ASN A N 1
ATOM 1573 C CA . ASN A 1 211 ? 28.917 -21.360 -5.133 1.00 49.19 211 ASN A CA 1
ATOM 1574 C C . ASN A 1 211 ? 29.440 -20.486 -3.978 1.00 49.19 211 ASN A C 1
ATOM 1576 O O . ASN A 1 211 ? 29.658 -20.969 -2.872 1.00 49.19 211 ASN A O 1
ATOM 1580 N N . ASP A 1 212 ? 29.536 -19.172 -4.191 1.00 68.06 212 ASP A N 1
ATOM 1581 C CA . ASP A 1 212 ? 30.156 -18.230 -3.250 1.00 68.06 212 ASP A CA 1
ATOM 1582 C C . ASP A 1 212 ? 29.421 -18.128 -1.901 1.00 68.06 212 ASP A C 1
ATOM 1584 O O . ASP A 1 212 ? 30.063 -17.948 -0.874 1.00 68.06 212 ASP A O 1
ATOM 1588 N N . LEU A 1 213 ? 28.090 -18.292 -1.853 1.00 74.56 213 LEU A N 1
ATOM 1589 C CA . LEU A 1 213 ? 27.334 -18.173 -0.596 1.00 74.56 213 LEU A CA 1
ATOM 1590 C C . LEU A 1 213 ? 27.546 -19.344 0.362 1.00 74.56 213 LEU A C 1
ATOM 1592 O O . LEU A 1 213 ? 27.768 -19.141 1.554 1.00 74.56 213 LEU A O 1
ATOM 1596 N N . LYS A 1 214 ? 27.464 -20.569 -0.160 1.00 70.50 214 LYS A N 1
ATOM 1597 C CA . LYS A 1 214 ? 27.779 -21.776 0.612 1.00 70.50 214 LYS A CA 1
ATOM 1598 C C . LYS A 1 214 ? 29.250 -21.846 0.959 1.00 70.50 214 LYS A C 1
ATOM 1600 O O . LYS A 1 214 ? 29.607 -22.493 1.939 1.00 70.50 214 LYS A O 1
ATOM 1605 N N . ASP A 1 215 ? 30.090 -21.208 0.149 1.00 73.00 215 ASP A N 1
ATOM 1606 C CA . ASP A 1 215 ? 31.521 -21.192 0.368 1.00 73.00 215 ASP A CA 1
ATOM 1607 C C . ASP A 1 215 ? 31.985 -20.216 1.445 1.00 73.00 215 ASP A C 1
ATOM 1609 O O . ASP A 1 215 ? 33.084 -20.413 1.972 1.00 73.00 215 ASP A O 1
ATOM 1613 N N . LEU A 1 216 ? 31.136 -19.263 1.848 1.00 82.19 216 LEU A N 1
ATOM 1614 C CA . LEU A 1 216 ? 31.392 -18.386 2.987 1.00 82.19 216 LEU A CA 1
ATOM 1615 C C . LEU A 1 216 ? 31.662 -19.207 4.254 1.00 82.19 216 LEU A C 1
ATOM 1617 O O . LEU A 1 216 ? 30.821 -19.991 4.700 1.00 82.19 216 LEU A O 1
ATOM 1621 N N . THR A 1 217 ? 32.811 -18.959 4.887 1.00 84.25 217 THR A N 1
ATOM 1622 C CA . THR A 1 217 ? 33.233 -19.623 6.133 1.00 84.25 217 THR A CA 1
ATOM 1623 C C . THR A 1 217 ? 32.142 -19.579 7.200 1.00 84.25 217 THR A C 1
ATOM 1625 O O . THR A 1 217 ? 31.809 -20.603 7.791 1.00 84.25 217 THR A O 1
ATOM 1628 N N . ILE A 1 218 ? 31.498 -18.420 7.366 1.00 87.56 218 ILE A N 1
ATOM 1629 C CA . ILE A 1 218 ? 30.427 -18.234 8.349 1.00 87.56 218 ILE A CA 1
ATOM 1630 C C . ILE A 1 218 ? 29.212 -19.133 8.084 1.00 87.56 218 ILE A C 1
ATOM 1632 O O . ILE A 1 218 ? 28.613 -19.631 9.033 1.00 87.56 218 ILE A O 1
ATOM 1636 N N . VAL A 1 219 ? 28.862 -19.398 6.821 1.00 88.81 219 VAL A N 1
ATOM 1637 C CA . VAL A 1 219 ? 27.749 -20.291 6.463 1.00 88.81 219 VAL A CA 1
ATOM 1638 C C . VAL A 1 219 ? 28.140 -21.744 6.732 1.00 88.81 219 VAL A C 1
ATOM 1640 O O . VAL A 1 219 ? 27.367 -22.469 7.353 1.00 88.81 219 VAL A O 1
ATOM 1643 N N . LYS A 1 220 ? 29.360 -22.153 6.353 1.00 87.44 220 LYS A N 1
ATOM 1644 C CA . LYS A 1 220 ? 29.879 -23.517 6.579 1.00 87.44 220 LYS A CA 1
ATOM 1645 C C . LYS A 1 220 ? 29.951 -23.885 8.058 1.00 87.44 220 LYS A C 1
ATOM 1647 O O . LYS A 1 220 ? 29.576 -24.991 8.441 1.00 87.44 220 LYS A O 1
ATOM 1652 N N . GLU A 1 221 ? 30.445 -22.972 8.887 1.00 88.44 221 GLU A N 1
ATOM 1653 C CA . GLU A 1 221 ? 30.630 -23.223 10.317 1.00 88.44 221 GLU A CA 1
ATOM 1654 C C . GLU A 1 221 ? 29.303 -23.171 11.082 1.00 88.44 221 GLU A C 1
ATOM 1656 O O . GLU A 1 221 ? 29.044 -24.021 11.949 1.00 88.44 221 GLU A O 1
ATOM 1661 N N . SER A 1 222 ? 28.444 -22.207 10.736 1.00 91.75 222 SER A N 1
ATOM 1662 C CA . SER A 1 222 ? 27.158 -21.994 11.410 1.00 91.75 222 SER A CA 1
ATOM 1663 C C . SER A 1 222 ? 26.109 -23.029 11.016 1.00 91.75 222 SER A C 1
ATOM 1665 O O . SER A 1 222 ? 25.345 -23.467 11.875 1.00 91.75 222 SER A O 1
ATOM 1667 N N . TYR A 1 223 ? 26.106 -23.477 9.755 1.00 91.75 223 TYR A N 1
ATOM 1668 C CA . TYR A 1 223 ? 25.070 -24.355 9.206 1.00 91.75 223 TYR A CA 1
ATOM 1669 C C . TYR A 1 223 ? 25.658 -25.597 8.510 1.00 91.75 223 TYR A C 1
ATOM 1671 O O . TYR A 1 223 ? 25.592 -25.734 7.289 1.00 91.75 223 TYR A O 1
ATOM 1679 N N . PRO A 1 224 ? 26.206 -26.572 9.255 1.00 84.19 224 PRO A N 1
ATOM 1680 C CA . PRO A 1 224 ? 26.771 -27.786 8.660 1.00 84.19 224 PRO A CA 1
ATOM 1681 C C . PRO A 1 224 ? 25.748 -28.603 7.855 1.00 84.19 224 PRO A C 1
ATOM 1683 O O . PRO A 1 224 ? 26.115 -29.312 6.921 1.00 84.19 224 PRO A O 1
ATOM 1686 N N . GLN A 1 225 ? 24.462 -28.494 8.205 1.00 80.94 225 GLN A N 1
ATOM 1687 C CA . GLN A 1 225 ? 23.361 -29.224 7.577 1.00 80.94 225 GLN A CA 1
ATOM 1688 C C . GLN A 1 225 ? 23.098 -28.819 6.122 1.00 80.94 225 GLN A C 1
ATOM 1690 O O . GLN A 1 225 ? 22.463 -29.576 5.395 1.00 80.94 225 GLN A O 1
ATOM 1695 N N . VAL A 1 226 ? 23.584 -27.654 5.676 1.00 80.00 226 VAL A N 1
ATOM 1696 C CA . VAL A 1 226 ? 23.362 -27.185 4.297 1.00 80.00 226 VAL A CA 1
ATOM 1697 C C . VAL A 1 226 ? 24.496 -27.538 3.336 1.00 80.00 226 VAL A C 1
ATOM 1699 O O . VAL A 1 226 ? 24.483 -27.105 2.184 1.00 80.00 226 VAL A O 1
ATOM 1702 N N . LYS A 1 227 ? 25.454 -28.363 3.782 1.00 72.06 227 LYS A N 1
ATOM 1703 C CA . LYS A 1 227 ? 26.594 -28.826 2.977 1.00 72.06 227 LYS A CA 1
ATOM 1704 C C . LYS A 1 227 ? 26.164 -29.480 1.656 1.00 72.06 227 LYS A C 1
ATOM 1706 O O . LYS A 1 227 ? 26.785 -29.213 0.632 1.00 72.06 227 LYS A O 1
ATOM 1711 N N . ASP A 1 228 ? 25.074 -30.248 1.685 1.00 69.62 228 ASP A N 1
ATOM 1712 C CA . ASP A 1 228 ? 24.505 -30.946 0.520 1.00 69.62 228 ASP A CA 1
ATOM 1713 C C . ASP A 1 228 ? 23.225 -30.275 -0.023 1.00 69.62 228 ASP A C 1
ATOM 1715 O O . ASP A 1 228 ? 22.556 -30.825 -0.897 1.00 69.62 228 ASP A O 1
ATOM 1719 N N . ALA A 1 229 ? 22.848 -29.099 0.501 1.00 67.38 229 ALA A N 1
ATOM 1720 C CA . ALA A 1 229 ? 21.649 -28.378 0.064 1.00 67.38 229 ALA A CA 1
ATOM 1721 C C . ALA A 1 229 ? 21.798 -27.866 -1.380 1.00 67.38 229 ALA A C 1
ATOM 1723 O O . ALA A 1 229 ? 22.857 -27.986 -1.986 1.00 67.38 229 ALA A O 1
ATOM 1724 N N . ASP A 1 230 ? 20.767 -27.251 -1.952 1.00 74.44 230 ASP A N 1
ATOM 1725 C CA . ASP A 1 230 ? 20.850 -26.566 -3.251 1.00 74.44 230 ASP A CA 1
ATOM 1726 C C . ASP A 1 230 ? 21.565 -25.204 -3.100 1.00 74.44 230 ASP A C 1
ATOM 1728 O O . ASP A 1 230 ? 21.544 -24.607 -2.024 1.00 74.44 230 ASP A O 1
ATOM 1732 N N . SER A 1 231 ? 22.322 -24.778 -4.115 1.00 72.06 231 SER A N 1
ATOM 1733 C CA . SER A 1 231 ? 23.104 -23.528 -4.114 1.00 72.06 231 SER A CA 1
ATOM 1734 C C . SER A 1 231 ? 22.273 -22.295 -4.459 1.00 72.06 231 SER A C 1
ATOM 1736 O O . SER A 1 231 ? 22.730 -21.171 -4.255 1.00 72.06 231 SER A O 1
ATOM 1738 N N . ASP A 1 232 ? 21.036 -22.510 -4.899 1.00 84.25 232 ASP A N 1
ATOM 1739 C CA . ASP A 1 232 ? 20.013 -21.484 -5.005 1.00 84.25 232 ASP A CA 1
ATOM 1740 C C . ASP A 1 232 ? 19.781 -20.773 -3.648 1.00 84.25 232 ASP A C 1
ATOM 1742 O O . ASP A 1 232 ? 19.479 -21.434 -2.645 1.00 84.25 232 ASP A O 1
ATOM 1746 N N . PRO A 1 233 ? 19.875 -19.431 -3.582 1.00 85.56 233 PRO A N 1
ATOM 1747 C CA . PRO A 1 233 ? 19.721 -18.671 -2.339 1.00 85.56 233 PRO A CA 1
ATOM 1748 C C . PRO A 1 233 ? 18.390 -18.878 -1.611 1.00 85.56 233 PRO A C 1
ATOM 1750 O O . PRO A 1 233 ? 18.336 -18.831 -0.377 1.00 85.56 233 PRO A O 1
ATOM 1753 N N . SER A 1 234 ? 17.309 -19.115 -2.353 1.00 84.75 234 SER A N 1
ATOM 1754 C CA . SER A 1 234 ? 15.977 -19.302 -1.778 1.00 84.75 234 SER A CA 1
ATOM 1755 C C . SER A 1 234 ? 15.847 -20.675 -1.125 1.00 84.75 234 SER A C 1
ATOM 1757 O O . SER A 1 234 ? 15.350 -20.792 -0.003 1.00 84.75 234 SER A O 1
ATOM 1759 N N . LYS A 1 235 ? 16.345 -21.721 -1.788 1.00 86.12 235 LYS A N 1
ATOM 1760 C CA . LYS A 1 235 ? 16.411 -23.075 -1.225 1.00 86.12 235 LYS A CA 1
ATOM 1761 C C . LYS A 1 235 ? 17.397 -23.157 -0.066 1.00 86.12 235 LYS A C 1
ATOM 1763 O O . LYS A 1 235 ? 17.099 -23.810 0.929 1.00 86.12 235 LYS A O 1
ATOM 1768 N N . LEU A 1 236 ? 18.530 -22.460 -0.154 1.00 88.44 236 LEU A N 1
ATOM 1769 C CA . LEU A 1 236 ? 19.495 -22.367 0.936 1.00 88.44 236 LEU A CA 1
ATOM 1770 C C . LEU A 1 236 ? 18.886 -21.664 2.156 1.00 88.44 236 LEU A C 1
ATOM 1772 O O . LEU A 1 236 ? 19.054 -22.137 3.276 1.00 88.44 236 LEU A O 1
ATOM 1776 N N . SER A 1 237 ? 18.109 -20.596 1.943 1.00 91.50 237 SER A N 1
ATOM 1777 C CA . SER A 1 237 ? 17.349 -19.940 3.016 1.00 91.50 237 SER A CA 1
ATOM 1778 C C . SER A 1 237 ? 16.351 -20.895 3.666 1.00 91.50 237 SER A C 1
ATOM 1780 O O . SER A 1 237 ? 16.325 -20.988 4.886 1.00 91.50 237 SER A O 1
ATOM 1782 N N . ALA A 1 238 ? 15.594 -21.665 2.881 1.00 89.69 238 ALA A N 1
ATOM 1783 C CA . ALA A 1 238 ? 14.667 -22.666 3.414 1.00 89.69 238 ALA A CA 1
ATOM 1784 C C . ALA A 1 238 ? 15.380 -23.814 4.157 1.00 89.69 238 ALA A C 1
ATOM 1786 O O . ALA A 1 238 ? 14.849 -24.347 5.126 1.00 89.69 238 ALA A O 1
ATOM 1787 N N . ALA A 1 239 ? 16.591 -24.189 3.737 1.00 88.56 239 ALA A N 1
ATOM 1788 C CA . ALA A 1 239 ? 17.379 -25.225 4.401 1.00 88.56 239 ALA A CA 1
ATOM 1789 C C . ALA A 1 239 ? 17.997 -24.742 5.727 1.00 88.56 239 ALA A C 1
ATOM 1791 O O . ALA A 1 239 ? 18.095 -25.515 6.680 1.00 88.56 239 ALA A O 1
ATOM 1792 N N . VAL A 1 240 ? 18.410 -23.472 5.800 1.00 90.62 240 VAL A N 1
ATOM 1793 C CA . VAL A 1 240 ? 18.926 -22.858 7.034 1.00 90.62 240 VAL A CA 1
ATOM 1794 C C . VAL A 1 240 ? 17.789 -22.519 8.003 1.00 90.62 240 VAL A C 1
ATOM 1796 O O . VAL A 1 240 ? 17.895 -22.800 9.195 1.00 90.62 240 VAL A O 1
ATOM 1799 N N . PHE A 1 241 ? 16.692 -21.956 7.496 1.00 92.62 241 PHE A N 1
ATOM 1800 C CA . PHE A 1 241 ? 15.544 -21.483 8.268 1.00 92.62 241 PHE A CA 1
ATOM 1801 C C . PHE A 1 241 ? 14.292 -22.295 7.919 1.00 92.62 241 PHE A C 1
ATOM 1803 O O . PHE A 1 241 ? 13.328 -21.778 7.360 1.00 92.62 241 PHE A O 1
ATOM 1810 N N . SER A 1 242 ? 14.286 -23.579 8.283 1.00 88.25 242 SER A N 1
ATOM 1811 C CA . SER A 1 242 ? 13.222 -24.528 7.910 1.00 88.25 242 SER A CA 1
ATOM 1812 C C . SER A 1 242 ? 11.818 -24.168 8.408 1.00 88.25 242 SER A C 1
ATOM 1814 O O . SER A 1 242 ? 10.837 -24.690 7.894 1.00 88.25 242 SER A O 1
ATOM 1816 N N . ASN A 1 243 ? 11.715 -23.281 9.401 1.00 87.81 243 ASN A N 1
ATOM 1817 C CA . ASN A 1 243 ? 10.444 -22.816 9.964 1.00 87.81 243 ASN A CA 1
ATOM 1818 C C . ASN A 1 243 ? 9.907 -21.547 9.275 1.00 87.81 243 ASN A C 1
ATOM 1820 O O . ASN A 1 243 ? 8.956 -20.945 9.771 1.00 87.81 243 ASN A O 1
ATOM 1824 N N . VAL A 1 244 ? 10.534 -21.097 8.183 1.00 89.81 244 VAL A N 1
ATOM 1825 C CA . VAL A 1 244 ? 10.178 -19.860 7.479 1.00 89.81 244 VAL A CA 1
ATOM 1826 C C . VAL A 1 244 ? 9.745 -20.177 6.052 1.00 89.81 244 VAL A C 1
ATOM 1828 O O . VAL A 1 244 ? 10.489 -20.770 5.274 1.00 89.81 244 VAL A O 1
ATOM 1831 N N . GLU A 1 245 ? 8.544 -19.729 5.691 1.00 90.62 245 GLU A N 1
ATOM 1832 C CA . GLU A 1 245 ? 8.042 -19.813 4.321 1.00 90.62 245 GLU A CA 1
ATOM 1833 C C . GLU A 1 245 ? 8.350 -18.531 3.532 1.00 90.62 245 GLU A C 1
ATOM 1835 O O . GLU A 1 245 ? 8.027 -17.409 3.951 1.00 90.62 245 GLU A O 1
ATOM 1840 N N . TYR A 1 246 ? 8.952 -18.717 2.354 1.00 89.50 246 TYR A N 1
ATOM 1841 C CA . TYR A 1 246 ? 9.345 -17.639 1.447 1.00 89.50 246 TYR A CA 1
ATOM 1842 C C . TYR A 1 246 ? 8.415 -17.575 0.232 1.00 89.50 246 TYR A C 1
ATOM 1844 O O . TYR A 1 246 ? 8.341 -18.509 -0.576 1.00 89.50 246 TYR A O 1
ATOM 1852 N N . THR A 1 247 ? 7.732 -16.441 0.083 1.00 89.38 247 THR A N 1
ATOM 1853 C CA . THR A 1 247 ? 6.893 -16.120 -1.079 1.00 89.38 247 THR A CA 1
ATOM 1854 C C . THR A 1 247 ? 7.748 -15.882 -2.334 1.00 89.38 247 THR A C 1
ATOM 1856 O O . THR A 1 247 ? 8.952 -15.653 -2.223 1.00 89.38 247 THR A O 1
ATOM 1859 N N . PRO A 1 248 ? 7.176 -15.885 -3.554 1.00 85.12 248 PRO A N 1
ATOM 1860 C CA . PRO A 1 248 ? 7.927 -15.527 -4.763 1.00 85.12 248 PRO A CA 1
ATOM 1861 C C . PRO A 1 248 ? 8.590 -14.140 -4.692 1.00 85.12 248 PRO A C 1
ATOM 1863 O O . PRO A 1 248 ? 9.686 -13.947 -5.219 1.00 85.12 248 PRO A O 1
ATOM 1866 N N . GLN A 1 249 ? 7.953 -13.191 -4.000 1.00 77.75 249 GLN A N 1
ATOM 1867 C CA . GLN A 1 249 ? 8.529 -11.874 -3.755 1.00 77.75 249 GLN A CA 1
ATOM 1868 C C . GLN A 1 249 ? 9.725 -11.954 -2.798 1.00 77.75 249 GLN A C 1
ATOM 1870 O O . GLN A 1 249 ? 10.770 -11.391 -3.111 1.00 77.75 249 GLN A O 1
ATOM 1875 N N . ASP A 1 250 ? 9.615 -12.708 -1.697 1.00 86.12 250 ASP A N 1
ATOM 1876 C CA . ASP A 1 250 ? 10.723 -12.904 -0.748 1.00 86.12 250 ASP A CA 1
ATOM 1877 C C . ASP A 1 250 ? 11.964 -13.470 -1.453 1.00 86.12 250 ASP A C 1
ATOM 1879 O O . ASP A 1 250 ? 13.076 -13.005 -1.228 1.00 86.12 250 ASP A O 1
ATOM 1883 N N . LYS A 1 251 ? 11.771 -14.437 -2.359 1.00 87.00 251 LYS A N 1
ATOM 1884 C CA . LYS A 1 251 ? 12.850 -15.033 -3.166 1.00 87.00 251 LYS A CA 1
ATOM 1885 C C . LYS A 1 251 ? 13.568 -13.994 -4.028 1.00 87.00 251 LYS A C 1
ATOM 1887 O O . LYS A 1 251 ? 14.794 -13.949 -4.058 1.00 87.00 251 LYS A O 1
ATOM 1892 N N . THR A 1 252 ? 12.794 -13.110 -4.655 1.00 82.00 252 THR A N 1
ATOM 1893 C CA . THR A 1 252 ? 13.330 -12.004 -5.459 1.00 82.00 252 THR A CA 1
ATOM 1894 C C . THR A 1 252 ? 14.102 -11.009 -4.585 1.00 82.00 252 THR A C 1
ATOM 1896 O O . THR A 1 252 ? 15.196 -10.581 -4.950 1.00 82.00 252 THR A O 1
ATOM 1899 N N . GLU A 1 253 ? 13.574 -10.658 -3.406 1.00 86.81 253 GLU A N 1
ATOM 1900 C CA . GLU A 1 253 ? 14.256 -9.758 -2.466 1.00 86.81 253 GLU A CA 1
ATOM 1901 C C . GLU A 1 253 ? 15.561 -10.377 -1.923 1.00 86.81 253 GLU A C 1
ATOM 1903 O O . GLU A 1 253 ? 16.565 -9.670 -1.819 1.00 86.81 253 GLU A O 1
ATOM 1908 N N . ILE A 1 254 ? 15.599 -11.688 -1.640 1.00 89.75 254 ILE A N 1
ATOM 1909 C CA . ILE A 1 254 ? 16.820 -12.409 -1.222 1.00 89.75 254 ILE A CA 1
ATOM 1910 C C . ILE A 1 254 ? 17.932 -12.229 -2.260 1.00 89.75 254 ILE A C 1
ATOM 1912 O O . ILE A 1 254 ? 19.052 -11.852 -1.909 1.00 89.75 254 ILE A O 1
ATOM 1916 N N . GLU A 1 255 ? 17.630 -12.459 -3.537 1.00 86.12 255 GLU A N 1
ATOM 1917 C CA . GLU A 1 255 ? 18.600 -12.310 -4.626 1.00 86.12 255 GLU A CA 1
ATOM 1918 C C . GLU A 1 255 ? 19.096 -10.864 -4.756 1.00 86.12 255 GLU A C 1
ATOM 1920 O O . GLU A 1 255 ? 20.305 -10.620 -4.816 1.00 86.12 255 GLU A O 1
ATOM 1925 N N . GLN A 1 256 ? 18.182 -9.889 -4.721 1.00 87.00 256 GLN A N 1
ATOM 1926 C CA . GLN A 1 256 ? 18.517 -8.463 -4.807 1.00 87.00 256 GLN A CA 1
ATOM 1927 C C . GLN A 1 256 ? 19.469 -8.016 -3.689 1.00 87.00 256 GLN A C 1
ATOM 1929 O O . GLN A 1 256 ? 20.445 -7.294 -3.936 1.00 87.00 256 GLN A O 1
ATOM 1934 N N . TRP A 1 257 ? 19.230 -8.460 -2.454 1.00 90.38 257 TRP A N 1
ATOM 1935 C CA . TRP A 1 257 ? 20.085 -8.104 -1.325 1.00 90.38 257 TRP A CA 1
ATOM 1936 C C . TRP A 1 257 ? 21.455 -8.777 -1.377 1.00 90.38 257 TRP A C 1
ATOM 1938 O O . TRP A 1 257 ? 22.450 -8.151 -1.010 1.00 90.38 257 TRP A O 1
ATOM 1948 N N . LEU A 1 258 ? 21.546 -10.003 -1.891 1.00 89.19 258 LEU A N 1
ATOM 1949 C CA . LEU A 1 258 ? 22.827 -10.685 -2.086 1.00 89.19 258 LEU A CA 1
ATOM 1950 C C . LEU A 1 258 ? 23.684 -10.038 -3.175 1.00 89.19 258 LEU A C 1
ATOM 1952 O O . LEU A 1 258 ? 24.902 -9.919 -3.011 1.00 89.19 258 LEU A O 1
ATOM 1956 N N . ILE A 1 259 ? 23.057 -9.555 -4.248 1.00 84.88 259 ILE A N 1
ATOM 1957 C CA . ILE A 1 259 ? 23.727 -8.736 -5.265 1.00 84.88 259 ILE A CA 1
ATOM 1958 C C . ILE A 1 259 ? 24.250 -7.445 -4.623 1.00 84.88 259 ILE A C 1
ATOM 1960 O O . ILE A 1 259 ? 25.428 -7.109 -4.759 1.00 84.88 259 ILE A O 1
ATOM 1964 N N . THR A 1 260 ? 23.410 -6.759 -3.845 1.00 85.00 260 THR A N 1
ATOM 1965 C CA . THR A 1 260 ? 23.797 -5.531 -3.133 1.00 85.00 260 THR A CA 1
ATOM 1966 C C . THR A 1 260 ? 24.977 -5.770 -2.185 1.00 85.00 260 THR A C 1
ATOM 1968 O O . THR A 1 260 ? 25.930 -4.989 -2.172 1.00 85.00 260 THR A O 1
ATOM 1971 N N . ALA A 1 261 ? 24.971 -6.878 -1.440 1.00 86.25 261 ALA A N 1
ATOM 1972 C CA . ALA A 1 261 ? 26.034 -7.237 -0.506 1.00 86.25 261 ALA A CA 1
ATOM 1973 C C . ALA A 1 261 ? 27.405 -7.374 -1.193 1.00 86.25 261 ALA A C 1
ATOM 1975 O O . ALA A 1 261 ? 28.422 -6.922 -0.662 1.00 86.25 261 ALA A O 1
ATOM 1976 N N . ARG A 1 262 ? 27.453 -7.970 -2.392 1.00 80.94 262 ARG A N 1
ATOM 1977 C CA . ARG A 1 262 ? 28.691 -8.112 -3.184 1.00 80.94 262 ARG A CA 1
ATOM 1978 C C . ARG A 1 262 ? 29.283 -6.773 -3.562 1.00 80.94 262 ARG A C 1
ATOM 1980 O O . ARG A 1 262 ? 30.474 -6.544 -3.392 1.00 80.94 262 ARG A O 1
ATOM 1987 N N . HIS A 1 263 ? 28.418 -5.895 -4.031 1.00 80.81 263 HIS A N 1
ATOM 1988 C CA . HIS A 1 263 ? 28.766 -4.564 -4.482 1.00 80.81 263 HIS A CA 1
ATOM 1989 C C . HIS A 1 263 ? 29.234 -3.634 -3.355 1.00 80.81 263 HIS A C 1
ATOM 1991 O O . HIS A 1 263 ? 29.986 -2.700 -3.616 1.00 80.81 263 HIS A O 1
ATOM 1997 N N . ILE A 1 264 ? 28.825 -3.891 -2.109 1.00 75.44 264 ILE A N 1
ATOM 1998 C CA . ILE A 1 264 ? 29.360 -3.191 -0.934 1.00 75.44 264 ILE A CA 1
ATOM 1999 C C . ILE A 1 264 ? 30.770 -3.700 -0.588 1.00 75.44 264 ILE A C 1
ATOM 2001 O O . ILE A 1 264 ? 31.640 -2.906 -0.244 1.00 75.44 264 ILE A O 1
ATOM 2005 N N . ALA A 1 265 ? 31.024 -5.007 -0.715 1.00 65.25 265 ALA A N 1
ATOM 2006 C CA . ALA A 1 265 ? 32.339 -5.599 -0.437 1.00 65.25 265 ALA A CA 1
ATOM 2007 C C . ALA A 1 265 ? 33.380 -5.390 -1.549 1.00 65.25 265 ALA A C 1
ATOM 2009 O O . ALA A 1 265 ? 34.575 -5.493 -1.284 1.00 65.25 265 ALA A O 1
ATOM 2010 N N . ALA A 1 266 ? 32.952 -5.112 -2.783 1.00 64.94 266 ALA A N 1
ATOM 2011 C CA . ALA A 1 266 ? 33.828 -5.048 -3.955 1.00 64.94 266 ALA A CA 1
ATOM 2012 C C . ALA A 1 266 ? 34.775 -3.829 -3.996 1.00 64.94 266 ALA A C 1
ATOM 2014 O O . ALA A 1 266 ? 35.575 -3.729 -4.921 1.00 64.94 266 ALA A O 1
ATOM 2015 N N . ASN A 1 267 ? 34.713 -2.923 -3.009 1.00 55.62 267 ASN A N 1
ATOM 2016 C CA . ASN A 1 267 ? 35.541 -1.710 -2.929 1.00 55.62 267 ASN A CA 1
ATOM 2017 C C . ASN A 1 267 ? 35.546 -0.903 -4.249 1.00 55.62 267 ASN A C 1
ATOM 2019 O O . ASN A 1 267 ? 36.575 -0.402 -4.701 1.00 55.62 267 ASN A O 1
ATOM 2023 N N . GLU A 1 268 ? 34.375 -0.835 -4.893 1.00 60.91 268 GLU A N 1
ATOM 2024 C CA . GLU A 1 268 ? 34.100 0.033 -6.040 1.00 60.91 268 GLU A CA 1
ATOM 2025 C C . GLU A 1 268 ? 34.036 1.510 -5.595 1.00 60.91 268 GLU A C 1
ATOM 2027 O O . GLU A 1 268 ? 34.159 1.828 -4.412 1.00 60.91 268 GLU A O 1
ATOM 2032 N N . ASP A 1 269 ? 33.801 2.412 -6.555 1.00 75.50 269 ASP A N 1
ATOM 2033 C CA . ASP A 1 269 ? 33.515 3.843 -6.369 1.00 75.50 269 ASP A CA 1
ATOM 2034 C C . ASP A 1 269 ? 32.892 4.183 -4.995 1.00 75.50 269 ASP A C 1
ATOM 2036 O O . ASP A 1 269 ? 31.786 3.744 -4.652 1.00 75.50 269 ASP A O 1
ATOM 2040 N N . ALA A 1 270 ? 33.616 4.987 -4.210 1.00 76.38 270 ALA A N 1
ATOM 2041 C CA . ALA A 1 270 ? 33.241 5.359 -2.850 1.00 76.38 270 ALA A CA 1
ATOM 2042 C C . ALA A 1 270 ? 31.871 6.055 -2.777 1.00 76.38 270 ALA A C 1
ATOM 2044 O O . ALA A 1 270 ? 31.149 5.867 -1.797 1.00 76.38 270 ALA A O 1
ATOM 2045 N N . ALA A 1 271 ? 31.477 6.807 -3.812 1.00 73.62 271 ALA A N 1
ATOM 2046 C CA . ALA A 1 271 ? 30.176 7.465 -3.863 1.00 73.62 271 ALA A CA 1
ATOM 2047 C C . ALA A 1 271 ? 29.043 6.445 -4.042 1.00 73.62 271 ALA A C 1
ATOM 2049 O O . ALA A 1 271 ? 28.038 6.512 -3.335 1.00 73.62 271 ALA A O 1
ATOM 2050 N N . LYS A 1 272 ? 29.230 5.444 -4.912 1.00 75.88 272 LYS A N 1
ATOM 2051 C CA . LYS A 1 272 ? 28.252 4.357 -5.107 1.00 75.88 272 LYS A CA 1
ATOM 2052 C C . LYS A 1 272 ? 28.134 3.480 -3.868 1.00 75.88 272 LYS A C 1
ATOM 2054 O O . LYS A 1 272 ? 27.038 3.062 -3.501 1.00 75.88 272 LYS A O 1
ATOM 2059 N N . THR A 1 273 ? 29.253 3.215 -3.200 1.00 80.56 273 THR A N 1
ATOM 2060 C CA . THR A 1 273 ? 29.257 2.476 -1.933 1.00 80.56 273 THR A CA 1
ATOM 2061 C C . THR A 1 273 ? 28.520 3.260 -0.844 1.00 80.56 273 THR A C 1
ATOM 2063 O O . THR A 1 273 ? 27.679 2.688 -0.152 1.00 80.56 273 THR A O 1
ATOM 2066 N N . ALA A 1 274 ? 28.746 4.574 -0.738 1.00 82.12 274 ALA A N 1
ATOM 2067 C CA . ALA A 1 274 ? 28.020 5.438 0.193 1.00 82.12 274 ALA A CA 1
ATOM 2068 C C . ALA A 1 274 ? 26.508 5.486 -0.098 1.00 82.12 274 ALA A C 1
ATOM 2070 O O . ALA A 1 274 ? 25.705 5.408 0.830 1.00 82.12 274 ALA A O 1
ATOM 2071 N N . GLU A 1 275 ? 26.106 5.543 -1.370 1.00 81.44 275 GLU A N 1
ATOM 2072 C CA . GLU A 1 275 ? 24.696 5.498 -1.778 1.00 81.44 275 GLU A CA 1
ATOM 2073 C C . GLU A 1 275 ? 24.036 4.160 -1.409 1.00 81.44 275 GLU A C 1
ATOM 2075 O O . GLU A 1 275 ? 22.958 4.139 -0.811 1.00 81.44 275 GLU A O 1
ATOM 2080 N N . ARG A 1 276 ? 24.708 3.034 -1.683 1.00 85.62 276 ARG A N 1
ATOM 2081 C CA . ARG A 1 276 ? 24.232 1.689 -1.313 1.00 85.62 276 ARG A CA 1
ATOM 2082 C C . ARG A 1 276 ? 24.083 1.541 0.203 1.00 85.62 276 ARG A C 1
ATOM 2084 O O . ARG A 1 276 ? 23.069 1.018 0.662 1.00 85.62 276 ARG A O 1
ATOM 2091 N N . LEU A 1 277 ? 25.049 2.037 0.981 1.00 89.88 277 LEU A N 1
ATOM 2092 C CA . LEU A 1 277 ? 24.983 2.051 2.446 1.00 89.88 277 LEU A CA 1
ATOM 2093 C C . LEU A 1 277 ? 23.839 2.937 2.954 1.00 89.88 277 LEU A C 1
ATOM 2095 O O . LEU A 1 277 ? 23.100 2.521 3.842 1.00 89.88 277 LEU A O 1
ATOM 2099 N N . SER A 1 278 ? 23.632 4.113 2.358 1.00 86.44 278 SER A N 1
ATOM 2100 C CA . SER A 1 278 ? 22.516 5.004 2.698 1.00 86.44 278 SER A CA 1
ATOM 2101 C C . SER A 1 278 ? 21.155 4.355 2.414 1.00 86.44 278 SER A C 1
ATOM 2103 O O . SER A 1 278 ? 20.249 4.395 3.255 1.00 86.44 278 SER A O 1
ATOM 2105 N N . SER A 1 279 ? 21.028 3.685 1.264 1.00 85.50 279 SER A N 1
ATOM 2106 C CA . SER A 1 279 ? 19.833 2.927 0.882 1.00 85.50 279 SER A CA 1
ATOM 2107 C C . SER A 1 279 ? 19.565 1.773 1.852 1.00 85.50 279 SER A C 1
ATOM 2109 O O . SER A 1 279 ? 18.464 1.664 2.394 1.00 85.50 279 SER A O 1
ATOM 2111 N N . LEU A 1 280 ? 20.590 0.974 2.174 1.00 92.69 280 LEU A N 1
ATOM 2112 C CA . LEU A 1 280 ? 20.494 -0.114 3.149 1.00 92.69 280 LEU A CA 1
ATOM 2113 C C . LEU A 1 280 ? 20.117 0.399 4.549 1.00 92.69 280 LEU A C 1
ATOM 2115 O O . LEU A 1 280 ? 19.228 -0.155 5.193 1.00 92.69 280 LEU A O 1
ATOM 2119 N N . ASN A 1 281 ? 20.743 1.480 5.018 1.00 93.38 281 ASN A N 1
ATOM 2120 C CA . ASN A 1 281 ? 20.441 2.079 6.318 1.00 93.38 281 ASN A CA 1
ATOM 2121 C C . ASN A 1 281 ? 18.991 2.582 6.381 1.00 93.38 281 ASN A C 1
ATOM 2123 O O . ASN A 1 281 ? 18.294 2.355 7.369 1.00 93.38 281 ASN A O 1
ATOM 2127 N N . THR A 1 282 ? 18.506 3.197 5.300 1.00 88.25 282 THR A N 1
ATOM 2128 C CA . THR A 1 282 ? 17.108 3.631 5.178 1.00 88.25 282 THR A CA 1
ATOM 2129 C C . THR A 1 282 ? 16.154 2.439 5.170 1.00 88.25 282 THR A C 1
ATOM 2131 O O . THR A 1 282 ? 15.145 2.454 5.874 1.00 88.25 282 THR A O 1
ATOM 2134 N N . HIS A 1 283 ? 16.477 1.379 4.430 1.00 89.38 283 HIS A N 1
ATOM 2135 C CA . HIS A 1 283 ? 15.690 0.145 4.380 1.00 89.38 283 HIS A CA 1
ATOM 2136 C C . HIS A 1 283 ? 15.546 -0.510 5.759 1.00 89.38 283 HIS A C 1
ATOM 2138 O O . HIS A 1 283 ? 14.447 -0.875 6.178 1.00 89.38 283 HIS A O 1
ATOM 2144 N N . LEU A 1 284 ? 16.645 -0.574 6.513 1.00 93.94 284 LEU A N 1
ATOM 2145 C CA . LEU A 1 284 ? 16.708 -1.156 7.857 1.00 93.94 284 LEU A CA 1
ATOM 2146 C C . LEU A 1 284 ? 16.096 -0.273 8.957 1.00 93.94 284 LEU A C 1
ATOM 2148 O O . LEU A 1 284 ? 16.007 -0.715 10.107 1.00 93.94 284 LEU A O 1
ATOM 2152 N N . SER A 1 285 ? 15.654 0.949 8.637 1.00 90.19 285 SER A N 1
ATOM 2153 C CA . SER A 1 285 ? 15.021 1.860 9.605 1.00 90.19 285 SER A CA 1
ATOM 2154 C C . SER A 1 285 ? 13.677 1.351 10.135 1.00 90.19 285 SER A C 1
ATOM 2156 O O . SER A 1 285 ? 13.276 1.699 11.243 1.00 90.19 285 SER A O 1
ATOM 2158 N N . THR A 1 286 ? 12.992 0.502 9.362 1.00 86.81 286 THR A N 1
ATOM 2159 C CA . THR A 1 286 ? 11.658 -0.037 9.688 1.00 86.81 286 THR A CA 1
ATOM 2160 C C . THR A 1 286 ? 11.613 -1.564 9.712 1.00 86.81 286 THR A C 1
ATOM 2162 O O . THR A 1 286 ? 10.533 -2.146 9.808 1.00 86.81 286 THR A O 1
ATOM 2165 N N . ARG A 1 287 ? 12.772 -2.228 9.614 1.00 90.44 287 ARG A N 1
ATOM 2166 C CA . ARG A 1 287 ? 12.873 -3.680 9.427 1.00 90.44 287 ARG A CA 1
ATOM 2167 C C . ARG A 1 287 ? 13.875 -4.302 10.397 1.00 90.44 287 ARG A C 1
ATOM 2169 O O . ARG A 1 287 ? 14.973 -3.783 10.579 1.00 90.44 287 ARG A O 1
ATOM 2176 N N . THR A 1 288 ? 13.524 -5.432 11.001 1.00 92.44 288 THR A N 1
ATOM 2177 C CA . THR A 1 288 ? 14.405 -6.182 11.912 1.00 92.44 288 THR A CA 1
ATOM 2178 C C . THR A 1 288 ? 15.472 -6.970 11.147 1.00 92.44 288 THR A C 1
ATOM 2180 O O . THR A 1 288 ? 16.612 -7.021 11.596 1.00 92.44 288 THR A O 1
ATOM 2183 N N . THR A 1 289 ? 15.106 -7.508 9.983 1.00 95.06 289 THR A N 1
ATOM 2184 C CA . THR A 1 289 ? 15.916 -8.278 9.016 1.00 95.06 289 THR A CA 1
ATOM 2185 C C . THR A 1 289 ? 15.800 -7.638 7.626 1.00 95.06 289 THR A C 1
ATOM 2187 O O . THR A 1 289 ? 14.994 -6.724 7.434 1.00 95.06 289 THR A O 1
ATOM 2190 N N . LEU A 1 290 ? 16.551 -8.102 6.626 1.00 94.00 290 LEU A N 1
ATOM 2191 C CA . LEU A 1 290 ? 16.433 -7.586 5.254 1.00 94.00 290 LEU A CA 1
ATOM 2192 C C . LEU A 1 290 ? 15.024 -7.790 4.667 1.00 94.00 290 LEU A C 1
ATOM 2194 O O . LEU A 1 290 ? 14.507 -6.898 3.986 1.00 94.00 290 LEU A O 1
ATOM 2198 N N . LEU A 1 291 ? 14.358 -8.891 5.025 1.00 92.44 291 LEU A N 1
ATOM 2199 C CA . LEU A 1 291 ? 12.983 -9.221 4.626 1.00 92.44 291 LEU A CA 1
ATOM 2200 C C . LEU A 1 291 ? 11.938 -8.802 5.679 1.00 92.44 291 LEU A C 1
ATOM 2202 O O . LEU A 1 291 ? 10.928 -9.472 5.891 1.00 92.44 291 LEU A O 1
ATOM 2206 N N . GLY A 1 292 ? 12.177 -7.701 6.396 1.00 89.44 292 GLY A N 1
ATOM 2207 C CA . GLY A 1 292 ? 11.247 -7.217 7.418 1.00 89.44 292 GLY A CA 1
ATOM 2208 C C . GLY A 1 292 ? 11.458 -7.935 8.745 1.00 89.44 292 GLY A C 1
ATOM 2209 O O . GLY A 1 292 ? 12.295 -7.512 9.543 1.00 89.44 292 GLY A O 1
ATOM 2210 N N . SER A 1 293 ? 10.722 -9.014 8.998 1.00 88.62 293 SER A N 1
ATOM 2211 C CA . SER A 1 293 ? 10.850 -9.847 10.208 1.00 88.62 293 SER A CA 1
ATOM 2212 C C . SER A 1 293 ? 11.355 -11.266 9.929 1.00 88.62 293 SER A C 1
ATOM 2214 O O . SER A 1 293 ? 11.706 -11.969 10.875 1.00 88.62 293 SER A O 1
ATOM 2216 N N . LYS A 1 294 ? 11.420 -11.684 8.657 1.00 93.38 294 LYS A N 1
ATOM 2217 C CA . LYS A 1 294 ? 11.831 -13.035 8.263 1.00 93.38 294 LYS A CA 1
ATOM 2218 C C . LYS A 1 294 ? 13.357 -13.123 8.103 1.00 93.38 294 LYS A C 1
ATOM 2220 O O . LYS A 1 294 ? 13.904 -12.410 7.263 1.00 93.38 294 LYS A O 1
ATOM 2225 N N . PRO A 1 295 ? 14.059 -14.007 8.836 1.00 95.50 295 PRO A N 1
ATOM 2226 C CA . PRO A 1 295 ? 15.479 -14.234 8.591 1.00 95.50 295 PRO A CA 1
ATOM 2227 C C . PRO A 1 295 ? 15.671 -14.919 7.238 1.00 95.50 295 PRO A C 1
ATOM 2229 O O . PRO A 1 295 ? 14.814 -15.682 6.787 1.00 95.50 295 PRO A O 1
ATOM 2232 N N . SER A 1 296 ? 16.800 -14.670 6.587 1.00 95.88 296 SER A N 1
ATOM 2233 C CA . SER A 1 296 ? 17.151 -15.327 5.329 1.00 95.88 296 SER A CA 1
ATOM 2234 C C . SER A 1 296 ? 18.658 -15.465 5.176 1.00 95.88 296 SER A C 1
ATOM 2236 O O . SER A 1 296 ? 19.438 -14.851 5.910 1.00 95.88 296 SER A O 1
ATOM 2238 N N . ILE A 1 297 ? 19.096 -16.243 4.182 1.00 93.25 297 ILE A N 1
ATOM 2239 C CA . ILE A 1 297 ? 20.526 -16.324 3.873 1.00 93.25 297 ILE A CA 1
ATOM 2240 C C . ILE A 1 297 ? 21.079 -14.982 3.369 1.00 93.25 297 ILE A C 1
ATOM 2242 O O . ILE A 1 297 ? 22.283 -14.745 3.466 1.00 93.25 297 ILE A O 1
ATOM 2246 N N . ALA A 1 298 ? 20.213 -14.081 2.884 1.00 94.12 298 ALA A N 1
ATOM 2247 C CA . ALA A 1 298 ? 20.614 -12.732 2.510 1.00 94.12 298 ALA A CA 1
ATOM 2248 C C . ALA A 1 298 ? 21.156 -11.950 3.708 1.00 94.12 298 ALA A C 1
ATOM 2250 O O . ALA A 1 298 ? 22.134 -11.222 3.553 1.00 94.12 298 ALA A O 1
ATOM 2251 N N . ASP A 1 299 ? 20.589 -12.141 4.905 1.00 96.50 299 ASP A N 1
ATOM 2252 C CA . ASP A 1 299 ? 21.076 -11.469 6.109 1.00 96.50 299 ASP A CA 1
ATOM 2253 C C . ASP A 1 299 ? 22.488 -11.938 6.474 1.00 96.50 299 ASP A C 1
ATOM 2255 O O . ASP A 1 299 ? 23.373 -11.127 6.742 1.00 96.50 299 ASP A O 1
ATOM 2259 N N . VAL A 1 300 ? 22.723 -13.250 6.401 1.00 94.50 300 VAL A N 1
ATOM 2260 C CA . VAL A 1 300 ? 24.028 -13.863 6.687 1.00 94.50 300 VAL A CA 1
ATOM 2261 C C . VAL A 1 300 ? 25.066 -13.451 5.640 1.00 94.50 300 VAL A C 1
ATOM 2263 O O . VAL A 1 300 ? 26.185 -13.070 5.985 1.00 94.50 300 VAL A O 1
ATOM 2266 N N . GLY A 1 301 ? 24.694 -13.470 4.358 1.00 92.12 301 GLY A N 1
ATOM 2267 C CA . GLY A 1 301 ? 25.564 -13.061 3.255 1.00 92.12 301 GLY A CA 1
ATOM 2268 C C . GLY A 1 301 ? 25.905 -11.570 3.283 1.00 92.12 301 GLY A C 1
ATOM 2269 O O . GLY A 1 301 ? 27.049 -11.195 3.019 1.00 92.12 301 GLY A O 1
ATOM 2270 N N . MET A 1 302 ? 24.942 -10.718 3.645 1.00 93.56 302 MET A N 1
ATOM 2271 C CA . MET A 1 302 ? 25.166 -9.290 3.864 1.00 93.56 302 MET A CA 1
ATOM 2272 C C . MET A 1 302 ? 26.062 -9.055 5.083 1.00 93.56 302 MET A C 1
ATOM 2274 O O . MET A 1 302 ? 27.018 -8.289 4.987 1.00 93.56 302 MET A O 1
ATOM 2278 N N . TYR A 1 303 ? 25.826 -9.756 6.198 1.00 94.69 303 TYR A N 1
ATOM 2279 C CA . TYR A 1 303 ? 26.651 -9.650 7.404 1.00 94.69 303 TYR A CA 1
ATOM 2280 C C . TYR A 1 303 ? 28.113 -9.995 7.115 1.00 94.69 303 TYR A C 1
ATOM 2282 O O . TYR A 1 303 ? 29.001 -9.203 7.429 1.00 94.69 303 TYR A O 1
ATOM 2290 N N . ALA A 1 304 ? 28.358 -11.129 6.450 1.00 91.00 304 ALA A N 1
ATOM 2291 C CA . ALA A 1 304 ? 29.701 -11.610 6.122 1.00 91.00 304 ALA A CA 1
ATOM 2292 C C . ALA A 1 304 ? 30.543 -10.566 5.369 1.00 91.00 304 ALA A C 1
ATOM 2294 O O . ALA A 1 304 ? 31.761 -10.500 5.521 1.00 91.00 304 ALA A O 1
ATOM 2295 N N . ARG A 1 305 ? 29.879 -9.740 4.559 1.00 88.88 305 ARG A N 1
ATOM 2296 C CA . ARG A 1 305 ? 30.497 -8.725 3.704 1.00 88.88 305 ARG A CA 1
ATOM 2297 C C . ARG A 1 305 ? 30.577 -7.353 4.355 1.00 88.88 305 ARG A C 1
ATOM 2299 O O . ARG A 1 305 ? 31.531 -6.618 4.120 1.00 88.88 305 ARG A O 1
ATOM 2306 N N . LEU A 1 306 ? 29.588 -7.008 5.172 1.00 91.31 306 LEU A N 1
ATOM 2307 C CA . LEU A 1 306 ? 29.472 -5.693 5.787 1.00 91.31 306 LEU A CA 1
ATOM 2308 C C . LEU A 1 306 ? 30.247 -5.594 7.107 1.00 91.31 306 LEU A C 1
ATOM 2310 O O . LEU A 1 306 ? 30.774 -4.529 7.422 1.00 91.31 306 LEU A O 1
ATOM 2314 N N . ALA A 1 307 ? 30.378 -6.691 7.859 1.00 91.69 307 ALA A N 1
ATOM 2315 C CA . ALA A 1 307 ? 31.083 -6.703 9.140 1.00 91.69 307 ALA A CA 1
ATOM 2316 C C . ALA A 1 307 ? 32.544 -6.202 9.043 1.00 91.69 307 ALA A C 1
ATOM 2318 O O . ALA A 1 307 ? 32.909 -5.334 9.842 1.00 91.69 307 ALA A O 1
ATOM 2319 N N . PRO A 1 308 ? 33.374 -6.625 8.062 1.00 88.62 308 PRO A N 1
ATOM 2320 C CA . PRO A 1 308 ? 34.728 -6.084 7.897 1.00 88.62 308 PRO A CA 1
ATOM 2321 C C . PRO A 1 308 ? 34.754 -4.579 7.593 1.00 88.62 308 PRO A C 1
ATOM 2323 O O . PRO A 1 308 ? 35.617 -3.868 8.100 1.00 88.62 308 PRO A O 1
ATOM 2326 N N . VAL A 1 309 ? 33.786 -4.081 6.814 1.00 88.62 309 VAL A N 1
ATOM 2327 C CA . VAL A 1 309 ? 33.670 -2.654 6.467 1.00 88.62 309 VAL A CA 1
ATOM 2328 C C . VAL A 1 309 ? 33.331 -1.829 7.710 1.00 88.62 309 VAL A C 1
ATOM 2330 O O . VAL A 1 309 ? 33.985 -0.827 7.991 1.00 88.62 309 VAL A O 1
ATOM 2333 N N . VAL A 1 310 ? 32.355 -2.280 8.503 1.00 91.25 310 VAL A N 1
ATOM 2334 C CA . VAL A 1 310 ? 31.902 -1.566 9.709 1.00 91.25 310 VAL A CA 1
ATOM 2335 C C . VAL A 1 310 ? 32.927 -1.624 10.841 1.00 91.25 310 VAL A C 1
ATOM 2337 O O . VAL A 1 310 ? 33.020 -0.678 11.629 1.00 91.25 310 VAL A O 1
ATOM 2340 N N . LYS A 1 311 ? 33.766 -2.669 10.911 1.00 90.50 311 LYS A N 1
ATOM 2341 C CA . LYS A 1 311 ? 34.921 -2.687 11.827 1.00 90.50 311 LYS A CA 1
ATOM 2342 C C . LYS A 1 311 ? 35.846 -1.484 11.622 1.00 90.50 311 LYS A C 1
ATOM 2344 O O . LYS A 1 311 ? 36.379 -0.993 12.609 1.00 90.50 311 LYS A O 1
ATOM 2349 N N . GLY A 1 312 ? 35.980 -0.992 10.388 1.00 88.56 312 GLY A N 1
ATOM 2350 C CA . GLY A 1 312 ? 36.791 0.182 10.053 1.00 88.56 312 GLY A CA 1
ATOM 2351 C C . GLY A 1 312 ? 36.108 1.541 10.254 1.00 88.56 312 GLY A C 1
ATOM 2352 O O . GLY A 1 312 ? 36.759 2.562 10.057 1.00 88.56 312 GLY A O 1
ATOM 2353 N N . TRP A 1 313 ? 34.821 1.587 10.612 1.00 92.06 313 TRP A N 1
ATOM 2354 C CA . TRP A 1 313 ? 34.095 2.851 10.786 1.00 92.06 313 TRP A CA 1
ATOM 2355 C C . TRP A 1 313 ? 34.463 3.590 12.072 1.00 92.06 313 TRP A C 1
ATOM 2357 O O . TRP A 1 313 ? 34.601 2.968 13.128 1.00 92.06 313 TRP A O 1
ATOM 2367 N N . SER A 1 314 ? 34.510 4.924 11.991 1.00 91.88 314 SER A N 1
ATOM 2368 C CA . SER A 1 314 ? 34.577 5.801 13.165 1.00 91.88 314 SER A CA 1
ATOM 2369 C C . SER A 1 314 ? 33.263 5.803 13.957 1.00 91.88 314 SER A C 1
ATOM 2371 O O . SER A 1 314 ? 32.216 5.347 13.478 1.00 91.88 314 SER A O 1
ATOM 2373 N N . ASP A 1 315 ? 33.293 6.356 15.172 1.00 89.06 315 ASP A N 1
ATOM 2374 C CA . ASP A 1 315 ? 32.095 6.477 16.007 1.00 89.06 315 ASP A CA 1
ATOM 2375 C C . ASP A 1 315 ? 31.030 7.372 15.348 1.00 89.06 315 ASP A C 1
ATOM 2377 O O . ASP A 1 315 ? 29.836 7.093 15.465 1.00 89.06 315 ASP A O 1
ATOM 2381 N N . GLU A 1 316 ? 31.446 8.392 14.589 1.00 88.88 316 GLU A N 1
ATOM 2382 C CA . GLU A 1 316 ? 30.570 9.277 13.811 1.00 88.88 316 GLU A CA 1
ATOM 2383 C C . GLU A 1 316 ? 29.893 8.530 12.659 1.00 88.88 316 GLU A C 1
ATOM 2385 O O . GLU A 1 316 ? 28.694 8.689 12.439 1.00 88.88 316 GLU A O 1
ATOM 2390 N N . GLN A 1 317 ? 30.629 7.674 11.947 1.00 90.38 317 GLN A N 1
ATOM 2391 C CA . GLN A 1 317 ? 30.071 6.868 10.855 1.00 90.38 317 GLN A CA 1
ATOM 2392 C C . GLN A 1 317 ? 29.079 5.812 11.362 1.00 90.38 317 GLN A C 1
ATOM 2394 O O . GLN A 1 317 ? 28.142 5.443 10.648 1.00 90.38 317 GLN A O 1
ATOM 2399 N N . ARG A 1 318 ? 29.264 5.336 12.600 1.00 91.44 318 ARG A N 1
ATOM 2400 C CA . ARG A 1 318 ? 28.368 4.378 13.261 1.00 91.44 318 ARG A CA 1
ATOM 2401 C C . ARG A 1 318 ? 27.139 5.053 13.869 1.00 91.44 318 ARG A C 1
ATOM 2403 O O . ARG A 1 318 ? 26.016 4.655 13.574 1.00 91.44 318 ARG A O 1
ATOM 2410 N N . THR A 1 319 ? 27.357 6.045 14.729 1.00 89.81 319 THR A N 1
ATOM 2411 C CA . THR A 1 319 ? 26.344 6.595 15.648 1.00 89.81 319 THR A CA 1
ATOM 2412 C C . THR A 1 319 ? 26.276 8.125 15.677 1.00 89.81 319 THR A C 1
ATOM 2414 O O . THR A 1 319 ? 25.569 8.672 16.519 1.00 89.81 319 THR A O 1
ATOM 2417 N N . GLY A 1 320 ? 26.996 8.831 14.799 1.00 87.75 320 GLY A N 1
ATOM 2418 C CA . GLY A 1 320 ? 26.884 10.288 14.650 1.00 87.75 320 GLY A CA 1
ATOM 2419 C C . GLY A 1 320 ? 25.570 10.710 13.991 1.00 87.75 320 GLY A C 1
ATOM 2420 O O . GLY A 1 320 ? 24.796 9.870 13.566 1.00 87.75 320 GLY A O 1
ATOM 2421 N N . GLU A 1 321 ? 25.306 12.013 13.866 1.00 84.81 321 GLU A N 1
ATOM 2422 C CA . GLU A 1 321 ? 24.013 12.539 13.376 1.00 84.81 321 GLU A CA 1
ATOM 2423 C C . GLU A 1 321 ? 23.607 12.045 11.973 1.00 84.81 321 GLU A C 1
ATOM 2425 O O . GLU A 1 321 ? 22.423 11.882 11.687 1.00 84.81 321 GLU A O 1
ATOM 2430 N N . GLN A 1 322 ? 24.590 11.787 11.108 1.00 82.00 322 GLN A N 1
ATOM 2431 C CA . GLN A 1 322 ? 24.410 11.209 9.768 1.00 82.00 322 GLN A CA 1
ATOM 2432 C C . GLN A 1 322 ? 24.941 9.766 9.694 1.00 82.00 322 GLN A C 1
ATOM 2434 O O . GLN A 1 322 ? 25.307 9.277 8.626 1.00 82.00 322 GLN A O 1
ATOM 2439 N N . GLY A 1 323 ? 25.054 9.107 10.847 1.00 87.94 323 GLY A N 1
ATOM 2440 C CA . GLY A 1 323 ? 25.616 7.774 10.980 1.00 87.94 323 GLY A CA 1
ATOM 2441 C C . GLY A 1 323 ? 24.679 6.679 10.477 1.00 87.94 323 GLY A C 1
ATOM 2442 O O . GLY A 1 323 ? 23.472 6.850 10.286 1.00 87.94 323 GLY A O 1
ATOM 2443 N N . ASN A 1 324 ? 25.237 5.489 10.301 1.00 92.81 324 ASN A N 1
ATOM 2444 C CA . ASN A 1 324 ? 24.508 4.318 9.829 1.00 92.81 324 ASN A CA 1
ATOM 2445 C C . ASN A 1 324 ? 23.900 3.514 10.996 1.00 92.81 324 ASN A C 1
ATOM 2447 O O . ASN A 1 324 ? 24.133 2.311 11.133 1.00 92.81 324 ASN A O 1
ATOM 2451 N N . HIS A 1 325 ? 23.114 4.183 11.848 1.00 91.69 325 HIS A N 1
ATOM 2452 C CA . HIS A 1 325 ? 22.582 3.617 13.097 1.00 91.69 325 HIS A CA 1
ATOM 2453 C C . HIS A 1 325 ? 21.821 2.298 12.892 1.00 91.69 325 HIS A C 1
ATOM 2455 O O . HIS A 1 325 ? 21.938 1.368 13.692 1.00 91.69 325 HIS A O 1
ATOM 2461 N N . HIS A 1 326 ? 21.027 2.207 11.822 1.00 94.12 326 HIS A N 1
ATOM 2462 C CA . HIS A 1 326 ? 20.190 1.040 11.556 1.00 94.12 326 HIS A CA 1
ATOM 2463 C C . HIS A 1 326 ? 21.009 -0.145 11.052 1.00 94.12 326 HIS A C 1
ATOM 2465 O O . HIS A 1 326 ? 20.689 -1.278 11.404 1.00 94.12 326 HIS A O 1
ATOM 2471 N N . ILE A 1 327 ? 22.087 0.114 10.306 1.00 95.50 327 ILE A N 1
ATOM 2472 C CA . ILE A 1 327 ? 23.070 -0.907 9.929 1.00 95.50 327 ILE A CA 1
ATOM 2473 C C . ILE A 1 327 ? 23.789 -1.439 11.169 1.00 95.50 327 ILE A C 1
ATOM 2475 O O . ILE A 1 327 ? 23.898 -2.651 11.320 1.00 95.50 327 ILE A O 1
ATOM 2479 N N . VAL A 1 328 ? 24.244 -0.561 12.072 1.00 94.69 328 VAL A N 1
ATOM 2480 C CA . VAL A 1 328 ? 24.940 -0.974 13.305 1.00 94.69 328 VAL A CA 1
ATOM 2481 C C . VAL A 1 328 ? 24.026 -1.838 14.176 1.00 94.69 328 VAL A C 1
ATOM 2483 O O . VAL A 1 328 ? 24.419 -2.933 14.569 1.00 94.69 328 VAL A O 1
ATOM 2486 N N . ARG A 1 329 ? 22.776 -1.405 14.397 1.00 94.06 329 ARG A N 1
ATOM 2487 C CA . ARG A 1 329 ? 21.750 -2.199 15.097 1.00 94.06 329 ARG A CA 1
ATOM 2488 C C . ARG A 1 329 ? 21.537 -3.560 14.435 1.00 94.06 329 ARG A C 1
ATOM 2490 O O . ARG A 1 329 ? 21.442 -4.575 15.116 1.00 94.06 329 ARG A O 1
ATOM 2497 N N . TRP A 1 330 ? 21.384 -3.575 13.114 1.00 96.69 330 TRP A N 1
ATOM 2498 C CA . TRP A 1 330 ? 21.109 -4.800 12.372 1.00 96.69 330 TRP A CA 1
ATOM 2499 C C . TRP A 1 330 ? 22.300 -5.771 12.407 1.00 96.69 330 TRP A C 1
ATOM 2501 O O . TRP A 1 330 ? 22.088 -6.956 12.630 1.00 96.69 330 TRP A O 1
ATOM 2511 N N . LEU A 1 331 ? 23.543 -5.288 12.289 1.00 95.50 331 LEU A N 1
ATOM 2512 C CA . LEU A 1 331 ? 24.747 -6.115 12.434 1.00 95.50 331 LEU A CA 1
ATOM 2513 C C . LEU A 1 331 ? 24.851 -6.735 13.830 1.00 95.50 331 LEU A C 1
ATOM 2515 O O . LEU A 1 331 ? 25.142 -7.927 13.936 1.00 95.50 331 LEU A O 1
ATOM 2519 N N . ASP A 1 332 ? 24.590 -5.944 14.878 1.00 95.06 332 ASP A N 1
ATOM 2520 C CA . ASP A 1 332 ? 24.579 -6.442 16.257 1.00 95.06 332 ASP A CA 1
ATOM 2521 C C . ASP A 1 332 ? 23.525 -7.537 16.450 1.00 95.06 332 ASP A C 1
ATOM 2523 O O . ASP A 1 332 ? 23.792 -8.586 17.036 1.00 95.06 332 ASP A O 1
ATOM 2527 N N . PHE A 1 333 ? 22.337 -7.320 15.881 1.00 95.81 333 PHE A N 1
ATOM 2528 C CA . PHE A 1 333 ? 21.261 -8.299 15.896 1.00 95.81 333 PHE A CA 1
ATOM 2529 C C . PHE A 1 333 ? 21.662 -9.591 15.173 1.00 95.81 333 PHE A C 1
ATOM 2531 O O . PHE A 1 333 ? 21.526 -10.665 15.749 1.00 95.81 333 PHE A O 1
ATOM 2538 N N . VAL A 1 334 ? 22.198 -9.518 13.950 1.00 96.19 334 VAL A N 1
ATOM 2539 C CA . VAL A 1 334 ? 22.551 -10.717 13.171 1.00 96.19 334 VAL A CA 1
ATOM 2540 C C . VAL A 1 334 ? 23.639 -11.551 13.858 1.00 96.19 334 VAL A C 1
ATOM 2542 O O . VAL A 1 334 ? 23.512 -12.772 13.911 1.00 96.19 334 VAL A O 1
ATOM 2545 N N . GLN A 1 335 ? 24.673 -10.926 14.437 1.00 95.31 335 GLN A N 1
ATOM 2546 C CA . GLN A 1 335 ? 25.787 -11.658 15.065 1.00 95.31 335 GLN A CA 1
ATOM 2547 C C . GLN A 1 335 ? 25.472 -12.263 16.441 1.00 95.31 335 GLN A C 1
ATOM 2549 O O . GLN A 1 335 ? 26.223 -13.124 16.901 1.00 95.31 335 GLN A O 1
ATOM 2554 N N . ASN A 1 336 ? 24.407 -11.805 17.111 1.00 94.19 336 ASN A N 1
ATOM 2555 C CA . ASN A 1 336 ? 24.078 -12.212 18.481 1.00 94.19 336 ASN A CA 1
ATOM 2556 C C . ASN A 1 336 ? 22.710 -12.900 18.620 1.00 94.19 336 ASN A C 1
ATOM 2558 O O . ASN A 1 336 ? 22.476 -13.581 19.620 1.00 94.19 336 ASN A O 1
ATOM 2562 N N . ALA A 1 337 ? 21.790 -12.743 17.663 1.00 94.12 337 ALA A N 1
ATOM 2563 C CA . ALA A 1 337 ? 20.449 -13.298 17.793 1.00 94.12 337 ALA A CA 1
ATOM 2564 C C . ALA A 1 337 ? 20.449 -14.836 17.655 1.00 94.12 337 ALA A C 1
ATOM 2566 O O . ALA A 1 337 ? 20.934 -15.365 16.646 1.00 94.12 337 ALA A O 1
ATOM 2567 N N . PRO A 1 338 ? 19.796 -15.565 18.586 1.00 92.00 338 PRO A N 1
ATOM 2568 C CA . PRO A 1 338 ? 19.635 -17.020 18.493 1.00 92.00 338 PRO A CA 1
ATOM 2569 C C . PRO A 1 338 ? 18.948 -17.483 17.204 1.00 92.00 338 PRO A C 1
ATOM 2571 O O . PRO A 1 338 ? 19.157 -18.607 16.768 1.00 92.00 338 PRO A O 1
ATOM 2574 N N . LEU A 1 339 ? 18.157 -16.602 16.582 1.00 91.62 339 LEU A N 1
ATOM 2575 C CA . LEU A 1 339 ? 17.489 -16.837 15.303 1.00 91.62 339 LEU A CA 1
ATOM 2576 C C . LEU A 1 339 ? 18.467 -17.211 14.181 1.00 91.62 339 LEU A C 1
ATOM 2578 O O . LEU A 1 339 ? 18.153 -18.077 13.371 1.00 91.62 339 LEU A O 1
ATOM 2582 N N . PHE A 1 340 ? 19.634 -16.562 14.131 1.00 93.94 340 PHE A N 1
ATOM 2583 C CA . PHE A 1 340 ? 20.664 -16.879 13.144 1.00 93.94 340 PHE A CA 1
ATOM 2584 C C . PHE A 1 340 ? 21.628 -17.945 13.659 1.00 93.94 340 PHE A C 1
ATOM 2586 O O . PHE A 1 340 ? 22.147 -18.710 12.855 1.00 93.94 340 PHE A O 1
ATOM 2593 N N . ASN A 1 341 ? 21.852 -18.031 14.975 1.00 91.25 341 ASN A N 1
ATOM 2594 C CA . ASN A 1 341 ? 22.738 -19.025 15.592 1.00 91.25 341 ASN A CA 1
ATOM 2595 C C . ASN A 1 341 ? 24.126 -19.097 14.913 1.00 91.25 341 ASN A C 1
ATOM 2597 O O . ASN A 1 341 ? 24.662 -20.181 14.667 1.00 91.25 341 ASN A O 1
ATOM 2601 N N . LEU A 1 342 ? 24.677 -17.932 14.547 1.00 92.62 342 LEU A N 1
ATOM 2602 C CA . LEU A 1 342 ? 25.947 -17.851 13.831 1.00 92.62 342 LEU A CA 1
ATOM 2603 C C . LEU A 1 342 ? 27.105 -18.247 14.747 1.00 92.62 342 LEU A C 1
ATOM 2605 O O . LEU A 1 342 ? 27.232 -17.754 15.868 1.00 92.62 342 LEU A O 1
ATOM 2609 N N . LYS A 1 343 ? 27.989 -19.105 14.242 1.00 91.56 343 LYS A N 1
ATOM 2610 C CA . LYS A 1 343 ? 29.261 -19.423 14.886 1.00 91.56 343 LYS A CA 1
ATOM 2611 C C . LYS A 1 343 ? 30.299 -18.423 14.407 1.00 91.56 343 LYS A C 1
ATOM 2613 O O . LYS A 1 343 ? 30.837 -18.549 13.314 1.00 91.56 343 LYS A O 1
ATOM 2618 N N . ILE A 1 344 ? 30.528 -17.401 15.221 1.00 89.75 344 ILE A N 1
ATOM 2619 C CA . ILE A 1 344 ? 31.484 -16.327 14.955 1.00 89.75 344 ILE A CA 1
ATOM 2620 C C . ILE A 1 344 ? 32.388 -16.226 16.178 1.00 89.75 344 ILE A C 1
ATOM 2622 O O . ILE A 1 344 ? 31.887 -16.159 17.303 1.00 89.75 344 ILE A O 1
ATOM 2626 N N . SE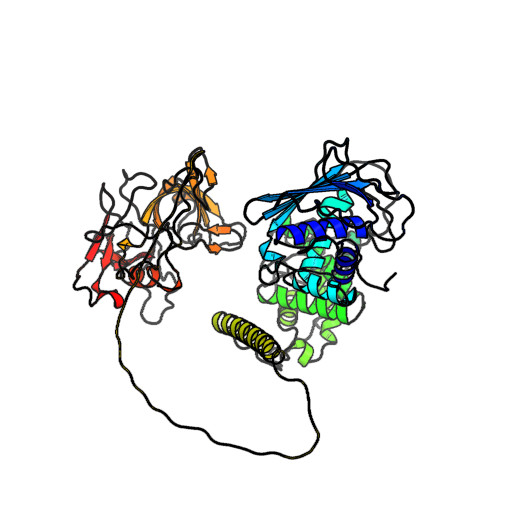R A 1 345 ? 33.705 -16.215 15.971 1.00 87.56 345 SER A N 1
ATOM 2627 C CA . SER A 1 345 ? 34.657 -15.978 17.058 1.00 87.56 345 SER A CA 1
ATOM 2628 C C . SER A 1 345 ? 34.507 -14.550 17.605 1.00 87.56 345 SER A C 1
ATOM 2630 O O . SER A 1 345 ? 34.151 -13.629 16.867 1.00 87.56 345 SER A O 1
ATOM 2632 N N . ASP A 1 346 ? 34.806 -14.317 18.884 1.00 84.38 346 ASP A N 1
ATOM 2633 C CA . ASP A 1 346 ? 34.674 -12.970 19.468 1.00 84.38 346 ASP A CA 1
ATOM 2634 C C . ASP A 1 346 ? 35.596 -11.932 18.796 1.00 84.38 346 ASP A C 1
ATOM 2636 O O . ASP A 1 346 ? 35.253 -10.749 18.729 1.00 84.38 346 ASP A O 1
ATOM 2640 N N . SER A 1 347 ? 36.726 -12.365 18.224 1.00 84.00 347 SER A N 1
ATOM 2641 C CA . SER A 1 347 ? 37.602 -11.525 17.392 1.00 84.00 347 SER A CA 1
ATOM 2642 C C . SER A 1 347 ? 36.982 -11.154 16.039 1.00 84.00 347 SER A C 1
ATOM 2644 O O . SER A 1 347 ? 37.263 -10.084 15.484 1.00 84.00 347 SER A O 1
ATOM 2646 N N . ASP A 1 348 ? 36.116 -12.013 15.502 1.00 84.94 348 ASP A N 1
ATOM 2647 C CA . ASP A 1 348 ? 35.465 -11.797 14.212 1.00 84.94 348 ASP A CA 1
ATOM 2648 C C . ASP A 1 348 ? 34.186 -10.966 14.322 1.00 84.94 348 ASP A C 1
ATOM 2650 O O . ASP A 1 348 ? 33.822 -10.302 13.348 1.00 84.94 348 ASP A O 1
ATOM 2654 N N . LYS A 1 349 ? 33.579 -10.878 15.509 1.00 91.12 349 LYS A N 1
ATOM 2655 C CA . LYS A 1 349 ? 32.435 -9.994 15.759 1.00 91.12 349 LYS A CA 1
ATOM 2656 C C . LYS A 1 349 ? 32.791 -8.518 15.596 1.00 91.12 349 LYS A C 1
ATOM 2658 O O . LYS A 1 349 ? 33.901 -8.067 15.894 1.00 91.12 349 LYS A O 1
ATOM 2663 N N . VAL A 1 350 ? 31.816 -7.736 15.138 1.00 91.69 350 VAL A N 1
ATOM 2664 C CA . VAL A 1 350 ? 31.913 -6.276 15.168 1.00 91.69 350 VAL A CA 1
ATOM 2665 C C . VAL A 1 350 ? 31.688 -5.843 16.611 1.00 91.69 350 VAL A C 1
ATOM 2667 O O . VAL A 1 350 ? 30.609 -6.056 17.160 1.00 91.69 350 VAL A O 1
ATOM 2670 N N . GLN A 1 351 ? 32.706 -5.248 17.230 1.00 90.31 351 GLN A N 1
ATOM 2671 C CA . GLN A 1 351 ? 32.593 -4.715 18.586 1.00 90.31 351 GLN A CA 1
ATOM 2672 C C . GLN A 1 351 ? 31.717 -3.460 18.556 1.00 90.31 351 GLN A C 1
ATOM 2674 O O . GLN A 1 351 ? 32.094 -2.442 17.961 1.00 90.31 351 GLN A O 1
ATOM 2679 N N . ILE A 1 352 ? 30.529 -3.565 19.146 1.00 88.81 352 ILE A N 1
ATOM 2680 C CA . ILE A 1 352 ? 29.524 -2.506 19.224 1.00 88.81 352 ILE A CA 1
AT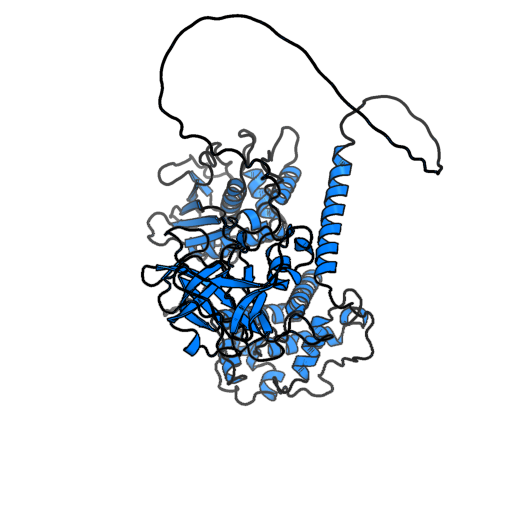OM 2681 C C . ILE A 1 352 ? 29.340 -2.189 20.703 1.00 88.81 352 ILE A C 1
ATOM 2683 O O . ILE A 1 352 ? 28.969 -3.063 21.479 1.00 88.81 352 ILE A O 1
ATOM 2687 N N . ASP A 1 353 ? 29.637 -0.950 21.085 1.00 84.12 353 ASP A N 1
ATOM 2688 C CA . ASP A 1 353 ? 29.479 -0.456 22.450 1.00 84.12 353 ASP A CA 1
ATOM 2689 C C . ASP A 1 353 ? 28.177 0.357 22.544 1.00 84.12 353 ASP A C 1
ATOM 2691 O O . ASP A 1 353 ? 28.122 1.476 22.022 1.00 84.12 353 ASP A O 1
ATOM 2695 N N . PRO A 1 354 ? 27.124 -0.163 23.201 1.00 80.56 354 PRO A N 1
ATOM 2696 C CA . PRO A 1 354 ? 25.849 0.539 23.327 1.00 80.56 354 PRO A CA 1
ATOM 2697 C C . PRO A 1 354 ? 25.931 1.836 24.143 1.00 80.56 354 PRO A C 1
ATOM 2699 O O . PRO A 1 354 ? 25.019 2.656 24.068 1.00 80.56 354 PRO A O 1
ATOM 2702 N N . SER A 1 355 ? 26.993 2.029 24.934 1.00 80.69 355 SER A N 1
ATOM 2703 C CA . SER A 1 355 ? 27.200 3.244 25.728 1.00 80.69 355 SER A CA 1
ATOM 2704 C C . SER A 1 355 ? 27.842 4.381 24.928 1.00 80.69 355 SER A C 1
ATOM 2706 O O . SER A 1 355 ? 27.749 5.548 25.313 1.00 80.69 355 SER A O 1
ATOM 2708 N N . LYS A 1 356 ? 28.448 4.062 23.779 1.00 80.81 356 LYS A N 1
ATOM 2709 C CA . LYS A 1 356 ? 29.205 4.999 22.949 1.00 80.81 356 LYS A CA 1
ATOM 2710 C C . LYS A 1 356 ? 28.379 5.477 21.755 1.00 80.81 356 LYS A C 1
ATOM 2712 O O . LYS A 1 356 ? 28.642 5.136 20.605 1.00 80.81 356 LYS A O 1
ATOM 2717 N N . VAL A 1 357 ? 27.359 6.276 22.053 1.00 82.81 357 VAL A N 1
ATOM 2718 C CA . VAL A 1 357 ? 26.455 6.869 21.058 1.00 82.81 357 VAL A CA 1
ATOM 2719 C C . VAL A 1 357 ? 26.785 8.353 20.893 1.00 82.81 357 VAL A C 1
ATOM 2721 O O . VAL A 1 357 ? 26.561 9.144 21.806 1.00 82.81 357 VAL A O 1
ATOM 2724 N N . VAL A 1 358 ? 27.322 8.732 19.728 1.00 85.31 358 VAL A N 1
ATOM 2725 C CA . VAL A 1 358 ? 27.736 10.119 19.428 1.00 85.31 358 VAL A CA 1
ATOM 2726 C C . VAL A 1 358 ? 26.527 11.046 19.270 1.00 85.31 358 VAL A C 1
ATOM 2728 O O . VAL A 1 358 ? 26.555 12.196 19.705 1.00 85.31 358 VAL A O 1
ATOM 2731 N N . PHE A 1 359 ? 25.441 10.549 18.680 1.00 83.31 359 PHE A N 1
ATOM 2732 C CA . PHE A 1 359 ? 24.188 11.271 18.522 1.00 83.31 359 PHE A CA 1
ATOM 2733 C C . PHE A 1 359 ? 23.006 10.367 18.853 1.00 83.31 359 PHE A C 1
ATOM 2735 O O . PHE A 1 359 ? 22.888 9.264 18.325 1.00 83.31 359 PHE A O 1
ATOM 2742 N N . PHE A 1 360 ? 22.100 10.861 19.695 1.00 73.75 360 PHE A N 1
ATOM 2743 C CA . PHE A 1 360 ? 20.843 10.192 20.013 1.00 73.75 360 PHE A CA 1
ATOM 2744 C C . PHE A 1 360 ? 19.760 10.677 19.042 1.00 73.75 360 PHE A C 1
ATOM 2746 O O . PHE A 1 360 ? 19.292 11.815 19.184 1.00 73.75 360 PHE A O 1
ATOM 2753 N N . PRO A 1 361 ? 19.323 9.852 18.070 1.00 63.25 361 PRO A N 1
ATOM 2754 C CA . PRO A 1 361 ? 18.213 10.221 17.211 1.00 63.25 361 PRO A CA 1
ATOM 2755 C C . PRO A 1 361 ? 16.972 10.374 18.086 1.00 63.25 361 PRO A C 1
ATOM 2757 O O . PRO A 1 361 ? 16.559 9.434 18.769 1.00 63.25 361 PRO A O 1
ATOM 2760 N N . LYS A 1 362 ? 16.375 11.569 18.100 1.00 63.53 362 LYS A N 1
ATOM 2761 C CA . LYS A 1 362 ? 15.091 11.771 18.780 1.00 63.53 362 LYS A CA 1
ATOM 2762 C C . LYS A 1 362 ? 14.067 10.814 18.156 1.00 63.53 362 LYS A C 1
ATOM 2764 O O . LYS A 1 362 ? 14.077 10.682 16.929 1.00 63.53 362 LYS A O 1
ATOM 2769 N N . PRO A 1 363 ? 13.186 10.175 18.950 1.00 56.09 363 PRO A N 1
ATOM 2770 C CA . PRO A 1 363 ? 12.099 9.370 18.410 1.00 56.09 363 PRO A CA 1
ATOM 2771 C C . PRO A 1 363 ? 11.398 10.154 17.303 1.00 56.09 363 PRO A C 1
ATOM 2773 O O . PRO A 1 363 ? 11.012 11.307 17.513 1.00 56.09 363 PRO A O 1
ATOM 2776 N N . ILE A 1 364 ? 11.317 9.565 16.108 1.00 52.91 364 ILE A N 1
ATOM 2777 C CA . ILE A 1 364 ? 10.716 10.222 14.950 1.00 52.91 364 ILE A CA 1
ATOM 2778 C C . ILE A 1 364 ? 9.233 10.403 15.261 1.00 52.91 364 ILE A C 1
ATOM 2780 O O . ILE A 1 364 ? 8.428 9.488 15.089 1.00 52.91 364 ILE A O 1
ATOM 2784 N N . ASP A 1 365 ? 8.863 11.600 15.709 1.00 52.41 365 ASP A N 1
ATOM 2785 C CA . ASP A 1 365 ? 7.482 12.039 15.658 1.00 52.41 365 ASP A CA 1
ATOM 2786 C C . ASP A 1 365 ? 7.121 12.140 14.171 1.00 52.41 365 ASP A C 1
ATOM 2788 O O . ASP A 1 365 ? 7.518 13.067 13.457 1.00 52.41 365 ASP A O 1
ATOM 2792 N N . GLN A 1 366 ? 6.387 11.140 13.682 1.00 56.09 366 GLN A N 1
ATOM 2793 C CA . GLN A 1 366 ? 5.931 11.062 12.295 1.00 56.09 366 GLN A CA 1
ATOM 2794 C C . GLN A 1 366 ? 5.161 12.325 11.876 1.00 56.09 366 GLN A C 1
ATOM 2796 O O . GLN A 1 366 ? 5.097 12.647 10.688 1.00 56.09 366 GLN A O 1
ATOM 2801 N N . LYS A 1 367 ? 4.600 13.072 12.835 1.00 55.81 367 LYS A N 1
ATOM 2802 C CA . LYS A 1 367 ? 3.962 14.370 12.623 1.00 55.81 367 LYS A CA 1
ATOM 2803 C C . LYS A 1 367 ? 4.995 15.482 12.441 1.00 55.81 367 LYS A C 1
ATOM 2805 O O . LYS A 1 367 ? 4.837 16.277 11.517 1.00 55.81 367 LYS A O 1
ATOM 2810 N N . ALA A 1 368 ? 6.054 15.511 13.251 1.00 56.72 368 ALA A N 1
ATOM 2811 C CA . ALA A 1 368 ? 7.131 16.498 13.171 1.00 56.72 368 ALA A CA 1
ATOM 2812 C C . ALA A 1 368 ? 7.981 16.344 11.901 1.00 56.72 368 ALA A C 1
ATOM 2814 O O . ALA A 1 368 ? 8.316 17.345 11.277 1.00 56.72 368 ALA A O 1
ATOM 2815 N N . GLU A 1 369 ? 8.260 15.118 11.454 1.00 56.84 369 GLU A N 1
ATOM 2816 C CA . GLU A 1 369 ? 8.991 14.867 10.201 1.00 56.84 369 GLU A CA 1
ATOM 2817 C C . GLU A 1 369 ? 8.134 15.211 8.969 1.00 56.84 369 GLU A C 1
ATOM 2819 O O . GLU A 1 369 ? 8.613 15.783 7.988 1.00 56.84 369 GLU A O 1
ATOM 2824 N N . LYS A 1 370 ? 6.821 14.957 9.035 1.00 61.97 370 LYS A N 1
ATOM 2825 C CA . LYS A 1 370 ? 5.862 15.367 7.997 1.00 61.97 370 LYS A CA 1
ATOM 2826 C C . LYS A 1 370 ? 5.673 16.889 7.966 1.00 61.97 370 LYS A C 1
ATOM 2828 O O . LYS A 1 370 ? 5.530 17.460 6.887 1.00 61.97 370 LYS A O 1
ATOM 2833 N N . GLU A 1 371 ? 5.719 17.551 9.121 1.00 61.59 371 GLU A N 1
ATOM 2834 C CA . GLU A 1 371 ? 5.732 19.013 9.268 1.00 61.59 371 GLU A CA 1
ATOM 2835 C C . GLU A 1 371 ? 7.055 19.635 8.799 1.00 61.59 371 GLU A C 1
ATOM 2837 O O . GLU A 1 371 ? 7.027 20.661 8.124 1.00 61.59 371 GLU A O 1
ATOM 2842 N N . ARG A 1 372 ? 8.203 19.007 9.079 1.00 66.25 372 ARG A N 1
ATOM 2843 C CA . ARG A 1 372 ? 9.527 19.433 8.607 1.00 66.25 372 ARG A CA 1
ATOM 2844 C C . ARG A 1 372 ? 9.627 19.314 7.092 1.00 66.25 372 ARG A C 1
ATOM 2846 O O . ARG A 1 372 ? 9.912 20.317 6.451 1.00 66.25 372 ARG A O 1
ATOM 2853 N N . LYS A 1 373 ? 9.249 18.171 6.507 1.00 63.56 373 LYS A N 1
ATOM 2854 C CA . LYS A 1 373 ? 9.161 17.996 5.044 1.00 63.56 373 LYS A CA 1
ATOM 2855 C C . LYS A 1 373 ? 8.186 18.981 4.399 1.00 63.56 373 LYS A C 1
ATOM 2857 O O . LYS A 1 373 ? 8.423 19.459 3.293 1.00 63.56 373 LYS A O 1
ATOM 2862 N N . LYS A 1 374 ? 7.095 19.331 5.088 1.00 70.69 374 LYS A N 1
ATOM 2863 C CA . LYS A 1 374 ? 6.152 20.368 4.642 1.00 70.69 374 LYS A CA 1
ATOM 2864 C C . LYS A 1 374 ? 6.751 21.778 4.740 1.00 70.69 374 LYS A C 1
ATOM 2866 O O . LYS A 1 374 ? 6.514 22.572 3.835 1.00 70.69 374 LYS A O 1
ATOM 2871 N N . LYS A 1 375 ? 7.531 22.085 5.783 1.00 66.75 375 LYS A N 1
ATOM 2872 C CA . LYS A 1 375 ? 8.241 23.364 5.958 1.00 66.75 375 LYS A CA 1
ATOM 2873 C C . LYS A 1 375 ? 9.414 23.523 4.992 1.00 66.75 375 LYS A C 1
ATOM 2875 O O . LYS A 1 375 ? 9.538 24.595 4.423 1.00 66.75 375 LYS A O 1
ATOM 2880 N N . GLU A 1 376 ? 10.206 22.483 4.742 1.00 64.19 376 GLU A N 1
ATOM 2881 C CA . GLU A 1 376 ? 11.260 22.477 3.715 1.00 64.19 376 GLU A CA 1
ATOM 2882 C C . GLU A 1 376 ? 10.665 22.653 2.318 1.00 64.19 376 GLU A C 1
ATOM 2884 O O . GLU A 1 376 ? 11.134 23.489 1.554 1.00 64.19 376 GLU A O 1
ATOM 2889 N N . LYS A 1 377 ? 9.562 21.957 2.006 1.00 63.66 377 LYS A N 1
ATOM 2890 C CA . LYS A 1 377 ? 8.842 22.139 0.737 1.00 63.66 377 LYS A CA 1
ATOM 2891 C C . LYS A 1 377 ? 8.253 23.549 0.599 1.00 63.66 377 LYS A C 1
ATOM 2893 O O . LYS A 1 377 ? 8.285 24.112 -0.490 1.00 63.66 377 LYS A O 1
ATOM 2898 N N . ALA A 1 378 ? 7.753 24.133 1.689 1.00 66.50 378 ALA A N 1
ATOM 2899 C CA . ALA A 1 378 ? 7.250 25.506 1.709 1.00 66.50 378 ALA A CA 1
ATOM 2900 C C . ALA A 1 378 ? 8.377 26.552 1.611 1.00 66.50 378 ALA A C 1
ATOM 2902 O O . ALA A 1 378 ? 8.203 27.559 0.935 1.00 66.50 378 ALA A O 1
ATOM 2903 N N . ALA A 1 379 ? 9.534 26.310 2.232 1.00 60.81 379 ALA A N 1
ATOM 2904 C CA . ALA A 1 379 ? 10.708 27.178 2.150 1.00 60.81 379 ALA A CA 1
ATOM 2905 C C . ALA A 1 379 ? 11.355 27.126 0.757 1.00 60.81 379 ALA A C 1
ATOM 2907 O O . ALA A 1 379 ? 11.699 28.169 0.211 1.00 60.81 379 ALA A O 1
ATOM 2908 N N . ALA A 1 380 ? 11.425 25.944 0.138 1.00 58.81 380 ALA A N 1
ATOM 2909 C CA . ALA A 1 380 ? 11.859 25.782 -1.248 1.00 58.81 380 ALA A CA 1
ATOM 2910 C C . ALA A 1 380 ? 10.898 26.475 -2.234 1.00 58.81 380 ALA A C 1
ATOM 2912 O O . ALA A 1 380 ? 11.341 27.134 -3.170 1.00 58.81 380 ALA A O 1
ATOM 2913 N N . GLN A 1 381 ? 9.582 26.409 -1.990 1.00 52.47 381 GLN A N 1
ATOM 2914 C CA . GLN A 1 381 ? 8.582 27.144 -2.776 1.00 52.47 381 GLN A CA 1
ATOM 2915 C C . GLN A 1 381 ? 8.637 28.663 -2.551 1.00 52.47 381 GLN A C 1
ATOM 2917 O O . GLN A 1 381 ? 8.414 29.425 -3.487 1.00 52.47 381 GLN A O 1
ATOM 2922 N N . ALA A 1 382 ? 8.972 29.119 -1.342 1.00 57.91 382 ALA A N 1
ATOM 2923 C CA . ALA A 1 382 ? 9.160 30.538 -1.046 1.00 57.91 382 ALA A CA 1
ATOM 2924 C C . ALA A 1 382 ? 10.455 31.097 -1.667 1.00 57.91 382 ALA A C 1
ATOM 2926 O O . ALA A 1 382 ? 10.450 32.213 -2.181 1.00 57.91 382 ALA A O 1
ATOM 2927 N N . ALA A 1 383 ? 11.536 30.310 -1.691 1.00 50.50 383 ALA A N 1
ATOM 2928 C CA . ALA A 1 383 ? 12.782 30.666 -2.369 1.00 50.50 383 ALA A CA 1
ATOM 2929 C C . ALA A 1 383 ? 12.616 30.716 -3.902 1.00 50.50 383 ALA A C 1
ATOM 2931 O O . ALA A 1 383 ? 13.168 31.604 -4.550 1.00 50.50 383 ALA A O 1
ATOM 2932 N N . ALA A 1 384 ? 11.792 29.830 -4.473 1.00 43.53 384 ALA A N 1
ATOM 2933 C CA . ALA A 1 384 ? 11.426 29.855 -5.892 1.00 43.53 384 ALA A CA 1
ATOM 2934 C C . ALA A 1 384 ? 10.486 31.023 -6.262 1.00 43.53 384 ALA A C 1
ATOM 2936 O O . ALA A 1 384 ? 10.503 31.494 -7.393 1.00 43.53 384 ALA A O 1
ATOM 2937 N N . GLY A 1 385 ? 9.685 31.528 -5.315 1.00 40.66 385 GLY A N 1
ATOM 2938 C CA . GLY A 1 385 ? 8.823 32.700 -5.524 1.00 40.66 385 GLY A CA 1
ATOM 2939 C C . GLY A 1 385 ? 9.555 34.047 -5.442 1.00 40.66 385 GLY A C 1
ATOM 2940 O O . GLY A 1 385 ? 9.091 35.038 -6.007 1.00 40.66 385 GLY A O 1
ATOM 2941 N N . ALA A 1 386 ? 10.711 34.097 -4.772 1.00 37.44 386 ALA A N 1
ATOM 2942 C CA . ALA A 1 386 ? 11.514 35.315 -4.645 1.00 37.44 386 ALA A CA 1
ATOM 2943 C C . ALA A 1 386 ? 12.313 35.651 -5.920 1.00 37.44 386 ALA A C 1
ATOM 2945 O O . ALA A 1 386 ? 12.633 36.814 -6.153 1.00 37.44 386 ALA A O 1
ATOM 2946 N N . THR A 1 387 ? 12.586 34.670 -6.786 1.00 36.88 387 THR A N 1
ATOM 2947 C CA . THR A 1 387 ? 13.289 34.879 -8.066 1.00 36.88 387 THR A CA 1
ATOM 2948 C C . THR A 1 387 ? 12.380 35.385 -9.192 1.00 36.88 387 THR A C 1
ATOM 2950 O O . THR A 1 387 ? 12.878 35.919 -10.178 1.00 36.88 387 THR A O 1
ATOM 2953 N N . THR A 1 388 ? 11.052 35.332 -9.033 1.00 35.66 388 THR A N 1
ATOM 2954 C CA . THR A 1 388 ? 10.085 35.818 -10.040 1.00 35.66 388 THR A CA 1
ATOM 2955 C C . THR A 1 388 ? 9.612 37.264 -9.845 1.00 35.66 388 THR A C 1
ATOM 2957 O O . THR A 1 388 ? 8.874 37.772 -10.683 1.00 35.66 388 THR A O 1
ATOM 2960 N N . ALA A 1 389 ? 10.041 37.961 -8.786 1.00 31.56 389 ALA A N 1
ATOM 2961 C CA . ALA A 1 389 ? 9.658 39.358 -8.532 1.00 31.56 389 ALA A CA 1
ATOM 2962 C C . ALA A 1 389 ? 10.729 40.401 -8.927 1.00 31.56 389 ALA A C 1
ATOM 2964 O O . ALA A 1 389 ? 10.476 41.595 -8.808 1.00 31.56 389 ALA A O 1
ATOM 2965 N N . ALA A 1 390 ? 11.900 39.980 -9.425 1.00 30.56 390 ALA A N 1
ATOM 2966 C CA . ALA A 1 390 ? 12.987 40.890 -9.817 1.00 30.56 390 ALA A CA 1
ATOM 2967 C C . ALA A 1 390 ? 13.085 41.168 -11.335 1.00 30.56 390 ALA A C 1
ATOM 2969 O O . ALA A 1 390 ? 13.943 41.939 -11.751 1.00 30.56 390 ALA A O 1
ATOM 2970 N N . ALA A 1 391 ? 12.224 40.580 -12.177 1.00 31.22 391 ALA A N 1
ATOM 2971 C CA . ALA A 1 391 ? 12.354 40.648 -13.642 1.00 31.22 391 ALA A CA 1
ATOM 2972 C C . ALA A 1 391 ? 11.291 41.508 -14.361 1.00 31.22 391 ALA A C 1
ATOM 2974 O O . ALA A 1 391 ? 11.043 41.312 -15.548 1.00 31.22 391 ALA A O 1
ATOM 2975 N N . ALA A 1 392 ? 10.665 42.475 -13.683 1.00 34.31 392 ALA A N 1
ATOM 2976 C CA . ALA A 1 392 ? 9.783 43.437 -14.348 1.00 34.31 392 ALA A CA 1
ATOM 2977 C C . ALA A 1 392 ? 9.923 44.849 -13.758 1.00 34.31 392 ALA A C 1
ATOM 2979 O O . ALA A 1 392 ? 9.106 45.276 -12.947 1.00 34.31 392 ALA A O 1
ATOM 2980 N N . GLY A 1 393 ? 10.947 45.586 -14.200 1.00 28.72 393 GLY A N 1
ATOM 2981 C CA . GLY A 1 393 ? 10.954 47.046 -14.098 1.00 28.72 393 GLY A CA 1
ATOM 2982 C C . GLY A 1 393 ? 12.332 47.714 -14.079 1.00 28.72 393 GLY A C 1
ATOM 2983 O O . GLY A 1 393 ? 13.019 47.664 -13.069 1.00 28.72 393 GLY A O 1
ATOM 2984 N N . ALA A 1 394 ? 12.609 48.450 -15.164 1.00 27.14 394 ALA A N 1
ATOM 2985 C CA . ALA A 1 394 ? 13.526 49.591 -15.316 1.00 27.14 394 ALA A CA 1
ATOM 2986 C C . ALA A 1 394 ? 14.951 49.342 -15.858 1.00 27.14 394 ALA A C 1
ATOM 2988 O O . ALA A 1 394 ? 15.846 48.829 -15.193 1.00 27.14 394 ALA A O 1
ATOM 2989 N N . THR A 1 395 ? 15.154 49.833 -17.082 1.00 25.23 395 THR A N 1
ATOM 2990 C CA . THR A 1 395 ? 16.440 50.102 -17.730 1.00 25.23 395 THR A CA 1
ATOM 2991 C C . THR A 1 395 ? 16.912 51.530 -17.394 1.00 25.23 395 THR A C 1
ATOM 2993 O O . THR A 1 395 ? 16.110 52.455 -17.482 1.00 25.23 395 THR A O 1
ATOM 2996 N N . VAL A 1 396 ? 18.231 51.671 -17.155 1.00 28.31 396 VAL A N 1
ATOM 2997 C CA . VAL A 1 396 ? 19.107 52.884 -17.120 1.00 28.31 396 VAL A CA 1
ATOM 2998 C C . VAL A 1 396 ? 18.817 53.901 -15.984 1.00 28.31 396 VAL A C 1
ATOM 3000 O O . VAL A 1 396 ? 17.678 54.286 -15.791 1.00 28.31 396 VAL A O 1
ATOM 3003 N N . THR A 1 397 ? 19.745 54.388 -15.142 1.00 26.45 397 THR A N 1
ATOM 3004 C CA . THR A 1 397 ? 21.134 54.876 -15.309 1.00 26.45 397 THR A CA 1
ATOM 3005 C C . THR A 1 397 ? 21.905 54.920 -13.969 1.00 26.45 397 THR A C 1
ATOM 3007 O O . THR A 1 397 ? 21.305 55.053 -12.909 1.00 26.45 397 THR A O 1
ATOM 3010 N N . SER A 1 398 ? 23.244 54.954 -14.085 1.00 27.16 398 SER A N 1
ATOM 3011 C CA . SER A 1 398 ? 24.251 55.601 -13.208 1.00 27.16 398 SER A CA 1
ATOM 3012 C C . SER A 1 398 ? 24.515 55.091 -11.778 1.00 27.16 398 SER A C 1
ATOM 3014 O O . SER A 1 398 ? 23.742 55.316 -10.860 1.00 27.16 398 SER A O 1
ATOM 3016 N N . ALA A 1 399 ? 25.710 54.504 -11.635 1.00 27.44 399 ALA A N 1
ATOM 3017 C CA . ALA A 1 399 ? 26.779 54.767 -10.660 1.00 27.44 399 ALA A CA 1
ATOM 3018 C C . ALA A 1 399 ? 26.480 55.299 -9.234 1.00 27.44 399 ALA A C 1
ATOM 3020 O O . ALA A 1 399 ? 25.854 56.337 -9.057 1.00 27.44 399 ALA A O 1
ATOM 3021 N N . ALA A 1 400 ? 27.215 54.676 -8.296 1.00 27.58 400 ALA A N 1
ATOM 3022 C CA . ALA A 1 400 ? 27.835 55.210 -7.070 1.00 27.58 400 ALA A CA 1
ATOM 3023 C C . ALA A 1 400 ? 27.264 54.744 -5.707 1.00 27.58 400 ALA A C 1
ATOM 3025 O O . ALA A 1 400 ? 26.175 55.121 -5.300 1.00 27.58 400 ALA A O 1
ATOM 3026 N N . SER A 1 401 ? 28.119 53.973 -5.012 1.00 26.05 401 SER A N 1
ATOM 3027 C CA . SER A 1 401 ? 28.494 54.026 -3.579 1.00 26.05 401 SER A CA 1
ATOM 3028 C C . SER A 1 401 ? 27.445 53.984 -2.454 1.00 26.05 401 SER A C 1
ATOM 3030 O O . SER A 1 401 ? 26.588 54.853 -2.369 1.00 26.05 401 SER A O 1
ATOM 3032 N N . GLY A 1 402 ? 27.722 53.131 -1.454 1.00 24.83 402 GLY A N 1
ATOM 3033 C CA . GLY A 1 402 ? 27.663 53.538 -0.038 1.00 24.83 402 GLY A CA 1
ATOM 3034 C C . GLY A 1 402 ? 26.664 52.817 0.876 1.00 24.83 402 GLY A C 1
ATOM 3035 O O . GLY A 1 402 ? 25.486 53.128 0.862 1.00 24.83 402 GLY A O 1
ATOM 3036 N N . GLU A 1 403 ? 27.199 51.897 1.686 1.00 25.08 403 GLU A N 1
ATOM 3037 C CA . GLU A 1 403 ? 26.958 51.687 3.132 1.00 25.08 403 GLU A CA 1
ATOM 3038 C C . GLU A 1 403 ? 25.532 51.609 3.738 1.00 25.08 403 GLU A C 1
ATOM 3040 O O . GLU A 1 403 ? 24.786 52.573 3.799 1.00 25.08 403 GLU A O 1
ATOM 3045 N N . ALA A 1 404 ? 25.261 50.420 4.300 1.00 23.86 404 ALA A N 1
ATOM 3046 C CA . ALA A 1 404 ? 24.943 50.107 5.707 1.00 23.86 404 ALA A CA 1
ATOM 3047 C C . ALA A 1 404 ? 23.802 50.797 6.504 1.00 23.86 404 ALA A C 1
ATOM 3049 O O . ALA A 1 404 ? 23.592 52.000 6.470 1.00 23.86 404 ALA A O 1
ATOM 3050 N N . GLN A 1 405 ? 23.238 49.957 7.394 1.00 26.09 405 GLN A N 1
ATOM 3051 C CA . GLN A 1 405 ? 22.399 50.224 8.581 1.00 26.09 405 GLN A CA 1
ATOM 3052 C C . GLN A 1 405 ? 20.928 50.590 8.346 1.00 26.09 405 GLN A C 1
ATOM 3054 O O . GLN A 1 405 ? 20.567 51.206 7.359 1.00 26.09 405 GLN A O 1
ATOM 3059 N N . GLU A 1 406 ? 19.982 50.339 9.247 1.00 23.27 406 GLU A N 1
ATOM 3060 C CA . GLU A 1 406 ? 19.746 49.398 10.349 1.00 23.27 406 GLU A CA 1
ATOM 3061 C C . GLU A 1 406 ? 18.334 49.783 10.842 1.00 23.27 406 GLU A C 1
ATOM 3063 O O . GLU A 1 406 ? 17.997 50.960 10.918 1.00 23.27 406 GLU A O 1
ATOM 3068 N N . ASN A 1 407 ? 17.564 48.787 11.269 1.00 23.91 407 ASN A N 1
ATOM 3069 C CA . ASN A 1 407 ? 16.601 48.870 12.369 1.00 23.91 407 ASN A CA 1
ATOM 3070 C C . ASN A 1 407 ? 15.155 49.406 12.210 1.00 23.91 407 ASN A C 1
ATOM 3072 O O . ASN A 1 407 ? 14.842 50.393 11.558 1.00 23.91 407 ASN A O 1
ATOM 3076 N N . ALA A 1 408 ? 14.322 48.735 13.019 1.00 24.97 408 ALA A N 1
ATOM 3077 C CA . ALA A 1 408 ? 13.113 49.190 13.709 1.00 24.97 408 ALA A CA 1
ATOM 3078 C C . ALA A 1 408 ? 11.737 49.217 12.989 1.00 24.97 408 ALA A C 1
ATOM 3080 O O . ALA A 1 408 ? 11.291 50.187 12.388 1.00 24.97 408 ALA A O 1
ATOM 3081 N N . LYS A 1 409 ? 10.989 48.130 13.252 1.00 21.59 409 LYS A N 1
ATOM 3082 C CA . LYS A 1 409 ? 9.536 48.052 13.579 1.00 21.59 409 LYS A CA 1
ATOM 3083 C C . LYS A 1 409 ? 9.095 49.147 14.594 1.00 21.59 409 LYS A C 1
ATOM 3085 O O . LYS A 1 409 ? 9.977 49.746 15.200 1.00 21.59 409 LYS A O 1
ATOM 3090 N N . PRO A 1 410 ? 7.808 49.250 15.026 1.00 37.12 410 PRO A N 1
ATOM 3091 C CA . PRO A 1 410 ? 6.528 48.690 14.534 1.00 37.12 410 PRO A CA 1
ATOM 3092 C C . PRO A 1 410 ? 5.340 49.701 14.599 1.00 37.12 410 PRO A C 1
ATOM 3094 O O . PRO A 1 410 ? 5.461 50.773 15.178 1.00 37.12 410 PRO A O 1
ATOM 3097 N N . GLY A 1 411 ? 4.123 49.309 14.175 1.00 23.92 411 GLY A N 1
ATOM 3098 C CA . GLY A 1 411 ? 2.907 49.867 14.807 1.00 23.92 411 GLY A CA 1
ATOM 3099 C C . GLY A 1 411 ? 1.589 49.891 14.021 1.00 23.92 411 GLY A C 1
ATOM 3100 O O . GLY A 1 411 ? 1.280 50.870 13.367 1.00 23.92 411 GLY A O 1
ATOM 3101 N N . LYS A 1 412 ? 0.781 48.834 14.198 1.00 23.22 412 LYS A N 1
ATOM 3102 C CA . LYS A 1 412 ? -0.643 48.838 14.623 1.00 23.22 412 LYS A CA 1
ATOM 3103 C C . LYS A 1 412 ? -1.591 49.984 14.183 1.00 23.22 412 LYS A C 1
ATOM 3105 O O . LYS A 1 412 ? -1.461 51.097 14.676 1.00 23.22 412 LYS A O 1
ATOM 3110 N N . LYS A 1 413 ? -2.693 49.596 13.515 1.00 24.30 413 LYS A N 1
ATOM 3111 C CA . LYS A 1 413 ? -4.140 49.816 13.838 1.00 24.30 413 LYS A CA 1
ATOM 3112 C C . LYS A 1 413 ? -4.944 49.920 12.535 1.00 24.30 413 LYS A C 1
ATOM 3114 O O . LYS A 1 413 ? -4.611 50.702 11.666 1.00 24.30 413 LYS A O 1
ATOM 3119 N N . GLU A 1 414 ? -5.816 48.959 12.249 1.00 23.70 414 GLU A N 1
ATOM 3120 C CA . GLU A 1 414 ? -7.212 48.822 12.708 1.00 23.70 414 GLU A CA 1
ATOM 3121 C C . GLU A 1 414 ? -8.230 49.657 11.920 1.00 23.70 414 GLU A C 1
ATOM 3123 O O . GLU A 1 414 ? -8.138 50.875 11.851 1.00 23.70 414 GLU A O 1
ATOM 3128 N N . LYS A 1 415 ? -9.285 48.925 11.537 1.00 24.20 415 LYS A N 1
ATOM 3129 C CA . LYS A 1 415 ? -10.648 49.325 11.164 1.00 24.20 415 LYS A CA 1
ATOM 3130 C C . LYS A 1 415 ? -10.845 50.007 9.810 1.00 24.20 415 LYS A C 1
ATOM 3132 O O . LYS A 1 415 ? -10.027 50.795 9.381 1.00 24.20 415 LYS A O 1
ATOM 3137 N N . LYS A 1 416 ? -11.977 49.865 9.120 1.00 23.50 416 LYS A N 1
ATOM 3138 C CA . LYS A 1 416 ? -13.184 49.000 9.102 1.00 23.50 416 LYS A CA 1
ATOM 3139 C C . LYS A 1 416 ? -14.163 49.803 8.228 1.00 23.50 416 LYS A C 1
ATOM 3141 O O . LYS A 1 416 ? -14.105 51.028 8.227 1.00 23.50 416 LYS A O 1
ATOM 3146 N N . SER A 1 417 ? -15.133 49.098 7.653 1.00 25.20 417 SER A N 1
ATOM 3147 C CA . SER A 1 417 ? -16.429 49.609 7.177 1.00 25.20 417 SER A CA 1
ATOM 3148 C C . SER A 1 417 ? -16.426 50.107 5.723 1.00 25.20 417 SER A C 1
ATOM 3150 O O . SER A 1 417 ? -15.626 50.954 5.352 1.00 25.20 417 SER A O 1
ATOM 3152 N N . THR A 1 418 ? -17.064 49.330 4.834 1.00 23.38 418 THR A N 1
ATOM 3153 C CA . THR A 1 418 ? -18.470 49.440 4.340 1.00 23.38 418 THR A CA 1
ATOM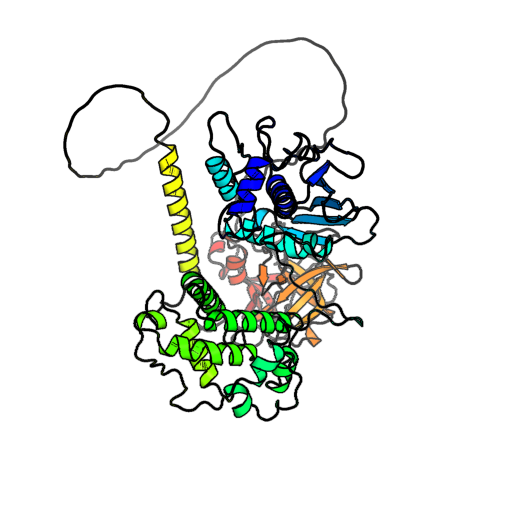 3154 C C . THR A 1 418 ? -18.512 50.368 3.129 1.00 23.38 418 THR A C 1
ATOM 3156 O O . THR A 1 418 ? -18.070 51.500 3.236 1.00 23.38 418 THR A O 1
ATOM 3159 N N . GLY A 1 419 ? -18.853 49.877 1.932 1.00 23.84 419 GLY A N 1
ATOM 3160 C CA . GLY A 1 419 ? -20.243 49.724 1.461 1.00 23.84 419 GLY A CA 1
ATOM 3161 C C . GLY A 1 419 ? -20.713 51.097 0.950 1.00 23.84 419 GLY A C 1
ATOM 3162 O O . GLY A 1 419 ? -20.593 52.063 1.681 1.00 23.84 419 GLY A O 1
ATOM 3163 N N . ASP A 1 420 ? -21.210 51.318 -0.262 1.00 26.50 420 ASP A N 1
ATOM 3164 C CA . ASP A 1 420 ? -22.154 50.533 -1.050 1.00 26.50 420 ASP A CA 1
ATOM 3165 C C . ASP A 1 420 ? -22.313 51.222 -2.438 1.00 26.50 420 ASP A C 1
ATOM 3167 O O . ASP A 1 420 ? -22.193 52.441 -2.527 1.00 26.50 420 ASP A O 1
ATOM 3171 N N . LYS A 1 421 ? -22.686 50.434 -3.459 1.00 31.06 421 LYS A N 1
ATOM 3172 C CA . LYS A 1 421 ? -23.690 50.731 -4.515 1.00 31.06 421 LYS A CA 1
ATOM 3173 C C . LYS A 1 421 ? -23.475 51.719 -5.699 1.00 31.06 421 LYS A C 1
ATOM 3175 O O . LYS A 1 421 ? -23.348 52.919 -5.515 1.00 31.06 421 LYS A O 1
ATOM 3180 N N . VAL A 1 422 ? -23.770 51.147 -6.894 1.00 26.62 422 VAL A N 1
ATOM 3181 C CA . VAL A 1 422 ? -24.789 51.581 -7.913 1.00 26.62 422 VAL A CA 1
ATOM 3182 C C . VAL A 1 422 ? -24.323 52.684 -8.891 1.00 26.62 422 VAL A C 1
ATOM 3184 O O . VAL A 1 422 ? -23.622 53.589 -8.480 1.00 26.62 422 VAL A O 1
ATOM 3187 N N . ALA A 1 423 ? -24.592 52.690 -10.208 1.00 25.81 423 ALA A N 1
ATOM 3188 C CA . ALA A 1 423 ? -25.612 52.060 -11.058 1.00 25.81 423 ALA A CA 1
ATOM 3189 C C . ALA A 1 423 ? -25.200 52.053 -12.557 1.00 25.81 423 ALA A C 1
ATOM 3191 O O . ALA A 1 423 ? -24.377 52.869 -12.954 1.00 25.81 423 ALA A O 1
ATOM 3192 N N . GLU A 1 424 ? -25.888 51.197 -13.333 1.00 26.48 424 GLU A N 1
ATOM 3193 C CA . GLU A 1 424 ? -26.545 51.418 -14.654 1.00 26.48 424 GLU A CA 1
ATOM 3194 C C . GLU A 1 424 ? -25.762 51.929 -15.886 1.00 26.48 424 GLU A C 1
ATOM 3196 O O . GLU A 1 424 ? -25.086 52.944 -15.833 1.00 26.48 424 GLU A O 1
ATOM 3201 N N . ALA A 1 425 ? -25.729 51.191 -17.014 1.00 28.75 425 ALA A N 1
ATOM 3202 C CA . ALA A 1 425 ? -26.767 50.917 -18.053 1.00 28.75 425 ALA A CA 1
ATOM 3203 C C . ALA A 1 425 ? -26.684 51.958 -19.211 1.00 28.75 425 ALA A C 1
ATOM 3205 O O . ALA A 1 425 ? -26.166 53.040 -18.992 1.00 28.75 425 ALA A O 1
ATOM 3206 N N . VAL A 1 426 ? -27.064 51.771 -20.486 1.00 25.56 426 VAL A N 1
ATOM 3207 C CA . VAL A 1 426 ? -27.972 50.867 -21.220 1.00 25.56 426 VAL A CA 1
ATOM 3208 C C . VAL A 1 426 ? -27.669 50.973 -22.744 1.00 25.56 426 VAL A C 1
ATOM 3210 O O . VAL A 1 426 ? -27.307 52.054 -23.194 1.00 25.56 426 VAL A O 1
ATOM 3213 N N . GLY A 1 427 ? -27.968 49.911 -23.519 1.00 24.67 427 GLY A N 1
ATOM 3214 C CA . GLY A 1 427 ? -28.564 49.946 -24.887 1.00 24.67 427 GLY A CA 1
ATOM 3215 C C . GLY A 1 427 ? -27.665 50.252 -26.111 1.00 24.67 427 GLY A C 1
ATOM 3216 O O . GLY A 1 427 ? -26.751 51.052 -26.010 1.00 24.67 427 GLY A O 1
ATOM 3217 N N . ALA A 1 428 ? -27.867 49.716 -27.328 1.00 26.69 428 ALA A N 1
ATOM 3218 C CA . ALA A 1 428 ? -28.910 48.851 -27.899 1.00 26.69 428 ALA A CA 1
ATOM 3219 C C . ALA A 1 428 ? -28.493 48.280 -29.296 1.00 26.69 428 ALA A C 1
ATOM 3221 O O . ALA A 1 428 ? -27.754 48.937 -30.021 1.00 26.69 428 ALA A O 1
ATOM 3222 N N . GLU A 1 429 ? -29.006 47.069 -29.602 1.00 25.58 429 GLU A N 1
ATOM 3223 C CA . GLU A 1 429 ? -29.514 46.465 -30.879 1.00 25.58 429 GLU A CA 1
ATOM 3224 C C . GLU A 1 429 ? -28.654 46.443 -32.183 1.00 25.58 429 GLU A C 1
ATOM 3226 O O . GLU A 1 429 ? -28.189 47.477 -32.634 1.00 25.58 429 GLU A O 1
ATOM 3231 N N . ALA A 1 430 ? -28.281 45.288 -32.791 1.00 22.88 430 ALA A N 1
ATOM 3232 C CA . ALA A 1 430 ? -29.020 44.223 -33.551 1.00 22.88 430 ALA A CA 1
ATOM 3233 C C . ALA A 1 430 ? -29.319 44.612 -35.037 1.00 22.88 430 ALA A C 1
ATOM 3235 O O . ALA A 1 430 ? -29.505 45.807 -35.244 1.00 22.88 430 ALA A O 1
ATOM 3236 N N . PRO A 1 431 ? -29.398 43.709 -36.075 1.00 34.12 431 PRO A N 1
ATOM 3237 C CA . PRO A 1 431 ? -29.952 42.331 -36.032 1.00 34.12 431 PRO A CA 1
ATOM 3238 C C . PRO A 1 431 ? -29.428 41.219 -37.023 1.00 34.12 431 PRO A C 1
ATOM 3240 O O . PRO A 1 431 ? -28.843 41.493 -38.063 1.00 34.12 431 PRO A O 1
ATOM 3243 N N . THR A 1 432 ? -29.806 39.953 -36.713 1.00 23.56 432 THR A N 1
ATOM 3244 C CA . THR A 1 432 ? -30.186 38.777 -37.586 1.00 23.56 432 THR A CA 1
ATOM 3245 C C . THR A 1 432 ? -29.154 38.107 -38.540 1.00 23.56 432 THR A C 1
ATOM 3247 O O . THR A 1 432 ? -28.401 38.801 -39.193 1.00 23.56 432 THR A O 1
ATOM 3250 N N . GLU A 1 433 ? -29.042 36.770 -38.740 1.00 27.00 433 GLU A N 1
ATOM 3251 C CA . GLU A 1 433 ? -30.048 35.682 -38.752 1.00 27.00 433 GLU A CA 1
ATOM 3252 C C . GLU A 1 433 ? -29.467 34.219 -38.653 1.00 27.00 433 GLU A C 1
ATOM 3254 O O . GLU A 1 433 ? -28.399 33.931 -39.177 1.00 27.00 433 GLU A O 1
ATOM 3259 N N . LYS A 1 434 ? -30.223 33.333 -37.956 1.00 27.33 434 LYS A N 1
ATOM 3260 C CA . LYS A 1 434 ? -30.449 31.838 -37.940 1.00 27.33 434 LYS A CA 1
ATOM 3261 C C . LYS A 1 434 ? -29.574 30.873 -38.802 1.00 27.33 434 LYS A C 1
ATOM 3263 O O . LYS A 1 434 ? -29.176 31.225 -39.891 1.00 27.33 434 LYS A O 1
ATOM 3268 N N . LYS A 1 435 ? -29.360 29.563 -38.533 1.00 25.88 435 LYS A N 1
ATOM 3269 C CA . LYS A 1 435 ? -29.915 28.499 -37.646 1.00 25.88 435 LYS A CA 1
ATOM 3270 C C . LYS A 1 435 ? -28.998 27.250 -37.760 1.00 25.88 435 LYS A C 1
ATOM 3272 O O . LYS A 1 435 ? -28.536 26.957 -38.855 1.00 25.88 435 LYS A O 1
ATOM 3277 N N . GLY A 1 436 ? -28.866 26.433 -36.706 1.00 28.58 436 GLY A N 1
ATOM 3278 C CA . GLY A 1 436 ? -28.335 25.058 -36.815 1.00 28.58 436 GLY A CA 1
ATOM 3279 C C . GLY A 1 436 ? -27.957 24.424 -35.471 1.00 28.58 436 GLY A C 1
ATOM 3280 O O . GLY A 1 436 ? -26.837 24.572 -35.005 1.00 28.58 436 GLY A O 1
ATOM 3281 N N . LYS A 1 437 ? -28.910 23.742 -34.826 1.00 28.31 437 LYS A N 1
ATOM 3282 C CA . LYS A 1 437 ? -28.835 23.173 -33.468 1.00 28.31 437 LYS A CA 1
ATOM 3283 C C . LYS A 1 437 ? -28.479 21.676 -33.539 1.00 28.31 437 LYS A C 1
ATOM 3285 O O . LYS A 1 437 ? -29.204 20.928 -34.186 1.00 28.31 437 LYS A O 1
ATOM 3290 N N . LYS A 1 438 ? -27.445 21.226 -32.817 1.00 29.23 438 LYS A N 1
ATOM 3291 C CA . LYS A 1 438 ? -27.355 19.854 -32.279 1.00 29.23 438 LYS A CA 1
ATOM 3292 C C . LYS A 1 438 ? -26.735 19.914 -30.882 1.00 29.23 438 LYS A C 1
ATOM 3294 O O . LYS A 1 438 ? -25.770 20.637 -30.649 1.00 29.23 438 LYS A O 1
ATOM 3299 N N . GLU A 1 439 ? -27.416 19.268 -29.947 1.00 29.05 439 GLU A N 1
ATOM 3300 C CA . GLU A 1 439 ? -27.372 19.498 -28.505 1.00 29.05 439 GLU A CA 1
ATOM 3301 C C . GLU A 1 439 ? -26.039 19.144 -27.846 1.00 29.05 439 GLU A C 1
ATOM 3303 O O . GLU A 1 439 ? -25.449 18.094 -28.084 1.00 29.05 439 GLU A O 1
ATOM 3308 N N . LYS A 1 440 ? -25.605 20.037 -26.954 1.00 30.98 440 LYS A N 1
ATOM 3309 C CA . LYS A 1 440 ? -24.499 19.842 -26.023 1.00 30.98 440 LYS A CA 1
ATOM 3310 C C . LYS A 1 440 ? -25.120 19.501 -24.670 1.00 30.98 440 LYS A C 1
ATOM 3312 O O . LYS A 1 440 ? -25.857 20.320 -24.121 1.00 30.98 440 LYS A O 1
ATOM 3317 N N . GLN A 1 441 ? -24.840 18.304 -24.155 1.00 32.75 441 GLN A N 1
ATOM 3318 C CA . GLN A 1 441 ? -25.177 17.925 -22.781 1.00 32.75 441 GLN A CA 1
ATOM 3319 C C . GLN A 1 441 ? -24.606 18.957 -21.785 1.00 32.75 441 GLN A C 1
ATOM 3321 O O . GLN A 1 441 ? -23.519 19.501 -22.027 1.00 32.75 441 GLN A O 1
ATOM 3326 N N . PRO A 1 442 ? -25.313 19.258 -20.678 1.00 31.31 442 PRO A N 1
ATOM 3327 C CA . PRO A 1 442 ? -24.905 20.304 -19.754 1.00 31.31 442 PRO A CA 1
ATOM 3328 C C . PRO A 1 442 ? -23.583 19.942 -19.078 1.00 31.31 442 PRO A C 1
ATOM 3330 O O . PRO A 1 442 ? -23.438 18.872 -18.489 1.00 31.31 442 PRO A O 1
ATOM 3333 N N . LYS A 1 443 ? -22.628 20.878 -19.115 1.00 34.34 443 LYS A N 1
ATOM 3334 C CA . LYS A 1 443 ? -21.492 20.887 -18.190 1.00 34.34 443 LYS A CA 1
ATOM 3335 C C . LYS A 1 443 ? -22.039 20.826 -16.764 1.00 34.34 443 LYS A C 1
ATOM 3337 O O . LYS A 1 443 ? -22.806 21.704 -16.371 1.00 34.34 443 LYS A O 1
ATOM 3342 N N . GLN A 1 444 ? -21.606 19.822 -16.003 1.00 31.22 444 GLN A N 1
ATOM 3343 C CA . GLN A 1 444 ? -21.789 19.788 -14.556 1.00 31.22 444 GLN A CA 1
ATOM 3344 C C . GLN A 1 444 ? -21.299 21.113 -13.941 1.00 31.22 444 GLN A C 1
ATOM 3346 O O . GLN A 1 444 ? -20.216 21.590 -14.308 1.00 31.22 444 GLN A O 1
ATOM 3351 N N . PRO A 1 445 ? -22.073 21.727 -13.030 1.00 35.66 445 PRO A N 1
ATOM 3352 C CA . PRO A 1 445 ? -21.652 22.932 -12.338 1.00 35.66 445 PRO A CA 1
ATOM 3353 C C . PRO A 1 445 ? -20.370 22.668 -11.548 1.00 35.66 445 PRO A C 1
ATOM 3355 O O . PRO A 1 445 ? -20.250 21.665 -10.844 1.00 35.66 445 PRO A O 1
ATOM 3358 N N . LYS A 1 446 ? -19.421 23.604 -11.639 1.00 34.75 446 LYS A N 1
ATOM 3359 C CA . LYS A 1 446 ? -18.333 23.734 -10.665 1.00 34.75 446 LYS A CA 1
ATOM 3360 C C . LYS A 1 446 ? -18.941 23.736 -9.261 1.00 34.75 446 LYS A C 1
ATOM 3362 O O . LYS A 1 446 ? -19.867 24.506 -9.015 1.00 34.75 446 LYS A O 1
ATOM 3367 N N . ASN A 1 447 ? -18.387 22.907 -8.373 1.00 38.53 447 ASN A N 1
ATOM 3368 C CA . ASN A 1 447 ? -18.683 22.896 -6.941 1.00 38.53 447 ASN A CA 1
ATOM 3369 C C . ASN A 1 447 ? -18.756 24.333 -6.407 1.00 38.53 447 ASN A C 1
ATOM 3371 O O . ASN A 1 447 ? -17.739 25.023 -6.310 1.00 38.53 447 ASN A O 1
ATOM 3375 N N . GLN A 1 448 ? -19.966 24.769 -6.063 1.00 30.38 448 GLN A N 1
ATOM 3376 C CA . GLN A 1 448 ? -20.156 25.864 -5.124 1.00 30.38 448 GLN A CA 1
ATOM 3377 C C . GLN A 1 448 ? -19.621 25.417 -3.751 1.00 30.38 448 GLN A C 1
ATOM 3379 O O . GLN A 1 448 ? -19.684 24.224 -3.438 1.00 30.38 448 GLN A O 1
ATOM 3384 N N . PRO A 1 449 ? -19.100 26.331 -2.915 1.00 38.53 449 PRO A N 1
ATOM 3385 C CA . PRO A 1 449 ? -18.832 26.026 -1.516 1.00 38.53 449 PRO A CA 1
ATOM 3386 C C . PRO A 1 449 ? -20.150 25.592 -0.866 1.00 38.53 449 PRO A C 1
ATOM 3388 O O . PRO A 1 449 ? -21.077 26.393 -0.753 1.00 38.53 449 PRO A O 1
ATOM 3391 N N . ALA A 1 450 ? -20.263 24.316 -0.497 1.00 43.50 450 ALA A N 1
ATOM 3392 C CA . ALA A 1 450 ? -21.394 23.845 0.286 1.00 43.50 450 ALA A CA 1
ATOM 3393 C C . ALA A 1 450 ? -21.392 24.604 1.618 1.00 43.50 450 ALA A C 1
ATOM 3395 O O . ALA A 1 450 ? -20.366 24.636 2.299 1.00 43.50 450 ALA A O 1
ATOM 3396 N N . ALA A 1 451 ? -22.523 25.224 1.960 1.00 42.09 451 ALA A N 1
ATOM 3397 C CA . ALA A 1 451 ? -22.749 25.805 3.276 1.00 42.09 451 ALA A CA 1
ATOM 3398 C C . ALA A 1 451 ? -22.350 24.787 4.358 1.00 42.09 451 ALA A C 1
ATOM 3400 O O . ALA A 1 451 ? -22.674 23.601 4.231 1.00 42.09 451 ALA A O 1
ATOM 3401 N N . ASP A 1 452 ? -21.621 25.228 5.386 1.00 60.16 452 ASP A N 1
ATOM 3402 C CA . ASP A 1 452 ? -21.205 24.360 6.487 1.00 60.16 452 ASP A CA 1
ATOM 3403 C C . ASP A 1 452 ? -22.446 23.835 7.218 1.00 60.16 452 ASP A C 1
ATOM 3405 O O . ASP A 1 452 ? -23.051 24.524 8.039 1.00 60.16 452 ASP A O 1
ATOM 3409 N N . LYS A 1 453 ? -22.858 22.607 6.879 1.00 70.81 453 LYS A N 1
ATOM 3410 C CA . LYS A 1 453 ? -23.865 21.870 7.640 1.00 70.81 453 LYS A CA 1
ATOM 3411 C C . LYS A 1 453 ? -23.324 21.644 9.060 1.00 70.81 453 LYS A C 1
ATOM 3413 O O . LYS A 1 453 ? -22.143 21.310 9.195 1.00 70.81 453 LYS A O 1
ATOM 3418 N N . PRO A 1 454 ? -24.157 21.812 10.101 1.00 83.44 454 PRO A N 1
ATOM 3419 C CA . PRO A 1 454 ? -23.751 21.533 11.472 1.00 83.44 454 PRO A CA 1
ATOM 3420 C C . PRO A 1 454 ? -23.323 20.068 11.614 1.00 83.44 454 PRO A C 1
ATOM 3422 O O . PRO A 1 454 ? -23.865 19.188 10.941 1.00 83.44 454 PRO A O 1
ATOM 3425 N N . LEU A 1 455 ? -22.335 19.825 12.481 1.00 90.00 455 LEU A N 1
ATOM 3426 C CA . LEU A 1 455 ? -21.817 18.489 12.769 1.00 90.00 455 LEU A CA 1
ATOM 3427 C C . LEU A 1 455 ? -22.980 17.562 13.147 1.00 90.00 455 LEU A C 1
ATOM 3429 O O . LEU A 1 455 ? -23.779 17.914 14.011 1.00 90.00 455 LEU A O 1
ATOM 3433 N N . SER A 1 456 ? -23.061 16.391 12.518 1.00 92.75 456 SER A N 1
ATOM 3434 C CA . SER A 1 456 ? -24.117 15.408 12.765 1.00 92.75 456 SER A CA 1
ATOM 3435 C C . SER A 1 456 ? -23.639 13.999 12.397 1.00 92.75 456 SER A C 1
ATOM 3437 O O . SER A 1 456 ? -22.998 13.856 11.350 1.00 92.75 456 SER A O 1
ATOM 3439 N N . PRO A 1 457 ? -23.989 12.943 13.162 1.00 94.50 457 PRO A N 1
ATOM 3440 C CA . PRO A 1 457 ? -23.704 11.567 12.754 1.00 94.50 457 PRO A CA 1
ATOM 3441 C C . PRO A 1 457 ? -24.426 11.179 11.453 1.00 94.50 457 PRO A C 1
ATOM 3443 O O . PRO A 1 457 ? -23.960 10.288 10.752 1.00 94.50 457 PRO A O 1
ATOM 3446 N N . ALA A 1 458 ? -25.490 11.893 11.057 1.00 95.38 458 ALA A N 1
ATOM 3447 C CA . ALA A 1 458 ? -26.190 11.688 9.783 1.00 95.38 458 ALA A CA 1
ATOM 3448 C C . ALA A 1 458 ? -25.301 11.924 8.544 1.00 95.38 458 ALA A C 1
ATOM 3450 O O . ALA A 1 458 ? -25.653 11.514 7.440 1.00 95.38 458 ALA A O 1
ATOM 3451 N N . MET A 1 459 ? -24.162 12.609 8.720 1.00 96.00 459 MET A N 1
ATOM 3452 C CA . MET A 1 459 ? -23.158 12.840 7.678 1.00 96.00 459 MET A CA 1
ATOM 3453 C C . MET A 1 459 ? -22.318 11.587 7.386 1.00 96.00 459 MET A C 1
ATOM 3455 O O . MET A 1 459 ? -21.681 11.519 6.334 1.00 96.00 459 MET A O 1
ATOM 3459 N N . ILE A 1 460 ? -22.291 10.618 8.304 1.00 97.62 460 ILE A N 1
ATOM 3460 C CA . ILE A 1 460 ? -21.547 9.361 8.191 1.00 97.62 460 ILE A CA 1
ATOM 3461 C C . ILE A 1 460 ? -22.421 8.345 7.446 1.00 97.62 460 ILE A C 1
ATOM 3463 O O . ILE A 1 460 ? -23.582 8.136 7.788 1.00 97.62 460 ILE A O 1
ATOM 3467 N N . ASP A 1 461 ? -21.864 7.714 6.414 1.00 97.94 461 ASP A N 1
ATOM 3468 C CA . ASP A 1 461 ? -22.556 6.690 5.627 1.00 97.94 461 ASP A CA 1
ATOM 3469 C C . ASP A 1 461 ? -22.375 5.329 6.301 1.00 97.94 461 ASP A C 1
ATOM 3471 O O . ASP A 1 461 ? -21.353 4.666 6.106 1.00 97.94 461 ASP A O 1
ATOM 3475 N N . LEU A 1 462 ? -23.335 4.953 7.145 1.00 98.31 462 LEU A N 1
ATOM 3476 C CA . LEU A 1 462 ? -23.382 3.645 7.789 1.00 98.31 462 LEU A CA 1
ATOM 3477 C C . LEU A 1 462 ? -24.317 2.724 7.006 1.00 98.31 462 LEU A C 1
ATOM 3479 O O . LEU A 1 462 ? -25.478 3.062 6.754 1.00 98.31 462 LEU A O 1
ATOM 3483 N N . ARG A 1 463 ? -23.818 1.543 6.638 1.00 98.38 463 ARG A N 1
ATOM 3484 C CA . ARG A 1 463 ? -24.588 0.536 5.901 1.00 98.38 463 ARG A CA 1
ATOM 3485 C C . ARG A 1 463 ? -24.396 -0.851 6.477 1.00 98.38 463 ARG A C 1
ATOM 3487 O O . ARG A 1 463 ? -23.349 -1.160 7.043 1.00 98.38 463 ARG A O 1
ATOM 3494 N N . VAL A 1 464 ? -25.384 -1.707 6.272 1.00 98.62 464 VAL A N 1
ATOM 3495 C CA . VAL A 1 464 ? -25.243 -3.145 6.483 1.00 98.62 464 VAL A CA 1
ATOM 3496 C C . VAL A 1 464 ? -24.276 -3.699 5.437 1.00 98.62 464 VAL A C 1
ATOM 3498 O O . VAL A 1 464 ? -24.436 -3.472 4.238 1.00 98.62 464 VAL A O 1
ATOM 3501 N N . GLY A 1 465 ? -23.255 -4.419 5.888 1.00 98.25 465 GLY A N 1
ATOM 3502 C CA . GLY A 1 465 ? -22.280 -5.099 5.044 1.00 98.25 465 GLY A CA 1
ATOM 3503 C C . GLY A 1 465 ? -22.334 -6.606 5.244 1.00 98.25 465 GLY A C 1
ATOM 3504 O O . GLY A 1 465 ? -22.549 -7.080 6.355 1.00 98.25 465 GLY A O 1
ATOM 3505 N N . HIS A 1 466 ? -22.148 -7.373 4.175 1.00 97.88 466 HIS A N 1
ATOM 3506 C CA . HIS A 1 466 ? -22.041 -8.830 4.231 1.00 97.88 466 HIS A CA 1
ATOM 3507 C C . HIS A 1 466 ? -20.628 -9.236 3.830 1.00 97.88 466 HIS A C 1
ATOM 3509 O O . HIS A 1 466 ? -20.214 -8.997 2.692 1.00 97.88 466 HIS A O 1
ATOM 3515 N N . ILE A 1 467 ? -19.894 -9.853 4.751 1.00 97.75 467 ILE A N 1
ATOM 3516 C CA . ILE A 1 467 ? -18.564 -10.389 4.477 1.00 97.75 467 ILE A CA 1
ATOM 3517 C C . ILE A 1 467 ? -18.743 -11.665 3.657 1.00 97.75 467 ILE A C 1
ATOM 3519 O O . ILE A 1 467 ? -19.229 -12.672 4.160 1.00 97.75 467 ILE A O 1
ATOM 3523 N N . LEU A 1 468 ? -18.379 -11.620 2.377 1.00 95.75 468 LEU A N 1
ATOM 3524 C CA . LEU A 1 468 ? -18.462 -12.786 1.491 1.00 95.75 468 LEU A CA 1
ATOM 3525 C C . LEU A 1 468 ? -17.232 -13.679 1.635 1.00 95.75 468 LEU A C 1
ATOM 3527 O O . LEU A 1 468 ? -17.320 -14.893 1.494 1.00 95.75 468 LEU A O 1
ATOM 3531 N N . LYS A 1 469 ? -16.088 -13.062 1.930 1.00 96.25 469 LYS A N 1
ATOM 3532 C CA . LYS A 1 469 ? -14.818 -13.742 2.150 1.00 96.25 469 LYS A CA 1
ATOM 3533 C C . LYS A 1 469 ? -13.947 -12.899 3.065 1.00 96.25 469 LYS A C 1
ATOM 3535 O O . LYS A 1 469 ? -13.842 -11.694 2.854 1.00 96.25 469 LYS A O 1
ATOM 3540 N N . ALA A 1 470 ? -13.283 -13.524 4.023 1.00 96.50 470 ALA A N 1
ATOM 3541 C CA . ALA A 1 470 ? -12.175 -12.919 4.756 1.00 96.50 470 ALA A CA 1
ATOM 3542 C C . ALA A 1 470 ? -10.937 -13.810 4.645 1.00 96.50 470 ALA A C 1
ATOM 3544 O O . ALA A 1 470 ? -11.052 -15.035 4.628 1.00 96.50 470 ALA A O 1
ATOM 3545 N N . VAL A 1 471 ? -9.759 -13.198 4.550 1.00 94.38 471 VAL A N 1
ATOM 3546 C CA . VAL A 1 471 ? -8.462 -13.890 4.555 1.00 94.38 471 VAL A CA 1
ATOM 3547 C C . VAL A 1 471 ? -7.468 -13.133 5.427 1.00 94.38 471 VAL A C 1
ATOM 3549 O O . VAL A 1 471 ? -7.623 -11.929 5.638 1.00 94.38 471 VAL A O 1
ATOM 3552 N N . ASN A 1 472 ? -6.423 -13.813 5.899 1.00 93.88 472 ASN A N 1
ATOM 3553 C CA . ASN A 1 472 ? -5.273 -13.149 6.515 1.00 93.88 472 ASN A CA 1
ATOM 3554 C C . ASN A 1 472 ? -4.661 -12.147 5.536 1.00 93.88 472 ASN A C 1
ATOM 3556 O O . ASN A 1 472 ? -4.518 -12.438 4.345 1.00 93.88 472 ASN A O 1
ATOM 3560 N N . HIS A 1 473 ? -4.302 -10.966 6.031 1.00 94.56 473 HIS A N 1
ATOM 3561 C CA . HIS A 1 473 ? -3.561 -10.015 5.223 1.00 94.56 473 HIS A CA 1
ATOM 3562 C C . HIS A 1 473 ? -2.158 -10.579 4.935 1.00 94.56 473 HIS A C 1
ATOM 3564 O O . HIS A 1 473 ? -1.470 -10.970 5.876 1.00 94.56 473 HIS A O 1
ATOM 3570 N N . PRO A 1 474 ? -1.701 -10.600 3.668 1.00 86.81 474 PRO A N 1
ATOM 3571 C CA . PRO A 1 474 ? -0.446 -11.260 3.286 1.00 86.81 474 PRO A CA 1
ATOM 3572 C C . PRO A 1 474 ? 0.786 -10.645 3.963 1.00 86.81 474 PRO A C 1
ATOM 3574 O O . PRO A 1 474 ? 1.700 -11.364 4.347 1.00 86.81 474 PRO A O 1
ATOM 3577 N N . ASP A 1 475 ? 0.764 -9.323 4.159 1.00 88.50 475 ASP A N 1
ATOM 3578 C CA . ASP A 1 475 ? 1.889 -8.559 4.715 1.00 88.50 475 ASP A CA 1
ATOM 3579 C C . ASP A 1 475 ? 1.618 -7.992 6.128 1.00 88.50 475 ASP A C 1
ATOM 3581 O O . ASP A 1 475 ? 2.250 -7.009 6.534 1.00 88.50 475 ASP A O 1
ATOM 3585 N N . ALA A 1 476 ? 0.611 -8.508 6.855 1.00 88.00 476 ALA A N 1
ATOM 3586 C CA . ALA A 1 476 ? 0.252 -7.983 8.178 1.00 88.00 476 ALA A CA 1
ATOM 3587 C C . ALA A 1 476 ? -0.502 -8.982 9.071 1.00 88.00 476 ALA A C 1
ATOM 3589 O O . ALA A 1 476 ? -1.709 -9.166 8.929 1.00 88.00 476 ALA A O 1
ATOM 3590 N N . ASP A 1 477 ? 0.185 -9.516 10.079 1.00 90.62 477 ASP A N 1
ATOM 3591 C CA . ASP A 1 477 ? -0.353 -10.562 10.959 1.00 90.62 477 ASP A CA 1
ATOM 3592 C C . ASP A 1 477 ? -1.586 -10.130 11.761 1.00 90.62 477 ASP A C 1
ATOM 3594 O O . ASP A 1 477 ? -2.436 -10.956 12.060 1.00 90.62 477 ASP A O 1
ATOM 3598 N N . SER A 1 478 ? -1.734 -8.843 12.085 1.00 92.25 478 SER A N 1
ATOM 3599 C CA . SER A 1 478 ? -2.892 -8.338 12.837 1.00 92.25 478 SER A CA 1
ATOM 3600 C C . SER A 1 478 ? -4.096 -7.968 11.966 1.00 92.25 478 SER A C 1
ATOM 3602 O O . SER A 1 478 ? -5.147 -7.610 12.499 1.00 92.25 478 SER A O 1
ATOM 3604 N N . LEU A 1 479 ? -3.981 -8.032 10.634 1.00 94.88 479 LEU A N 1
ATOM 3605 C CA . LEU A 1 479 ? -5.036 -7.594 9.721 1.00 94.88 479 LEU A CA 1
ATOM 3606 C C . LEU A 1 479 ? -5.694 -8.774 8.995 1.00 94.88 479 LEU A C 1
ATOM 3608 O O . LEU A 1 479 ? -5.029 -9.693 8.524 1.00 94.88 479 LEU A O 1
ATOM 3612 N N . TYR A 1 480 ? -7.007 -8.679 8.801 1.00 97.38 480 TYR A N 1
ATOM 3613 C CA . TYR A 1 480 ? -7.722 -9.418 7.762 1.00 97.38 480 TYR A CA 1
ATOM 3614 C C . TYR A 1 480 ? -7.947 -8.538 6.537 1.00 97.38 480 TYR A C 1
ATOM 3616 O O . TYR A 1 480 ? -8.082 -7.319 6.656 1.00 97.38 480 TYR A O 1
ATOM 3624 N N . VAL A 1 481 ? -8.055 -9.172 5.371 1.00 97.62 481 VAL A N 1
ATOM 3625 C CA . VAL A 1 481 ? -8.568 -8.591 4.129 1.00 97.62 481 VAL A CA 1
ATOM 3626 C C . VAL A 1 481 ? -9.930 -9.216 3.859 1.00 97.62 481 VAL A C 1
ATOM 3628 O O . VAL A 1 481 ? -10.034 -10.402 3.549 1.00 97.62 481 VAL A O 1
ATOM 3631 N N . SER A 1 482 ? -10.978 -8.412 3.998 1.00 97.94 482 SER A N 1
ATOM 3632 C CA . SER A 1 482 ? -12.367 -8.824 3.816 1.00 97.94 482 SER A CA 1
ATOM 3633 C C . SER A 1 482 ? -12.929 -8.296 2.499 1.00 97.94 482 SER A C 1
ATOM 3635 O O . SER A 1 482 ? -12.767 -7.124 2.157 1.00 97.94 482 SER A O 1
ATOM 3637 N N . THR A 1 483 ? -13.629 -9.160 1.775 1.00 97.75 483 THR A N 1
ATOM 3638 C CA . THR A 1 483 ? -14.443 -8.847 0.603 1.00 97.75 483 THR A CA 1
ATOM 3639 C C . THR A 1 483 ? -15.883 -8.657 1.067 1.00 97.75 483 THR A C 1
ATOM 3641 O O . THR A 1 483 ? -16.561 -9.628 1.408 1.00 97.75 483 THR A O 1
ATOM 3644 N N . ILE A 1 484 ? -16.344 -7.406 1.126 1.00 98.38 484 ILE A N 1
ATOM 3645 C CA . ILE A 1 484 ? -17.618 -7.049 1.762 1.00 98.38 484 ILE A CA 1
ATOM 3646 C C . ILE A 1 484 ? -18.583 -6.461 0.733 1.00 98.38 484 ILE A C 1
ATOM 3648 O O . ILE A 1 484 ? -18.279 -5.456 0.093 1.00 98.38 484 ILE A O 1
ATOM 3652 N N . ASN A 1 485 ? -19.769 -7.054 0.601 1.00 98.12 485 ASN A N 1
ATOM 3653 C CA . ASN A 1 485 ? -20.878 -6.446 -0.130 1.00 98.12 485 ASN A CA 1
ATOM 3654 C C . ASN A 1 485 ? -21.582 -5.426 0.773 1.00 98.12 485 ASN A C 1
ATOM 3656 O O . ASN A 1 485 ? -22.146 -5.809 1.795 1.00 98.12 485 ASN A O 1
ATOM 3660 N N . VAL A 1 486 ? -21.576 -4.154 0.379 1.00 97.56 486 VAL A N 1
ATOM 3661 C CA . VAL A 1 486 ? -22.277 -3.050 1.066 1.00 97.56 486 VAL A CA 1
ATOM 3662 C C . VAL A 1 486 ? -23.332 -2.394 0.160 1.00 97.56 486 VAL A C 1
ATOM 3664 O O . VAL A 1 486 ? -23.647 -1.213 0.311 1.00 97.56 486 VAL A O 1
ATOM 3667 N N . GLY A 1 487 ? -23.843 -3.157 -0.814 1.00 96.31 487 GLY A N 1
ATOM 3668 C CA . GLY A 1 487 ? -24.896 -2.768 -1.758 1.00 96.31 487 GLY A CA 1
ATOM 3669 C C . GLY A 1 487 ? -24.540 -1.594 -2.667 1.00 96.31 487 GLY A C 1
ATOM 3670 O O . GLY A 1 487 ? -25.418 -0.828 -3.056 1.00 96.31 487 GLY A O 1
ATOM 3671 N N . ASP A 1 488 ? -23.258 -1.425 -2.997 1.00 95.62 488 ASP A N 1
ATOM 3672 C CA . ASP A 1 488 ? -22.865 -0.457 -4.017 1.00 95.62 488 ASP A CA 1
ATOM 3673 C C . ASP A 1 488 ? -23.382 -0.873 -5.396 1.00 95.62 488 ASP A C 1
ATOM 3675 O O . ASP A 1 488 ? -23.446 -2.056 -5.731 1.00 95.62 488 ASP A O 1
ATOM 3679 N N . ALA A 1 489 ? -23.711 0.119 -6.220 1.00 92.25 489 ALA A N 1
ATOM 3680 C CA . ALA A 1 489 ? -24.083 -0.126 -7.603 1.00 92.25 489 ALA A CA 1
ATOM 3681 C C . ALA A 1 489 ? -22.861 -0.592 -8.425 1.00 92.25 489 ALA A C 1
ATOM 3683 O O . ALA A 1 489 ? -21.741 -0.127 -8.169 1.00 92.25 489 ALA A O 1
ATOM 3684 N N . PRO A 1 490 ? -23.054 -1.431 -9.458 1.00 90.75 490 PRO A N 1
ATOM 3685 C CA . PRO A 1 490 ? -21.986 -1.806 -10.378 1.00 90.75 490 PRO A CA 1
ATOM 3686 C C . PRO A 1 490 ? -21.259 -0.587 -10.964 1.00 90.75 490 PRO A C 1
ATOM 3688 O O . PRO A 1 490 ? -21.889 0.391 -11.368 1.00 90.75 490 PRO A O 1
ATOM 3691 N N . GLY A 1 491 ? -19.925 -0.645 -11.009 1.00 83.62 491 GLY A N 1
ATOM 3692 C CA . GLY A 1 491 ? -19.084 0.446 -11.518 1.00 83.62 491 GLY A CA 1
ATOM 3693 C C . GLY A 1 491 ? -18.806 1.579 -10.522 1.00 83.62 491 GLY A C 1
ATOM 3694 O O . GLY A 1 491 ? -18.224 2.590 -10.910 1.00 83.62 491 GLY A O 1
ATOM 3695 N N . THR A 1 492 ? -19.191 1.432 -9.249 1.00 89.94 492 THR A N 1
ATOM 3696 C CA . THR A 1 492 ? -18.836 2.391 -8.189 1.00 89.94 492 THR A CA 1
ATOM 3697 C C . THR A 1 492 ? -17.322 2.396 -7.930 1.00 89.94 492 THR A C 1
ATOM 3699 O O . THR A 1 492 ? -16.675 1.347 -7.916 1.00 89.94 492 THR A O 1
ATOM 3702 N N . ASP A 1 493 ? -16.739 3.573 -7.690 1.00 86.31 493 ASP A N 1
ATOM 3703 C CA . ASP A 1 493 ? -15.308 3.719 -7.399 1.00 86.31 493 ASP A CA 1
ATOM 3704 C C . ASP A 1 493 ? -14.865 2.862 -6.198 1.00 86.31 493 ASP A C 1
ATOM 3706 O O . ASP A 1 493 ? -15.525 2.829 -5.160 1.00 86.31 493 ASP A O 1
ATOM 3710 N N . ASN A 1 494 ? -13.677 2.255 -6.293 1.00 90.88 494 ASN A N 1
ATOM 3711 C CA . ASN A 1 494 ? -13.077 1.407 -5.248 1.00 90.88 494 ASN A CA 1
ATOM 3712 C C . ASN A 1 494 ? -13.891 0.148 -4.897 1.00 90.88 494 ASN A C 1
ATOM 3714 O O . ASN A 1 494 ? -13.778 -0.378 -3.786 1.00 90.88 494 ASN A O 1
ATOM 3718 N N . THR A 1 495 ? -14.679 -0.340 -5.853 1.00 93.12 495 THR A N 1
ATOM 3719 C CA . THR A 1 495 ? -15.342 -1.641 -5.780 1.00 93.12 495 THR A CA 1
ATOM 3720 C C . THR A 1 495 ? -14.728 -2.621 -6.777 1.00 93.12 495 THR A C 1
ATOM 3722 O O . THR A 1 495 ? -14.079 -2.228 -7.748 1.00 93.12 495 THR A O 1
ATOM 3725 N N . SER A 1 496 ? -14.915 -3.907 -6.521 1.00 92.06 496 SER A N 1
ATOM 3726 C CA . SER A 1 496 ? -14.638 -4.998 -7.451 1.00 92.06 496 SER A CA 1
ATOM 3727 C C . SER A 1 496 ? -15.857 -5.912 -7.535 1.00 92.06 496 SER A C 1
ATOM 3729 O O . SER A 1 496 ? -16.834 -5.728 -6.809 1.00 92.06 496 SER A O 1
ATOM 3731 N N . GLU A 1 497 ? -15.813 -6.903 -8.417 1.00 93.88 497 GLU A N 1
ATOM 3732 C CA . GLU A 1 497 ? -16.847 -7.931 -8.502 1.00 93.88 497 GLU A CA 1
ATOM 3733 C C . GLU A 1 497 ? -16.380 -9.213 -7.807 1.00 93.88 497 GLU A C 1
ATOM 3735 O O . GLU A 1 497 ? -15.227 -9.624 -7.952 1.00 93.88 497 GLU A O 1
ATOM 3740 N N . TYR A 1 498 ? -17.267 -9.834 -7.035 1.00 89.25 498 TYR A N 1
ATOM 3741 C CA . TYR A 1 498 ? -17.048 -11.141 -6.423 1.00 89.25 498 TYR A CA 1
ATOM 3742 C C . TYR A 1 498 ? -18.381 -11.885 -6.345 1.00 89.25 498 TYR A C 1
ATOM 3744 O O . TYR A 1 498 ? -19.349 -11.356 -5.800 1.00 89.25 498 TYR A O 1
ATOM 3752 N N . GLU A 1 499 ? -18.443 -13.091 -6.919 1.00 90.94 499 GLU A N 1
ATOM 3753 C CA . GLU A 1 499 ? -19.658 -13.925 -6.967 1.00 90.94 499 GLU A CA 1
ATOM 3754 C C . GLU A 1 499 ? -20.904 -13.165 -7.480 1.00 90.94 499 GLU A C 1
ATOM 3756 O O . GLU A 1 499 ? -21.998 -13.270 -6.924 1.00 90.94 499 GLU A O 1
ATOM 3761 N N . GLY A 1 500 ? -20.730 -12.348 -8.528 1.00 88.62 500 GLY A N 1
ATOM 3762 C CA . GLY A 1 500 ? -21.806 -11.557 -9.139 1.00 88.62 500 GLY A CA 1
ATOM 3763 C C . GLY A 1 500 ? -22.304 -10.380 -8.291 1.00 88.62 500 GLY A C 1
ATOM 3764 O O . GLY A 1 500 ? -23.339 -9.793 -8.602 1.00 88.62 500 GLY A O 1
ATOM 3765 N N . LYS A 1 501 ? -21.598 -10.029 -7.209 1.00 91.62 501 LYS A N 1
ATOM 3766 C CA . LYS A 1 501 ? -21.910 -8.886 -6.341 1.00 91.62 501 LYS A CA 1
ATOM 3767 C C . LYS A 1 501 ? -20.816 -7.831 -6.434 1.00 91.62 501 LYS A C 1
ATOM 3769 O O . LYS A 1 501 ? -19.630 -8.150 -6.511 1.00 91.62 501 LYS A O 1
ATOM 3774 N N . THR A 1 502 ? -21.215 -6.565 -6.367 1.00 94.81 502 THR A N 1
ATOM 3775 C CA . THR A 1 502 ? -20.289 -5.442 -6.206 1.00 94.81 502 THR A CA 1
ATOM 3776 C C . THR A 1 502 ? -19.834 -5.370 -4.751 1.00 94.81 502 THR A C 1
ATOM 3778 O O . THR A 1 502 ? -20.644 -5.291 -3.829 1.00 94.81 502 THR A O 1
ATOM 3781 N N . VAL A 1 503 ? -18.524 -5.440 -4.540 1.00 97.50 503 VAL A N 1
ATOM 3782 C CA . VAL A 1 503 ? -17.905 -5.593 -3.222 1.00 97.50 503 VAL A CA 1
ATOM 3783 C C . VAL A 1 503 ? -16.787 -4.585 -3.017 1.00 97.50 503 VAL A C 1
ATOM 3785 O O . VAL A 1 503 ? -16.148 -4.134 -3.966 1.00 97.50 503 VAL A O 1
ATOM 3788 N N . ARG A 1 504 ? -16.509 -4.264 -1.757 1.00 98.25 504 ARG A N 1
ATOM 3789 C CA . ARG A 1 504 ? -15.343 -3.484 -1.344 1.00 98.25 504 ARG A CA 1
ATOM 3790 C C . ARG A 1 504 ? -14.306 -4.381 -0.690 1.00 98.25 504 ARG A C 1
ATOM 3792 O O . ARG A 1 504 ? -14.650 -5.299 0.054 1.00 98.25 504 ARG A O 1
ATOM 3799 N N . THR A 1 505 ? -13.038 -4.052 -0.908 1.00 97.81 505 THR A N 1
ATOM 3800 C CA . THR A 1 505 ? -11.925 -4.583 -0.115 1.00 97.81 505 THR A CA 1
ATOM 3801 C C . THR A 1 505 ? -11.798 -3.780 1.172 1.00 97.81 505 THR A C 1
ATOM 3803 O O . THR A 1 505 ? -11.716 -2.548 1.133 1.00 97.81 505 THR A O 1
ATOM 3806 N N . VAL A 1 506 ? -11.784 -4.468 2.311 1.00 98.25 506 VAL A N 1
ATOM 3807 C CA . VAL A 1 506 ? -11.728 -3.864 3.644 1.00 98.25 506 VAL A CA 1
ATOM 3808 C C . VAL A 1 506 ? -10.633 -4.535 4.459 1.00 98.25 506 VAL A C 1
ATOM 3810 O O . VAL A 1 506 ? -10.705 -5.730 4.730 1.00 98.25 506 VAL A O 1
ATOM 3813 N N . CYS A 1 507 ? -9.619 -3.765 4.851 1.00 97.12 507 CYS A N 1
ATOM 3814 C CA . CYS A 1 507 ? -8.582 -4.229 5.767 1.00 97.12 507 CYS A CA 1
ATOM 3815 C C . CYS A 1 507 ? -8.984 -3.881 7.203 1.00 97.12 507 CYS A C 1
ATOM 3817 O O . CYS A 1 507 ? -9.268 -2.718 7.491 1.00 97.12 507 CYS A O 1
ATOM 3819 N N . SER A 1 508 ? -8.997 -4.867 8.099 1.00 95.31 508 SER A N 1
ATOM 3820 C CA . SER A 1 508 ? -9.460 -4.704 9.485 1.00 95.31 508 SER A CA 1
ATOM 3821 C C . SER A 1 508 ? -8.498 -5.354 10.471 1.00 95.31 508 SER A C 1
ATOM 3823 O O . SER A 1 508 ? -8.120 -6.507 10.272 1.00 95.31 508 SER A O 1
ATOM 3825 N N . GLY A 1 509 ? -8.148 -4.649 11.549 1.00 94.56 509 GLY A N 1
ATOM 3826 C CA . GLY A 1 509 ? -7.261 -5.130 12.617 1.00 94.56 509 GLY A CA 1
ATOM 3827 C C . GLY A 1 509 ? -7.911 -6.121 13.578 1.00 94.56 509 GLY A C 1
ATOM 3828 O O . GLY A 1 509 ? -7.881 -5.906 14.780 1.00 94.56 509 GLY A O 1
ATOM 3829 N N . LEU A 1 510 ? -8.567 -7.148 13.041 1.00 93.50 510 LEU A N 1
ATOM 3830 C CA . LEU A 1 510 ? -9.349 -8.125 13.802 1.00 93.50 510 LEU A CA 1
ATOM 3831 C C . LEU A 1 510 ? -8.636 -9.475 13.938 1.00 93.50 510 LEU A C 1
ATOM 3833 O O . LEU A 1 510 ? -9.118 -10.332 14.676 1.00 93.50 510 LEU A O 1
ATOM 3837 N N . ASN A 1 511 ? -7.507 -9.679 13.251 1.00 91.06 511 ASN A N 1
ATOM 3838 C CA . ASN A 1 511 ? -6.780 -10.939 13.347 1.00 91.06 511 ASN A CA 1
ATOM 3839 C C . ASN A 1 511 ? -6.118 -11.050 14.725 1.00 91.06 511 ASN A C 1
ATOM 3841 O O . ASN A 1 511 ? -5.418 -10.136 15.161 1.00 91.06 511 ASN A O 1
ATOM 3845 N N . GLY A 1 512 ? -6.392 -12.153 15.420 1.00 89.50 512 GLY A N 1
ATOM 3846 C CA . GLY A 1 512 ? -6.061 -12.344 16.834 1.00 89.50 512 GLY A CA 1
ATOM 3847 C C . GLY A 1 512 ? -7.117 -11.824 17.820 1.00 89.50 512 GLY A C 1
ATOM 3848 O O . GLY A 1 512 ? -6.969 -12.057 19.016 1.00 89.50 512 GLY A O 1
ATOM 3849 N N . LEU A 1 513 ? -8.181 -11.161 17.345 1.00 91.12 513 LEU A N 1
ATOM 3850 C CA . LEU A 1 513 ? -9.292 -10.667 18.175 1.00 91.12 513 LEU A CA 1
ATOM 3851 C C . LEU A 1 513 ? -10.612 -11.383 17.870 1.00 91.12 513 LEU A C 1
ATOM 3853 O O . LEU A 1 513 ? -11.340 -11.747 18.789 1.00 91.12 513 LEU A O 1
ATOM 3857 N N . VAL A 1 514 ? -10.907 -11.594 16.587 1.00 91.94 514 VAL A N 1
ATOM 3858 C CA . VAL A 1 514 ? -12.076 -12.336 16.099 1.00 91.94 514 VAL A CA 1
ATOM 3859 C C . VAL A 1 514 ? -11.565 -13.484 15.228 1.00 91.94 514 VAL A C 1
ATOM 3861 O O . VAL A 1 514 ? -10.786 -13.214 14.315 1.00 91.94 514 VAL A O 1
ATOM 3864 N N . PRO A 1 515 ? -11.961 -14.744 15.472 1.00 94.00 515 PRO A N 1
ATOM 3865 C CA . PRO A 1 515 ? -11.542 -15.869 14.640 1.00 94.00 515 PRO A CA 1
ATOM 3866 C C . PRO A 1 515 ? -11.948 -15.701 13.170 1.00 94.00 515 PRO A C 1
ATOM 3868 O O . PRO A 1 515 ? -13.018 -15.172 12.859 1.00 94.00 515 PRO A O 1
ATOM 3871 N N . LEU A 1 516 ? -11.116 -16.197 12.250 1.00 92.69 516 LEU A N 1
ATOM 3872 C CA . LEU A 1 516 ? -11.349 -16.080 10.808 1.00 92.69 516 LEU A CA 1
ATOM 3873 C C . LEU A 1 516 ? -12.645 -16.780 10.371 1.00 92.69 516 LEU A C 1
ATOM 3875 O O . LEU A 1 516 ? -13.306 -16.341 9.430 1.00 92.69 516 LEU A O 1
ATOM 3879 N N . GLU A 1 517 ? -13.014 -17.857 11.054 1.00 94.94 517 GLU A N 1
ATOM 3880 C CA . GLU A 1 517 ? -14.226 -18.640 10.823 1.00 94.94 517 GLU A CA 1
ATOM 3881 C C . GLU A 1 517 ? -15.480 -17.814 11.126 1.00 94.94 517 GLU A C 1
ATOM 3883 O O . GLU A 1 517 ? -16.450 -17.864 10.374 1.00 94.94 517 GLU A O 1
ATOM 3888 N N . GLU A 1 518 ? -15.434 -16.988 12.174 1.00 93.56 518 GLU A N 1
ATOM 3889 C CA . GLU A 1 518 ? -16.528 -16.086 12.541 1.00 93.56 518 GLU A CA 1
ATOM 3890 C C . GLU A 1 518 ? -16.667 -14.895 11.588 1.00 93.56 518 GLU A C 1
ATOM 3892 O O . GLU A 1 518 ? -17.689 -14.207 11.607 1.00 93.56 518 GLU A O 1
ATOM 3897 N N . MET A 1 519 ? -15.658 -14.628 10.758 1.00 96.50 519 MET A N 1
ATOM 3898 C CA . MET A 1 519 ? -15.714 -13.569 9.750 1.00 96.50 519 MET A CA 1
ATOM 3899 C C . MET A 1 519 ? -16.459 -14.012 8.485 1.00 96.50 519 MET A C 1
ATOM 3901 O O . MET A 1 519 ? -17.010 -13.168 7.778 1.00 96.50 519 MET A O 1
ATOM 3905 N N . GLN A 1 520 ? -16.492 -15.311 8.172 1.00 95.62 520 GLN A N 1
ATOM 3906 C CA . GLN A 1 520 ? -17.056 -15.798 6.910 1.00 95.62 520 GLN A CA 1
ATOM 3907 C C . GLN A 1 520 ? -18.584 -15.685 6.897 1.00 95.62 520 GLN A C 1
ATOM 3909 O O . GLN A 1 520 ? -19.265 -16.134 7.815 1.00 95.62 520 GLN A O 1
ATOM 3914 N N . GLY A 1 521 ? -19.147 -15.093 5.839 1.00 93.12 521 GLY A N 1
ATOM 3915 C CA . GLY A 1 521 ? -20.600 -14.976 5.666 1.00 93.12 521 GLY A CA 1
ATOM 3916 C C . GLY A 1 521 ? -21.296 -14.041 6.664 1.00 93.12 521 GLY A C 1
ATOM 3917 O O . GLY A 1 521 ? -22.526 -13.971 6.675 1.00 93.12 521 GLY A O 1
ATOM 3918 N N . ARG A 1 522 ? -20.546 -13.329 7.514 1.00 95.38 522 ARG A N 1
ATOM 3919 C CA . ARG A 1 522 ? -21.099 -12.529 8.611 1.00 95.38 522 ARG A CA 1
ATOM 3920 C C . ARG A 1 522 ? -21.705 -11.213 8.121 1.00 95.38 522 ARG A C 1
ATOM 3922 O O . ARG A 1 522 ? -21.143 -10.533 7.259 1.00 95.38 522 ARG A O 1
ATOM 3929 N N . LYS A 1 523 ? -22.838 -10.825 8.717 1.00 97.44 523 LYS A N 1
ATOM 3930 C CA . LYS A 1 523 ? -23.415 -9.479 8.581 1.00 97.44 523 LYS A CA 1
ATOM 3931 C C . LYS A 1 523 ? -22.786 -8.537 9.602 1.00 97.44 523 LYS A C 1
ATOM 3933 O O . LYS A 1 523 ? -22.650 -8.899 10.767 1.00 97.44 523 LYS A O 1
ATOM 3938 N N . ILE A 1 524 ? -22.428 -7.340 9.162 1.00 98.06 524 ILE A N 1
ATOM 3939 C CA . ILE A 1 524 ? -21.766 -6.306 9.960 1.00 98.06 524 ILE A CA 1
ATOM 3940 C C . ILE A 1 524 ? -22.364 -4.932 9.656 1.00 98.06 524 ILE A C 1
ATOM 3942 O O . ILE A 1 524 ? -23.106 -4.769 8.686 1.00 98.06 524 ILE A O 1
ATOM 3946 N N . VAL A 1 525 ? -22.008 -3.926 10.451 1.00 98.50 525 VAL A N 1
ATOM 3947 C CA . VAL A 1 525 ? -22.205 -2.511 10.100 1.00 98.50 525 VAL A CA 1
ATOM 3948 C C . VAL A 1 525 ? -20.883 -1.938 9.588 1.00 98.50 525 VAL A C 1
ATOM 3950 O O . VAL A 1 525 ? -19.840 -2.121 10.215 1.00 98.50 525 VAL A O 1
ATOM 3953 N N . ALA A 1 526 ? -20.915 -1.263 8.439 1.00 98.19 526 ALA A N 1
ATOM 3954 C CA . ALA A 1 526 ? -19.749 -0.679 7.786 1.00 98.19 526 ALA A CA 1
ATOM 3955 C C . ALA A 1 526 ? -19.876 0.838 7.617 1.00 98.19 526 ALA A C 1
ATOM 3957 O O . ALA A 1 526 ? -20.928 1.349 7.232 1.00 98.19 526 ALA A O 1
ATOM 3958 N N . VAL A 1 527 ? -18.761 1.543 7.805 1.00 98.31 527 VAL A N 1
ATOM 3959 C CA . VAL A 1 527 ? -18.600 2.961 7.471 1.00 98.31 527 VAL A CA 1
ATOM 3960 C C . VAL A 1 527 ? -18.108 3.086 6.028 1.00 98.31 527 VAL A C 1
ATOM 3962 O O . VAL A 1 527 ? -17.007 2.642 5.697 1.00 98.31 527 VAL A O 1
ATOM 3965 N N . CYS A 1 528 ? -18.915 3.695 5.159 1.00 97.62 528 CYS A N 1
ATOM 3966 C CA . CYS A 1 528 ? -18.760 3.616 3.703 1.00 97.62 528 CYS A CA 1
ATOM 3967 C C . CYS A 1 528 ? -18.298 4.918 3.027 1.00 97.62 528 CYS A C 1
ATOM 3969 O O . CYS A 1 528 ? -17.984 4.899 1.836 1.00 97.62 528 CYS A O 1
ATOM 3971 N N . ASN A 1 529 ? -18.217 6.041 3.742 1.00 97.12 529 ASN A N 1
ATOM 3972 C CA . ASN A 1 529 ? -17.820 7.334 3.169 1.00 97.12 529 ASN A CA 1
ATOM 3973 C C . ASN A 1 529 ? -16.543 7.929 3.781 1.00 97.12 529 ASN A C 1
ATOM 3975 O O . ASN A 1 529 ? -16.238 9.104 3.566 1.00 97.12 529 ASN A O 1
ATOM 3979 N N . LEU A 1 530 ? -15.754 7.131 4.504 1.00 95.12 530 LEU A N 1
ATOM 3980 C CA . LEU A 1 530 ? -14.389 7.515 4.858 1.00 95.12 530 LEU A CA 1
ATOM 3981 C C . LEU A 1 530 ? -13.507 7.553 3.604 1.00 95.12 530 LEU A C 1
ATOM 3983 O O . LEU A 1 530 ? -13.741 6.854 2.616 1.00 95.12 530 LEU A O 1
ATOM 3987 N N . LYS A 1 531 ? -12.465 8.386 3.634 1.00 93.88 531 LYS A N 1
ATOM 3988 C CA . LYS A 1 531 ? -11.462 8.381 2.568 1.00 93.88 531 LYS A CA 1
ATOM 3989 C C . LYS A 1 531 ? -10.750 7.017 2.558 1.00 93.88 531 LYS A C 1
ATOM 3991 O O . LYS A 1 531 ? -10.233 6.649 3.609 1.00 93.88 531 LYS A O 1
ATOM 3996 N N . PRO A 1 532 ? -10.657 6.310 1.412 1.00 94.75 532 PRO A N 1
ATOM 3997 C CA . PRO A 1 532 ? -9.947 5.036 1.343 1.00 94.75 532 PRO A CA 1
ATOM 3998 C C . PRO A 1 532 ? -8.503 5.148 1.838 1.00 94.75 532 PRO A C 1
ATOM 4000 O O . PRO A 1 532 ? -7.801 6.120 1.530 1.00 94.75 532 PRO A O 1
ATOM 4003 N N . VAL A 1 533 ? -8.056 4.143 2.589 1.00 94.44 533 VAL A N 1
ATOM 4004 C CA . VAL A 1 533 ? -6.725 4.105 3.209 1.00 94.44 533 VAL A CA 1
ATOM 4005 C C . VAL A 1 533 ? -5.992 2.859 2.747 1.00 94.44 533 VAL A C 1
ATOM 4007 O O . VAL A 1 533 ? -6.534 1.760 2.773 1.00 94.44 533 VAL A O 1
ATOM 4010 N N . LYS A 1 534 ? -4.729 3.014 2.345 1.00 93.44 534 LYS A N 1
ATOM 4011 C CA . LYS A 1 534 ? -3.856 1.867 2.097 1.00 93.44 534 LYS A CA 1
ATOM 4012 C C . LYS A 1 534 ? -3.285 1.360 3.413 1.00 93.44 534 LYS A C 1
ATOM 4014 O O . LYS A 1 534 ? -2.551 2.084 4.082 1.00 93.44 534 LYS A O 1
ATOM 4019 N N . MET A 1 535 ? -3.589 0.116 3.746 1.00 87.25 535 MET A N 1
ATOM 4020 C CA . MET A 1 535 ? -3.036 -0.597 4.889 1.00 87.25 535 MET A CA 1
ATOM 4021 C C . MET A 1 535 ? -2.112 -1.670 4.334 1.00 87.25 535 MET A C 1
ATOM 4023 O O . MET A 1 535 ? -2.572 -2.580 3.661 1.00 87.25 535 MET A O 1
ATOM 4027 N N . ARG A 1 536 ? -0.799 -1.502 4.548 1.00 90.12 536 ARG A N 1
ATOM 4028 C CA . ARG A 1 536 ? 0.230 -2.484 4.146 1.00 90.12 536 ARG A CA 1
ATOM 4029 C C . ARG A 1 536 ? 0.120 -2.903 2.669 1.00 90.12 536 ARG A C 1
ATOM 4031 O O . ARG A 1 536 ? 0.215 -4.064 2.325 1.00 90.12 536 ARG A O 1
ATOM 4038 N N . GLY A 1 537 ? -0.095 -1.920 1.791 1.00 86.88 537 GLY A N 1
ATOM 4039 C CA . GLY A 1 537 ? -0.170 -2.121 0.338 1.00 86.88 537 GLY A CA 1
ATOM 4040 C C . GLY A 1 537 ? -1.587 -2.325 -0.208 1.00 86.88 537 GLY A C 1
ATOM 4041 O O . GLY A 1 537 ? -1.853 -1.904 -1.336 1.00 86.88 537 GLY A O 1
ATOM 4042 N N . ILE A 1 538 ? -2.522 -2.837 0.597 1.00 87.12 538 ILE A N 1
ATOM 4043 C CA . ILE A 1 538 ? -3.907 -3.098 0.181 1.00 87.12 538 ILE A CA 1
ATOM 4044 C C . ILE A 1 538 ? -4.803 -1.906 0.534 1.00 87.12 538 ILE A C 1
ATOM 4046 O O . ILE A 1 538 ? -4.758 -1.366 1.639 1.00 87.12 538 ILE A O 1
ATOM 4050 N N . GLN A 1 539 ? -5.609 -1.443 -0.424 1.00 95.38 539 GLN A N 1
ATOM 4051 C CA . GLN A 1 539 ? -6.524 -0.323 -0.207 1.00 95.38 539 GLN A CA 1
ATOM 4052 C C . GLN A 1 539 ? -7.814 -0.789 0.480 1.00 95.38 539 GLN A C 1
ATOM 4054 O O . GLN A 1 539 ? -8.627 -1.481 -0.128 1.00 95.38 539 GLN A O 1
ATOM 4059 N N . SER A 1 540 ? -8.024 -0.337 1.716 1.00 97.50 540 SER A N 1
ATOM 4060 C CA . SER A 1 540 ? -9.277 -0.478 2.453 1.00 97.50 540 SER A CA 1
ATOM 4061 C C . SER A 1 540 ? -10.251 0.634 2.057 1.00 97.50 540 SER A C 1
ATOM 4063 O O . SER A 1 540 ? -9.909 1.820 2.125 1.00 97.50 540 SER A O 1
ATOM 4065 N N . SER A 1 541 ? -11.449 0.255 1.614 1.00 96.12 541 SER A N 1
ATOM 4066 C CA . SER A 1 541 ? -12.451 1.166 1.030 1.00 96.12 541 SER A CA 1
ATOM 4067 C C . SER A 1 541 ? -13.750 1.258 1.846 1.00 96.12 541 SER A C 1
ATOM 4069 O O . SER A 1 541 ? -14.736 1.841 1.393 1.00 96.12 541 SER A O 1
ATOM 4071 N N . ALA A 1 542 ? -13.743 0.698 3.053 1.00 97.31 542 ALA A N 1
ATOM 4072 C CA . ALA A 1 542 ? -14.730 0.896 4.111 1.00 97.31 542 ALA A CA 1
ATOM 4073 C C . ALA A 1 542 ? -14.069 0.565 5.461 1.00 97.31 542 ALA A C 1
ATOM 4075 O O . ALA A 1 542 ? -12.897 0.186 5.503 1.00 97.31 542 ALA A O 1
ATOM 4076 N N . MET A 1 543 ? -14.810 0.691 6.557 1.00 97.62 543 MET A N 1
ATOM 4077 C CA . MET A 1 543 ? -14.363 0.270 7.886 1.00 97.62 543 MET A CA 1
ATOM 4078 C C . MET A 1 543 ? -15.465 -0.537 8.568 1.00 97.62 543 MET A C 1
ATOM 4080 O O . MET A 1 543 ? -16.624 -0.139 8.505 1.00 97.62 543 MET A O 1
ATOM 4084 N N . VAL A 1 544 ? -15.118 -1.671 9.179 1.00 97.81 544 VAL A N 1
ATOM 4085 C CA . VAL A 1 544 ? -16.062 -2.492 9.957 1.00 97.81 544 VAL A CA 1
ATOM 4086 C C . VAL A 1 544 ? -16.212 -1.876 11.344 1.00 97.81 544 VAL A C 1
ATOM 4088 O O . VAL A 1 544 ? -15.201 -1.588 11.975 1.00 97.81 544 VAL A O 1
ATOM 4091 N N . LEU A 1 545 ? -17.450 -1.692 11.799 1.00 97.75 545 LEU A N 1
ATOM 4092 C CA . LEU A 1 545 ? -17.755 -1.124 13.108 1.00 97.75 545 LEU A CA 1
ATOM 4093 C C . LEU A 1 545 ? -17.706 -2.207 14.197 1.00 97.75 545 LEU A C 1
ATOM 4095 O O . LEU A 1 545 ? -18.351 -3.256 14.068 1.00 97.75 545 LEU A O 1
ATOM 4099 N N . ALA A 1 546 ? -16.971 -1.947 15.276 1.00 96.81 546 ALA A N 1
ATOM 4100 C CA . ALA A 1 546 ? -16.809 -2.876 16.390 1.00 96.81 546 ALA A CA 1
ATOM 4101 C C . ALA A 1 546 ? -16.883 -2.166 17.749 1.00 96.81 546 ALA A C 1
ATOM 4103 O O . ALA A 1 546 ? -16.508 -1.004 17.893 1.00 96.81 546 ALA A O 1
ATOM 4104 N N . ALA A 1 547 ? -17.353 -2.885 18.764 1.00 96.44 547 ALA A N 1
ATOM 4105 C CA . ALA A 1 547 ? -17.296 -2.466 20.153 1.00 96.44 547 ALA A CA 1
ATOM 4106 C C . ALA A 1 547 ? -16.034 -3.003 20.829 1.00 96.44 547 ALA A C 1
ATOM 4108 O O . ALA A 1 547 ? -15.641 -4.153 20.636 1.00 96.44 547 ALA A O 1
ATOM 4109 N N . SER A 1 548 ? -15.429 -2.173 21.671 1.00 93.75 548 SER A N 1
ATOM 4110 C CA . SER A 1 548 ? -14.370 -2.572 22.595 1.00 93.75 548 SER A CA 1
ATOM 4111 C C . SER A 1 548 ? -14.572 -1.874 23.942 1.00 93.75 548 SER A C 1
ATOM 4113 O O . SER A 1 548 ? -15.141 -0.777 23.963 1.00 93.75 548 SER A O 1
ATOM 4115 N N . PRO A 1 549 ? -14.105 -2.442 25.066 1.00 91.62 549 PRO A N 1
ATOM 4116 C CA . PRO A 1 549 ? -14.119 -1.755 26.354 1.00 91.62 549 PRO A CA 1
ATOM 4117 C C . PRO A 1 549 ? -13.526 -0.346 26.258 1.00 91.62 549 PRO A C 1
ATOM 4119 O O . PRO A 1 549 ? -12.593 -0.114 25.483 1.00 91.62 549 PRO A O 1
ATOM 4122 N N . ARG A 1 550 ? -14.070 0.600 27.033 1.00 85.38 550 ARG A N 1
ATOM 4123 C CA . ARG A 1 550 ? -13.483 1.943 27.110 1.00 85.38 550 ARG A CA 1
ATOM 4124 C C . ARG A 1 550 ? -12.082 1.846 27.732 1.00 85.38 550 ARG A C 1
ATOM 4126 O O . ARG A 1 550 ? -11.942 1.137 28.733 1.00 85.38 550 ARG A O 1
ATOM 4133 N N . PRO A 1 551 ? -11.078 2.543 27.178 1.00 73.06 551 PRO A N 1
ATOM 4134 C CA . PRO A 1 551 ? -9.773 2.674 27.817 1.00 73.06 551 PRO A CA 1
ATOM 4135 C C . PRO A 1 551 ? -9.934 3.212 29.242 1.00 73.06 551 PRO A C 1
ATOM 4137 O O . PRO A 1 551 ? -10.781 4.079 29.488 1.00 73.06 551 PRO A O 1
ATOM 4140 N N . LYS A 1 552 ? -9.159 2.689 30.197 1.00 70.12 552 LYS A N 1
ATOM 4141 C CA . LYS A 1 552 ? -9.116 3.273 31.544 1.00 70.12 552 LYS A CA 1
ATOM 4142 C C . LYS A 1 552 ? -8.349 4.592 31.496 1.00 70.12 552 LYS A C 1
ATOM 4144 O O . LYS A 1 552 ? -7.458 4.775 30.673 1.00 70.12 552 LYS A O 1
ATOM 4149 N N . GLU A 1 553 ? -8.687 5.514 32.393 1.00 57.41 553 GLU A N 1
ATOM 4150 C CA . GLU A 1 553 ? -8.032 6.821 32.476 1.00 57.41 553 GLU A CA 1
ATOM 4151 C C . GLU A 1 553 ? -6.513 6.647 32.695 1.00 57.41 553 GLU A C 1
ATOM 4153 O O . GLU A 1 553 ? -6.084 6.127 33.724 1.00 57.41 553 GLU A O 1
ATOM 4158 N N . GLY A 1 554 ? -5.706 7.029 31.695 1.00 56.88 554 GLY A N 1
ATOM 4159 C CA . GLY A 1 554 ? -4.244 6.871 31.691 1.00 56.88 554 GLY A CA 1
ATOM 4160 C C . GLY A 1 554 ? -3.687 5.747 30.800 1.00 56.88 554 GLY A C 1
ATOM 4161 O O . GLY A 1 554 ? -2.469 5.676 30.641 1.00 56.88 554 GLY A O 1
ATOM 4162 N N . GLU A 1 555 ? -4.536 4.907 30.200 1.00 58.66 555 GLU A N 1
ATOM 4163 C CA . GLU A 1 555 ? -4.156 3.960 29.136 1.00 58.66 555 GLU A CA 1
ATOM 4164 C C . GLU A 1 555 ? -4.263 4.613 27.747 1.00 58.66 555 GLU A C 1
ATOM 4166 O O . GLU A 1 555 ? -4.921 5.636 27.561 1.00 58.66 555 GLU A O 1
ATOM 4171 N N . ASP A 1 556 ? -3.570 4.052 26.759 1.00 55.31 556 ASP A N 1
ATOM 4172 C CA . ASP A 1 556 ? -3.569 4.564 25.396 1.00 55.31 556 ASP A CA 1
ATOM 4173 C C . ASP A 1 556 ? -4.911 4.315 24.684 1.00 55.31 556 ASP A C 1
ATOM 4175 O O . ASP A 1 556 ? -5.364 3.185 24.524 1.00 55.31 556 ASP A O 1
ATOM 4179 N N . ASP A 1 557 ? -5.522 5.377 24.144 1.00 55.88 557 ASP A N 1
ATOM 4180 C CA . ASP A 1 557 ? -6.794 5.303 23.394 1.00 55.88 557 ASP A CA 1
ATOM 4181 C C . ASP A 1 557 ? -6.727 4.413 22.132 1.00 55.88 557 ASP A C 1
ATOM 4183 O O . ASP A 1 557 ? -7.746 4.096 21.507 1.00 55.88 557 ASP A O 1
ATOM 4187 N N . HIS A 1 558 ? -5.524 4.003 21.727 1.00 53.44 558 HIS A N 1
ATOM 4188 C CA . HIS A 1 558 ? -5.277 3.145 20.571 1.00 53.44 558 HIS A CA 1
ATOM 4189 C C . HIS A 1 558 ? -5.249 1.647 20.907 1.00 53.44 558 HIS A C 1
ATOM 4191 O O . HIS A 1 558 ? -5.276 0.834 19.983 1.00 53.44 558 HIS A O 1
ATOM 4197 N N . GLY A 1 559 ? -5.247 1.277 22.190 1.00 54.88 559 GLY A N 1
ATOM 4198 C CA . GLY A 1 559 ? -5.382 -0.103 22.641 1.00 54.88 559 GLY A CA 1
ATOM 4199 C C . GLY A 1 559 ? -6.839 -0.575 22.670 1.00 54.88 559 GLY A C 1
ATOM 4200 O O . GLY A 1 559 ? -7.780 0.204 22.851 1.00 54.88 559 GLY A O 1
ATOM 4201 N N . HIS A 1 560 ? -7.046 -1.881 22.504 1.00 62.16 560 HIS A N 1
ATOM 4202 C CA . HIS A 1 560 ? -8.293 -2.556 22.863 1.00 62.16 560 HIS A CA 1
ATOM 4203 C C . HIS A 1 560 ? -8.025 -3.264 24.195 1.00 62.16 560 HIS A C 1
ATOM 4205 O O . HIS A 1 560 ? -7.507 -4.375 24.207 1.00 62.16 560 HIS A O 1
ATOM 4211 N N . GLY A 1 561 ? -8.299 -2.606 25.327 1.00 61.66 561 GLY A N 1
ATOM 4212 C CA . GLY A 1 561 ? -8.014 -3.115 26.683 1.00 61.66 561 GLY A CA 1
ATOM 4213 C C . GLY A 1 561 ? -8.840 -4.342 27.112 1.00 61.66 561 GLY A C 1
ATOM 4214 O O . GLY A 1 561 ? -9.045 -4.564 28.304 1.00 61.66 561 GLY A O 1
ATOM 4215 N N . GLY A 1 562 ? -9.370 -5.112 26.156 1.00 80.19 562 GLY A N 1
ATOM 4216 C CA . GLY A 1 562 ? -10.227 -6.276 26.353 1.00 80.19 562 GLY A CA 1
ATOM 4217 C C . GLY A 1 562 ? -10.833 -6.785 25.032 1.00 80.19 562 GLY A C 1
ATOM 4218 O O . GLY A 1 562 ? -10.333 -6.435 23.961 1.00 80.19 562 GLY A O 1
ATOM 4219 N N . PRO A 1 563 ? -11.885 -7.624 25.086 1.00 87.06 563 PRO A N 1
ATOM 4220 C CA . PRO A 1 563 ? -12.443 -8.280 23.902 1.00 87.06 563 PRO A CA 1
ATOM 4221 C C . PRO A 1 563 ? -13.008 -7.271 22.893 1.00 87.06 563 PRO A C 1
ATOM 4223 O O . PRO A 1 563 ? -13.526 -6.224 23.278 1.00 87.06 563 PRO A O 1
ATOM 4226 N N . VAL A 1 564 ? -12.920 -7.596 21.602 1.00 94.38 564 VAL A N 1
ATOM 4227 C CA . VAL A 1 564 ? -13.498 -6.797 20.512 1.00 94.38 564 VAL A CA 1
ATOM 4228 C C . VAL A 1 564 ? -14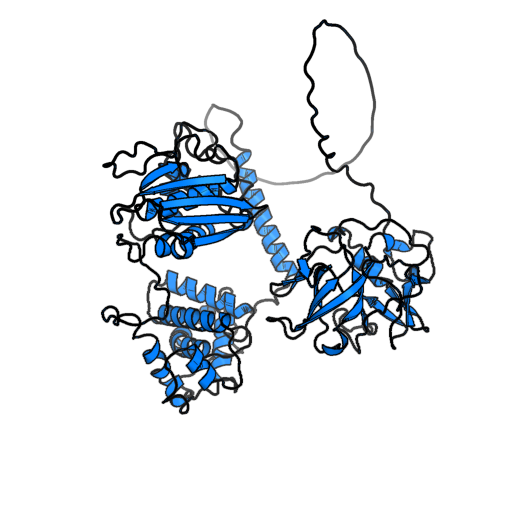.648 -7.567 19.884 1.00 94.38 564 VAL A C 1
ATOM 4230 O O . VAL A 1 564 ? -14.487 -8.718 19.490 1.00 94.38 564 VAL A O 1
ATOM 4233 N N . GLU A 1 565 ? -15.807 -6.922 19.773 1.00 95.81 565 GLU A N 1
ATOM 4234 C CA . GLU A 1 565 ? -17.024 -7.532 19.248 1.00 95.81 565 GLU A CA 1
ATOM 4235 C C . GLU A 1 565 ? -17.564 -6.753 18.050 1.00 95.81 565 GLU A C 1
ATOM 4237 O O . GLU A 1 565 ? -17.752 -5.541 18.115 1.00 95.81 565 GLU A O 1
ATOM 4242 N N . LEU A 1 566 ? -17.863 -7.442 16.949 1.00 97.19 566 LEU A N 1
ATOM 4243 C CA . LEU A 1 566 ? -18.459 -6.802 15.776 1.00 97.19 566 LEU A CA 1
ATOM 4244 C C . LEU A 1 566 ? -19.915 -6.410 16.030 1.00 97.19 566 LEU A C 1
ATOM 4246 O O . LEU A 1 566 ? -20.673 -7.171 16.635 1.00 97.19 566 LEU A O 1
ATOM 4250 N N . VAL A 1 567 ? -20.309 -5.246 15.509 1.00 98.06 567 VAL A N 1
ATOM 4251 C CA . VAL A 1 567 ? -21.699 -4.784 15.569 1.00 98.06 567 VAL A CA 1
ATOM 4252 C C . VAL A 1 567 ? -22.568 -5.633 14.645 1.00 98.06 567 VAL A C 1
ATOM 4254 O O . VAL A 1 567 ? -22.336 -5.694 13.434 1.00 98.06 567 VAL A O 1
ATOM 4257 N N . ASN A 1 568 ? -23.596 -6.251 15.220 1.00 97.56 568 ASN A N 1
ATOM 4258 C CA . ASN A 1 568 ? -24.557 -7.083 14.516 1.00 97.56 568 ASN A CA 1
ATOM 4259 C C . ASN A 1 568 ? -25.766 -6.229 14.092 1.00 97.56 568 ASN A C 1
ATOM 4261 O O . ASN A 1 568 ? -26.472 -5.698 14.956 1.00 97.56 568 ASN A O 1
ATOM 4265 N N . PRO A 1 569 ? -26.042 -6.081 12.786 1.00 97.81 569 PRO A N 1
ATOM 4266 C CA . PRO A 1 569 ? -27.323 -5.554 12.331 1.00 97.81 569 PRO A CA 1
ATOM 4267 C C . PRO A 1 569 ? -28.449 -6.587 12.555 1.00 97.81 569 PRO A C 1
ATOM 4269 O O . PRO A 1 569 ? -28.157 -7.766 12.788 1.00 97.81 569 PRO A O 1
ATOM 4272 N N . PRO A 1 570 ? -29.731 -6.188 12.442 1.00 95.81 570 PRO A N 1
ATOM 4273 C CA . PRO A 1 570 ? -30.855 -7.121 12.451 1.00 95.81 570 PRO A CA 1
ATOM 4274 C C . PRO A 1 570 ? -30.668 -8.267 11.451 1.00 95.81 570 PRO A C 1
ATOM 4276 O O . PRO A 1 570 ? -30.151 -8.083 10.345 1.00 95.81 570 PRO A O 1
ATOM 4279 N N . SER A 1 571 ? -31.087 -9.474 11.833 1.00 92.00 571 SER A N 1
ATOM 4280 C CA . SER A 1 571 ? -30.828 -10.699 11.063 1.00 92.00 571 SER A CA 1
ATOM 4281 C C . SER A 1 571 ? -31.443 -10.696 9.663 1.00 92.00 571 SER A C 1
ATOM 4283 O O . SER A 1 571 ? -30.942 -11.378 8.771 1.00 92.00 571 SER A O 1
ATOM 4285 N N . ASP A 1 572 ? -32.504 -9.928 9.454 1.00 92.25 572 ASP A N 1
ATOM 4286 C CA . ASP A 1 572 ? -33.254 -9.764 8.209 1.00 92.25 572 ASP A CA 1
ATOM 4287 C C . ASP A 1 572 ? -32.819 -8.538 7.385 1.00 92.25 572 ASP A C 1
ATOM 4289 O O . ASP A 1 572 ? -33.295 -8.358 6.266 1.00 92.25 572 ASP A O 1
ATOM 4293 N N . ALA A 1 573 ? -31.875 -7.732 7.881 1.00 95.06 573 ALA A N 1
ATOM 4294 C CA . ALA A 1 573 ? -31.347 -6.593 7.139 1.00 95.06 573 ALA A CA 1
ATOM 4295 C C . ALA A 1 573 ? -30.494 -7.045 5.939 1.00 95.06 573 ALA A C 1
ATOM 4297 O O . ALA A 1 573 ? -29.743 -8.028 6.016 1.00 95.06 573 ALA A O 1
ATOM 4298 N N . GLU A 1 574 ? -30.609 -6.335 4.818 1.00 95.38 574 GLU A N 1
ATOM 4299 C CA . GLU A 1 574 ? -29.930 -6.671 3.561 1.00 95.38 574 GLU A CA 1
ATOM 4300 C C . GLU A 1 574 ? -28.644 -5.858 3.363 1.00 95.38 574 GLU A C 1
ATOM 4302 O O . GLU A 1 574 ? -28.501 -4.749 3.874 1.00 95.38 574 GLU A O 1
ATOM 4307 N N . ALA A 1 575 ? -27.701 -6.383 2.576 1.00 96.25 575 ALA A N 1
ATOM 4308 C CA . ALA A 1 575 ? -26.474 -5.664 2.244 1.00 96.25 575 ALA A CA 1
ATOM 4309 C C . ALA A 1 575 ? -26.775 -4.324 1.548 1.00 96.25 575 ALA A C 1
ATOM 4311 O O . ALA A 1 575 ? -27.541 -4.266 0.589 1.00 96.25 575 ALA A O 1
ATOM 4312 N N . GLY A 1 576 ? -26.125 -3.261 2.016 1.00 96.50 576 GLY A N 1
ATOM 4313 C CA . GLY A 1 576 ? -26.317 -1.883 1.563 1.00 96.50 576 GLY A CA 1
ATOM 4314 C C . GLY A 1 576 ? -27.497 -1.161 2.179 1.00 96.50 576 GLY A C 1
ATOM 4315 O O . GLY A 1 576 ? -27.670 0.032 1.929 1.00 96.50 576 GLY A O 1
ATOM 4316 N N . GLU A 1 577 ? -28.271 -1.838 3.020 1.00 97.25 577 GLU A N 1
ATOM 4317 C CA . GLU A 1 577 ? -29.293 -1.168 3.788 1.00 97.25 577 GLU A CA 1
ATOM 4318 C C . GLU A 1 577 ? -28.687 -0.097 4.692 1.00 97.25 577 GLU A C 1
ATOM 4320 O O . GLU A 1 577 ? -27.656 -0.295 5.339 1.00 97.25 577 GLU A O 1
ATOM 4325 N N . ARG A 1 578 ? -29.358 1.049 4.738 1.00 96.88 578 ARG A N 1
ATOM 4326 C CA . ARG A 1 578 ? -28.931 2.186 5.528 1.00 96.88 578 ARG A CA 1
ATOM 4327 C C . ARG A 1 578 ? -29.106 1.941 7.025 1.00 96.88 578 ARG A C 1
ATOM 4329 O O . ARG A 1 578 ? -30.184 1.570 7.481 1.00 96.88 578 ARG A O 1
ATOM 4336 N N . VAL A 1 579 ? -28.062 2.272 7.776 1.00 97.88 579 VAL A N 1
ATOM 4337 C CA . VAL A 1 579 ? -28.052 2.294 9.238 1.00 97.88 579 VAL A CA 1
ATOM 4338 C C . VAL A 1 579 ? -27.970 3.749 9.700 1.00 97.88 579 VAL A C 1
ATOM 4340 O O . VAL A 1 579 ? -27.269 4.563 9.097 1.00 97.88 579 VAL A O 1
ATOM 4343 N N . PHE A 1 580 ? -28.712 4.114 10.738 1.00 96.44 580 PHE A N 1
ATOM 4344 C CA . PHE A 1 580 ? -28.739 5.481 11.254 1.00 96.44 580 PHE A CA 1
ATOM 4345 C C . PHE A 1 580 ? -29.077 5.502 12.744 1.00 96.44 580 PHE A C 1
ATOM 4347 O O . PHE A 1 580 ? -29.640 4.549 13.279 1.00 96.44 580 PHE A O 1
ATOM 4354 N N . PHE A 1 581 ? -28.716 6.591 13.416 1.00 96.50 581 PHE A N 1
ATOM 4355 C CA . PHE A 1 581 ? -29.120 6.825 14.798 1.00 96.50 581 PHE A CA 1
ATOM 4356 C C . PHE A 1 581 ? -30.500 7.480 14.830 1.00 96.50 581 PHE A C 1
ATOM 4358 O O . PHE A 1 581 ? -30.780 8.371 14.025 1.00 96.50 581 PHE A O 1
ATOM 4365 N N . ASP A 1 582 ? -31.354 7.043 15.750 1.00 94.19 582 ASP A N 1
ATOM 4366 C CA . ASP A 1 582 ? -32.710 7.573 15.907 1.00 94.19 582 ASP A CA 1
ATOM 4367 C C . ASP A 1 582 ? -32.714 9.102 16.110 1.00 94.19 582 ASP A C 1
ATOM 4369 O O . ASP A 1 582 ? -31.955 9.632 16.922 1.00 94.19 582 ASP A O 1
ATOM 4373 N N . GLY A 1 583 ? -33.520 9.840 15.338 1.00 90.94 583 GLY A N 1
ATOM 4374 C CA . GLY A 1 583 ? -33.538 11.313 15.372 1.00 90.94 583 GLY A CA 1
ATOM 4375 C C . GLY A 1 583 ? -32.346 12.000 14.679 1.00 90.94 583 GLY A C 1
ATOM 4376 O O . GLY A 1 583 ? -32.164 13.226 14.787 1.00 90.94 583 GLY A O 1
ATOM 4377 N N . TYR A 1 584 ? -31.529 11.218 13.968 1.00 91.94 584 TYR A N 1
ATOM 4378 C CA . TYR A 1 584 ? -30.430 11.657 13.110 1.00 91.94 584 TYR A CA 1
ATOM 4379 C C . TYR A 1 584 ? -30.551 11.064 11.699 1.00 91.94 584 TYR A C 1
ATOM 4381 O O . TYR A 1 584 ? -29.572 10.627 11.089 1.00 91.94 584 TYR A O 1
ATOM 4389 N N . GLU A 1 585 ? -31.761 11.084 11.149 1.00 89.31 585 GLU A N 1
ATOM 4390 C CA . GLU A 1 585 ? -32.000 10.829 9.735 1.00 89.31 585 GLU A CA 1
ATOM 4391 C C . GLU A 1 585 ? -31.492 12.012 8.890 1.00 89.31 585 GLU A C 1
ATOM 4393 O O . GLU A 1 585 ? -31.619 13.182 9.253 1.00 89.31 585 GLU A O 1
ATOM 4398 N N . GLY A 1 586 ? -30.899 11.731 7.735 1.00 88.62 586 GLY A N 1
ATOM 4399 C CA . GLY A 1 586 ? -30.374 12.774 6.853 1.00 88.62 586 GLY A CA 1
ATOM 4400 C C . GLY A 1 586 ? -29.833 12.187 5.565 1.00 88.62 586 GLY A C 1
ATOM 4401 O O . GLY A 1 586 ? -30.113 11.043 5.266 1.00 88.62 586 GLY A O 1
ATOM 4402 N N . GLU A 1 587 ? -29.019 12.910 4.810 1.00 90.06 587 GLU A N 1
ATOM 4403 C CA . GLU A 1 587 ? -28.262 12.341 3.684 1.00 90.06 587 GLU A CA 1
ATOM 4404 C C . GLU A 1 587 ? -26.771 12.375 4.033 1.00 90.06 587 GLU A C 1
ATOM 4406 O O . GLU A 1 587 ? -26.291 13.447 4.431 1.00 90.06 587 GLU A O 1
ATOM 4411 N N . PRO A 1 588 ? -26.045 11.247 3.913 1.00 94.75 588 PRO A N 1
ATOM 4412 C CA . PRO A 1 588 ? -24.634 11.206 4.249 1.00 94.75 588 PRO A CA 1
ATOM 4413 C C . PRO A 1 588 ? -23.819 12.007 3.233 1.00 94.75 588 PRO A C 1
ATOM 4415 O O . PRO A 1 588 ? -24.226 12.232 2.090 1.00 94.75 588 PRO A O 1
ATOM 4418 N N . GLU A 1 589 ? -22.630 12.451 3.633 1.00 93.69 589 GLU A N 1
ATOM 4419 C CA . GLU A 1 589 ? -21.714 13.059 2.671 1.00 93.69 589 GLU A CA 1
ATOM 4420 C C . GLU A 1 589 ? -21.192 11.999 1.695 1.00 93.69 589 GLU A C 1
ATOM 4422 O O . GLU A 1 589 ? -20.904 10.871 2.090 1.00 93.69 589 GLU A O 1
ATOM 4427 N N . LYS A 1 590 ? -20.969 12.381 0.431 1.00 92.06 590 LYS A N 1
ATOM 4428 C CA . LYS A 1 590 ? -20.362 11.484 -0.569 1.00 92.06 590 LYS A CA 1
ATOM 4429 C C . LYS A 1 590 ? -19.009 10.927 -0.099 1.00 92.06 590 LYS A C 1
ATOM 4431 O O . LYS A 1 590 ? -18.676 9.782 -0.379 1.00 92.06 590 LYS A O 1
ATOM 4436 N N . GLN A 1 591 ? -18.217 11.758 0.575 1.00 93.75 591 GLN A N 1
ATOM 4437 C CA . GLN A 1 591 ? -16.969 11.378 1.226 1.00 93.75 591 GLN A CA 1
ATOM 4438 C C . GLN A 1 591 ? -16.669 12.385 2.339 1.00 93.75 591 GLN A C 1
ATOM 4440 O O . GLN A 1 591 ? -16.625 13.587 2.072 1.00 93.75 591 GLN A O 1
ATOM 4445 N N . LEU A 1 592 ? -16.421 11.900 3.556 1.00 92.38 592 LEU A N 1
ATOM 4446 C CA . LEU A 1 592 ? -16.076 12.736 4.701 1.00 92.38 592 LEU A CA 1
ATOM 4447 C C . LEU A 1 592 ? -14.738 13.437 4.469 1.00 92.38 592 LEU A C 1
ATOM 4449 O O . LEU A 1 592 ? -13.736 12.818 4.102 1.00 92.38 592 LEU A O 1
ATOM 4453 N N . ASN A 1 593 ? -14.701 14.740 4.739 1.00 89.19 593 ASN A N 1
ATOM 4454 C CA . ASN A 1 593 ? -13.464 15.510 4.700 1.00 89.19 593 ASN A CA 1
ATOM 4455 C C . ASN A 1 593 ? -12.641 15.270 5.984 1.00 89.19 593 ASN A C 1
ATOM 4457 O O . ASN A 1 593 ? -13.056 15.737 7.049 1.00 89.19 593 ASN A O 1
ATOM 4461 N N . PRO A 1 594 ? -11.432 14.671 5.912 1.00 86.94 594 PRO A N 1
ATOM 4462 C CA . PRO A 1 594 ? -10.617 14.399 7.101 1.00 86.94 594 PRO A CA 1
ATOM 4463 C C . PRO A 1 594 ? -10.248 15.656 7.900 1.00 86.94 594 PRO A C 1
ATOM 4465 O O . PRO A 1 594 ? -9.978 15.583 9.092 1.00 86.94 594 PRO A O 1
ATOM 4468 N N . LYS A 1 595 ? -10.251 16.838 7.265 1.00 88.19 595 LYS A N 1
ATOM 4469 C CA . LYS A 1 595 ? -9.982 18.110 7.952 1.00 88.19 595 LYS A CA 1
ATOM 4470 C C . LYS A 1 595 ? -11.128 18.555 8.860 1.00 88.19 595 LYS A C 1
ATOM 4472 O O . LYS A 1 595 ? -10.872 19.302 9.795 1.00 88.19 595 LYS A O 1
ATOM 4477 N N . LYS A 1 596 ? -12.365 18.126 8.577 1.00 89.12 596 LYS A N 1
ATOM 4478 C CA . LYS A 1 596 ? -13.542 18.450 9.395 1.00 89.12 596 LYS A CA 1
ATOM 4479 C C . LYS A 1 596 ? -13.687 17.530 10.611 1.00 89.12 596 LYS A C 1
ATOM 4481 O O . LYS A 1 596 ? -14.480 17.850 11.484 1.00 89.12 596 LYS A O 1
ATOM 4486 N N . LYS A 1 597 ? -12.942 16.413 10.663 1.00 91.50 597 LYS A N 1
ATOM 4487 C CA . LYS A 1 597 ? -12.937 15.456 11.785 1.00 91.50 597 LYS A CA 1
ATOM 4488 C C . LYS A 1 597 ? -14.332 14.973 12.213 1.00 91.50 597 LYS A C 1
ATOM 4490 O O . LYS A 1 597 ? -14.569 14.681 13.377 1.00 91.50 597 LYS A O 1
ATOM 4495 N N . VAL A 1 598 ? -15.270 14.888 11.263 1.00 93.81 598 VAL A N 1
ATOM 4496 C CA . VAL A 1 598 ? -16.673 14.527 11.543 1.00 93.81 598 VAL A CA 1
ATOM 4497 C C . VAL A 1 598 ? -16.767 13.163 12.223 1.00 93.81 598 VAL A C 1
ATOM 4499 O O . VAL A 1 598 ? -17.463 13.034 13.225 1.00 93.81 598 VAL A O 1
ATOM 4502 N N . TRP A 1 599 ? -16.029 12.178 11.699 1.00 95.19 599 TRP A N 1
ATOM 4503 C CA . TRP A 1 599 ? -15.913 10.851 12.297 1.00 95.19 599 TRP A CA 1
ATOM 4504 C C . TRP A 1 599 ? -15.370 10.926 13.725 1.00 95.19 599 TRP A C 1
ATOM 4506 O O . TRP A 1 599 ? -16.044 10.462 14.633 1.00 95.19 599 TRP A O 1
ATOM 4516 N N . ASP A 1 600 ? -14.211 11.564 13.927 1.00 93.12 600 ASP A N 1
ATOM 4517 C CA . ASP A 1 600 ? -13.546 11.619 15.236 1.00 93.12 600 ASP A CA 1
ATOM 4518 C C . ASP A 1 600 ? -14.440 12.267 16.307 1.00 93.12 600 ASP A C 1
ATOM 4520 O O . ASP A 1 600 ? -14.498 11.800 17.439 1.00 93.12 600 ASP A O 1
ATOM 4524 N N . TYR A 1 601 ? -15.177 13.324 15.948 1.00 93.62 601 TYR A N 1
ATOM 4525 C CA . TYR A 1 601 ? -16.097 13.976 16.879 1.00 93.62 601 TYR A CA 1
ATOM 4526 C C . TYR A 1 601 ? -17.338 13.133 17.180 1.00 93.62 601 TYR A C 1
ATOM 4528 O O . TYR A 1 601 ? -17.746 13.055 18.332 1.00 93.62 601 TYR A O 1
ATOM 4536 N N . CYS A 1 602 ? -17.951 12.493 16.178 1.00 94.31 602 CYS A N 1
ATOM 4537 C CA . CYS A 1 602 ? -19.141 11.669 16.418 1.00 94.31 602 CYS A CA 1
ATOM 4538 C C . CYS A 1 602 ? -18.795 10.357 17.138 1.00 94.31 602 CYS A C 1
ATOM 4540 O O . CYS A 1 602 ? -19.553 9.920 17.998 1.00 94.31 602 CYS A O 1
ATOM 4542 N N . GLN A 1 603 ? -17.646 9.754 16.826 1.00 94.69 603 GLN A N 1
ATOM 4543 C CA . GLN A 1 603 ? -17.188 8.500 17.423 1.00 94.69 603 GLN A CA 1
ATOM 4544 C C . GLN A 1 603 ? -16.992 8.617 18.940 1.00 94.69 603 GLN A C 1
ATOM 4546 O O . GLN A 1 603 ? -17.268 7.655 19.651 1.00 94.69 603 GLN A O 1
ATOM 4551 N N . ALA A 1 604 ? -16.631 9.799 19.452 1.00 92.38 604 ALA A N 1
ATOM 4552 C CA . ALA A 1 604 ? -16.572 10.062 20.892 1.00 92.38 604 ALA A CA 1
ATOM 4553 C C . ALA A 1 604 ? -17.913 9.814 21.615 1.00 92.38 604 ALA A C 1
ATOM 4555 O O . ALA A 1 604 ? -17.919 9.480 22.797 1.00 92.38 604 ALA A O 1
ATOM 4556 N N . GLY A 1 605 ? -19.041 9.945 20.905 1.00 93.88 605 GLY A N 1
ATOM 4557 C CA . GLY A 1 605 ? -20.373 9.637 21.424 1.00 93.88 605 GLY A CA 1
ATOM 4558 C C . GLY A 1 605 ? -20.867 8.223 21.123 1.00 93.88 605 GLY A C 1
ATOM 4559 O O . GLY A 1 605 ? -21.936 7.851 21.598 1.00 93.88 605 GLY A O 1
ATOM 4560 N N . PHE A 1 606 ? -20.154 7.416 20.334 1.00 96.94 606 PHE A N 1
ATOM 4561 C CA . PHE A 1 606 ? -20.601 6.058 20.016 1.00 96.94 606 PHE A CA 1
ATOM 4562 C C . PHE A 1 606 ? -20.341 5.105 21.185 1.00 96.94 606 PHE A C 1
ATOM 4564 O O . PHE A 1 606 ? -19.208 4.925 21.639 1.00 96.94 606 PHE A O 1
ATOM 4571 N N . THR A 1 607 ? -21.404 4.458 21.659 1.00 96.88 607 THR A N 1
ATOM 4572 C CA . THR A 1 607 ? -21.358 3.579 22.826 1.00 96.88 607 THR A CA 1
ATOM 4573 C C . THR A 1 607 ? -22.335 2.410 22.709 1.00 96.88 607 THR A C 1
ATOM 4575 O O . THR A 1 607 ? -23.047 2.287 21.712 1.00 96.88 607 THR A O 1
ATOM 4578 N N . THR A 1 608 ? -22.363 1.530 23.710 1.00 97.56 608 THR A N 1
ATOM 4579 C CA . THR A 1 608 ? -23.392 0.495 23.850 1.00 97.56 608 THR A CA 1
ATOM 4580 C C . THR A 1 608 ? -24.179 0.689 25.138 1.00 97.56 608 THR A C 1
ATOM 4582 O O . THR A 1 608 ? -23.620 1.072 26.166 1.00 97.56 608 THR A O 1
ATOM 4585 N N . THR A 1 609 ? -25.483 0.435 25.090 1.00 96.50 609 THR A N 1
ATOM 4586 C CA . THR A 1 609 ? -26.372 0.521 26.257 1.00 96.50 609 THR A CA 1
ATOM 4587 C C . THR A 1 609 ? -26.235 -0.709 27.162 1.00 96.50 609 THR A C 1
ATOM 4589 O O . THR A 1 609 ? -25.588 -1.694 26.798 1.00 96.50 609 THR A O 1
ATOM 4592 N N . ASP A 1 610 ? -26.894 -0.701 28.325 1.00 94.94 610 ASP A N 1
ATOM 4593 C CA . ASP A 1 610 ? -26.990 -1.879 29.206 1.00 94.94 610 ASP A CA 1
ATOM 4594 C C . ASP A 1 610 ? -27.690 -3.069 28.525 1.00 94.94 610 ASP A C 1
ATOM 4596 O O . ASP A 1 610 ? -27.405 -4.229 28.824 1.00 94.94 610 ASP A O 1
ATOM 4600 N N . ALA A 1 611 ? -28.562 -2.784 27.552 1.00 95.69 611 ALA A N 1
ATOM 4601 C CA . ALA A 1 611 ? -29.200 -3.778 26.691 1.00 95.69 611 ALA A CA 1
ATOM 4602 C C . ALA A 1 611 ? -28.294 -4.254 25.536 1.00 95.69 611 ALA A C 1
ATOM 4604 O O . ALA A 1 611 ? -28.721 -5.072 24.723 1.00 95.69 611 ALA A O 1
ATOM 4605 N N . LYS A 1 612 ? -27.038 -3.779 25.475 1.00 97.31 612 LYS A N 1
ATOM 4606 C CA . LYS A 1 612 ? -26.038 -4.087 24.436 1.00 97.31 612 LYS A CA 1
ATOM 4607 C C . LYS A 1 612 ? -26.436 -3.603 23.040 1.00 97.31 612 LYS A C 1
ATOM 4609 O O . LYS A 1 612 ? -25.972 -4.126 22.026 1.00 97.31 612 LYS A O 1
ATOM 4614 N N . GLU A 1 613 ? -27.290 -2.592 22.981 1.00 97.75 613 GLU A N 1
ATOM 4615 C CA . GLU A 1 613 ? -27.654 -1.903 21.746 1.00 97.75 613 GLU A CA 1
ATOM 4616 C C . GLU A 1 613 ? -26.604 -0.838 21.453 1.00 97.75 613 GLU A C 1
ATOM 4618 O O . GLU A 1 613 ? -26.165 -0.132 22.362 1.00 97.75 613 GLU A O 1
ATOM 4623 N N . VAL A 1 614 ? -26.192 -0.704 20.195 1.00 98.19 614 VAL A N 1
ATOM 4624 C CA . VAL A 1 614 ? -25.293 0.379 19.791 1.00 98.19 614 VAL A CA 1
ATOM 4625 C C . VAL A 1 614 ? -26.073 1.685 19.789 1.00 98.19 614 VAL A C 1
ATOM 4627 O O . VAL A 1 614 ? -27.193 1.742 19.287 1.00 98.19 614 VAL A O 1
ATOM 4630 N N . ALA A 1 615 ? -25.486 2.742 20.336 1.00 97.50 615 ALA A N 1
ATOM 4631 C CA . ALA A 1 615 ? -26.137 4.031 20.471 1.00 97.50 615 ALA A CA 1
ATOM 4632 C C . ALA A 1 615 ? -25.152 5.202 20.362 1.00 97.50 615 ALA A C 1
ATOM 4634 O O . ALA A 1 615 ? -23.934 5.033 20.427 1.00 97.50 615 ALA A O 1
ATOM 4635 N N . PHE A 1 616 ? -25.701 6.397 20.179 1.00 96.88 616 PHE A N 1
ATOM 4636 C CA . PHE A 1 616 ? -24.990 7.663 20.136 1.00 96.88 616 PHE A CA 1
ATOM 4637 C C . PHE A 1 616 ? -25.416 8.529 21.320 1.00 96.88 616 PHE A C 1
ATOM 4639 O O . PHE A 1 616 ? -26.550 9.005 21.373 1.00 96.88 616 PHE A O 1
ATOM 4646 N N . ASP A 1 617 ? -24.505 8.719 22.268 1.00 94.50 617 ASP A N 1
ATOM 4647 C CA . ASP A 1 617 ? -24.644 9.664 23.367 1.00 94.50 617 ASP A CA 1
ATOM 4648 C C . ASP A 1 617 ? -24.187 11.051 22.907 1.00 94.50 617 ASP A C 1
ATOM 4650 O O . ASP A 1 617 ? -22.996 11.342 22.766 1.00 94.50 617 ASP A O 1
ATOM 4654 N N . VAL A 1 618 ? -25.162 11.928 22.684 1.00 91.19 618 VAL A N 1
ATOM 4655 C CA . VAL A 1 618 ? -24.924 13.296 22.212 1.00 91.19 618 VAL A CA 1
ATOM 4656 C C . VAL A 1 618 ? -24.161 14.113 23.255 1.00 91.19 618 VAL A C 1
ATOM 4658 O O . VAL A 1 618 ? -23.392 15.008 22.904 1.00 91.19 618 VAL A O 1
ATOM 4661 N N . SER A 1 619 ? -24.343 13.802 24.543 1.00 89.19 619 SER A N 1
ATOM 4662 C CA . SER A 1 619 ? -23.729 14.551 25.643 1.00 89.19 619 SER A CA 1
ATOM 4663 C C . SER A 1 619 ? -22.215 14.338 25.737 1.00 89.19 619 SER A C 1
ATOM 4665 O O . SER A 1 619 ? -21.495 15.224 26.207 1.00 89.19 619 SER A O 1
ATOM 4667 N N . ALA A 1 620 ? -21.727 13.213 25.209 1.00 88.62 620 ALA A N 1
ATOM 4668 C CA . ALA A 1 620 ? -20.308 12.894 25.111 1.00 88.62 620 ALA A CA 1
ATOM 4669 C C . ALA A 1 620 ? -19.594 13.635 23.960 1.00 88.62 620 ALA A C 1
ATOM 4671 O O . ALA A 1 620 ? -18.364 13.651 23.914 1.00 88.62 620 ALA A O 1
ATOM 4672 N N . VAL A 1 621 ? -20.329 14.297 23.054 1.00 90.88 621 VAL A N 1
ATOM 4673 C CA . VAL A 1 621 ? -19.749 15.053 21.932 1.00 90.88 621 VAL A CA 1
ATOM 4674 C C . VAL A 1 621 ? -19.722 16.546 22.236 1.00 90.88 621 VAL A C 1
ATOM 4676 O O . VAL A 1 621 ? -20.707 17.265 22.066 1.00 90.88 621 VAL A O 1
ATOM 4679 N N . GLU A 1 622 ? -18.555 17.055 22.627 1.00 87.19 622 GLU A N 1
ATOM 4680 C CA . GLU A 1 622 ? -18.397 18.462 23.017 1.00 87.19 622 GLU A CA 1
ATOM 4681 C C . GLU A 1 622 ? -18.813 19.453 21.928 1.00 87.19 622 GLU A C 1
ATOM 4683 O O . GLU A 1 622 ? -19.412 20.487 22.211 1.00 87.19 622 GLU A O 1
ATOM 4688 N N . GLN A 1 623 ? -18.550 19.104 20.672 1.00 87.31 623 GLN A N 1
ATOM 4689 C CA . GLN A 1 623 ? -18.839 19.917 19.495 1.00 87.31 623 GLN A CA 1
ATOM 4690 C C . GLN A 1 623 ? -20.342 19.981 19.165 1.00 87.31 623 GLN A C 1
ATOM 4692 O O . GLN A 1 623 ? -20.739 20.740 18.280 1.00 87.31 623 GLN A O 1
ATOM 4697 N N . MET A 1 624 ? -21.179 19.189 19.846 1.00 85.75 624 MET A N 1
ATOM 4698 C CA . MET A 1 624 ? -22.638 19.200 19.701 1.00 85.75 624 MET A CA 1
ATOM 4699 C C . MET A 1 624 ? -23.376 19.798 20.903 1.00 85.75 624 MET A C 1
ATOM 4701 O O . MET A 1 624 ? -24.596 19.942 20.826 1.00 85.75 624 MET A O 1
ATOM 4705 N N . LYS A 1 625 ? -22.673 20.205 21.972 1.00 80.06 625 LYS A N 1
ATOM 4706 C CA . LYS A 1 625 ? -23.289 20.741 23.203 1.00 80.06 625 LYS A CA 1
ATOM 4707 C C . LYS A 1 625 ? -24.224 21.934 22.936 1.00 80.06 625 LYS A C 1
ATOM 4709 O O . LYS A 1 625 ? -25.294 22.017 23.531 1.00 80.06 625 LYS A O 1
ATOM 4714 N N . ASP A 1 626 ? -23.880 22.793 21.976 1.00 77.62 626 ASP A N 1
ATOM 4715 C CA . ASP A 1 626 ? -24.660 23.995 21.634 1.00 77.62 626 ASP A CA 1
ATOM 4716 C C . ASP A 1 626 ? -25.822 23.737 20.653 1.00 77.62 626 ASP A C 1
ATOM 4718 O O . ASP A 1 626 ? -26.571 24.654 20.318 1.00 77.62 626 ASP A O 1
ATOM 4722 N N . GLN A 1 627 ? -26.001 22.500 20.170 1.00 78.69 627 GLN A N 1
ATOM 4723 C CA . GLN A 1 627 ? -27.041 22.166 19.184 1.00 78.69 627 GLN A CA 1
ATOM 4724 C C . GLN A 1 627 ? -28.414 21.866 19.811 1.00 78.69 627 GLN A C 1
ATOM 4726 O O . GLN A 1 627 ? -29.366 21.572 19.087 1.00 78.69 627 GLN A O 1
ATOM 4731 N N . GLY A 1 628 ? -28.534 21.916 21.143 1.00 69.31 628 GLY A N 1
ATOM 4732 C CA . GLY A 1 628 ? -29.803 21.738 21.861 1.00 69.31 628 GLY A CA 1
ATOM 4733 C C . GLY A 1 628 ? -30.392 20.322 21.808 1.00 69.31 628 GLY A C 1
ATOM 4734 O O . GLY A 1 628 ? -31.531 20.128 22.227 1.00 69.31 628 GLY A O 1
ATOM 4735 N N . LYS A 1 629 ? -29.641 19.334 21.303 1.00 76.12 629 LYS A N 1
ATOM 4736 C CA . LYS A 1 629 ? -29.996 17.910 21.348 1.00 76.12 629 LYS A CA 1
ATOM 4737 C C . LYS A 1 629 ? -29.303 17.247 22.539 1.00 76.12 629 LYS A C 1
ATOM 4739 O O . LYS A 1 629 ? -28.119 17.476 22.768 1.00 76.12 629 LYS A O 1
ATOM 4744 N N . SER A 1 630 ? -30.031 16.424 23.284 1.00 75.75 630 SER A N 1
ATOM 4745 C CA . SER A 1 630 ? -29.513 15.659 24.421 1.00 75.75 630 SER A CA 1
ATOM 4746 C C . SER A 1 630 ? -30.106 14.252 24.433 1.00 75.75 630 SER A C 1
ATOM 4748 O O . SER A 1 630 ? -31.145 14.003 23.821 1.00 75.75 630 SER A O 1
ATOM 4750 N N . GLY A 1 631 ? -29.435 13.336 25.131 1.00 86.62 631 GLY A N 1
ATOM 4751 C CA . GLY A 1 631 ? -29.872 11.952 25.283 1.00 86.62 631 GLY A CA 1
ATOM 4752 C C . GLY A 1 631 ? -29.085 10.960 24.432 1.00 86.62 631 GLY A C 1
ATOM 4753 O O . GLY A 1 631 ? -28.044 11.282 23.857 1.00 86.62 631 GLY A O 1
ATOM 4754 N N . ILE A 1 632 ? -29.601 9.734 24.405 1.00 92.50 632 ILE A N 1
ATOM 4755 C CA . ILE A 1 632 ? -29.003 8.575 23.747 1.00 92.50 632 ILE A CA 1
ATOM 4756 C C . ILE A 1 632 ? -29.891 8.200 22.561 1.00 92.50 632 ILE A C 1
ATOM 4758 O O . ILE A 1 632 ? -31.084 7.963 22.734 1.00 92.50 632 ILE A O 1
ATOM 4762 N N . ALA A 1 633 ? -29.310 8.148 21.366 1.00 95.44 633 ALA A N 1
ATOM 4763 C CA . ALA A 1 633 ? -29.991 7.738 20.142 1.00 95.44 633 ALA A CA 1
ATOM 4764 C C . ALA A 1 633 ? -29.548 6.328 19.735 1.00 95.44 633 ALA A C 1
ATOM 4766 O O . ALA A 1 633 ? -28.363 6.117 19.491 1.00 95.44 633 ALA A O 1
ATOM 4767 N N . SER A 1 634 ? -30.462 5.362 19.636 1.00 97.38 634 SER A N 1
ATOM 4768 C CA . SER A 1 634 ? -30.109 3.985 19.253 1.00 97.38 634 SER A CA 1
ATOM 4769 C C . SER A 1 634 ? -29.776 3.875 17.762 1.00 97.38 634 SER A C 1
ATOM 4771 O O . SER A 1 634 ? -30.420 4.507 16.921 1.00 97.38 634 SER A O 1
ATOM 4773 N N . LEU A 1 635 ? -28.779 3.057 17.428 1.00 98.06 635 LEU A N 1
ATOM 4774 C CA . LEU A 1 635 ? -28.407 2.709 16.060 1.00 98.06 635 LEU A CA 1
ATOM 4775 C C . LEU A 1 635 ? -29.376 1.654 15.523 1.00 98.06 635 LEU A C 1
ATOM 4777 O O . LEU A 1 635 ? -29.527 0.582 16.113 1.00 98.06 635 LEU A O 1
ATOM 4781 N N . LYS A 1 636 ? -30.023 1.943 14.396 1.00 96.94 636 LYS A N 1
ATOM 4782 C CA . LYS A 1 636 ? -31.062 1.085 13.829 1.00 96.94 636 LYS A CA 1
ATOM 4783 C C . LYS A 1 636 ? -31.033 1.039 12.305 1.00 96.94 636 LYS A C 1
ATOM 4785 O O . LYS A 1 636 ? -30.471 1.910 11.639 1.00 96.94 636 LYS A O 1
ATOM 4790 N N . THR A 1 637 ? -31.672 0.010 11.772 1.00 95.88 637 THR A N 1
ATOM 4791 C CA . THR A 1 637 ? -32.063 -0.132 10.366 1.00 95.88 637 THR A CA 1
ATOM 4792 C C . THR A 1 637 ? -33.591 -0.013 10.262 1.00 95.88 637 THR A C 1
ATOM 4794 O O . THR A 1 637 ? -34.253 0.289 11.261 1.00 95.88 637 THR A O 1
ATOM 4797 N N . LYS A 1 638 ? -34.199 -0.251 9.087 1.00 92.12 638 LYS A N 1
ATOM 4798 C CA . LYS A 1 638 ? -35.679 -0.299 9.011 1.00 92.12 638 LYS A CA 1
ATOM 4799 C C . LYS A 1 638 ? -36.273 -1.527 9.718 1.00 92.12 638 LYS A C 1
ATOM 4801 O O . LYS A 1 638 ? -37.455 -1.484 10.044 1.00 92.12 638 LYS A O 1
ATOM 4806 N N . GLN A 1 639 ? -35.505 -2.594 9.959 1.00 93.12 639 GLN A N 1
ATOM 4807 C CA . GLN A 1 639 ? -36.007 -3.816 10.612 1.00 93.12 639 GLN A CA 1
ATOM 4808 C C . GLN A 1 639 ? -35.772 -3.863 12.120 1.00 93.12 639 GLN A C 1
ATOM 4810 O O . GLN A 1 639 ? -36.469 -4.596 12.817 1.00 93.12 639 GLN A O 1
ATOM 4815 N N . GLY A 1 640 ? -34.821 -3.099 12.656 1.00 95.31 640 GLY A N 1
ATOM 4816 C CA . GLY A 1 640 ? -34.564 -3.131 14.092 1.00 95.31 640 GLY A CA 1
ATOM 4817 C C . GLY A 1 640 ? -33.246 -2.505 14.512 1.00 95.31 640 GLY A C 1
ATOM 4818 O O . GLY A 1 640 ? -32.599 -1.788 13.752 1.00 95.31 640 GLY A O 1
ATOM 4819 N N . LEU A 1 641 ? -32.864 -2.782 15.755 1.00 97.38 641 LEU A N 1
ATOM 4820 C CA . LEU A 1 641 ? -31.685 -2.215 16.404 1.00 97.38 641 LEU A CA 1
ATOM 4821 C C . LEU A 1 641 ? -30.413 -2.999 16.061 1.00 97.38 641 LEU A C 1
ATOM 4823 O O . LEU A 1 641 ? -30.447 -4.216 15.874 1.00 97.38 641 LEU A O 1
ATOM 4827 N N . CYS A 1 642 ? -29.283 -2.299 16.018 1.00 97.88 642 CYS A N 1
ATOM 4828 C CA . CYS A 1 642 ? -27.962 -2.913 15.931 1.00 97.88 642 CYS A CA 1
ATOM 4829 C C . CYS A 1 642 ? -27.421 -3.199 17.337 1.00 97.88 642 CYS A C 1
ATOM 4831 O O . CYS A 1 642 ? -27.477 -2.335 18.213 1.00 97.88 642 CYS A O 1
ATOM 4833 N N . THR A 1 643 ? -26.868 -4.389 17.555 1.00 98.25 643 THR A N 1
ATOM 4834 C CA . THR A 1 643 ? -26.454 -4.861 18.887 1.00 98.25 643 THR A CA 1
ATOM 4835 C C . THR A 1 643 ? -25.047 -5.442 18.887 1.00 98.25 643 THR A C 1
ATOM 4837 O O . THR A 1 643 ? -24.457 -5.698 17.836 1.00 98.25 643 THR A O 1
ATOM 4840 N N . VAL A 1 644 ? -24.501 -5.668 20.081 1.00 97.50 644 VAL A N 1
ATOM 4841 C CA . VAL A 1 644 ? -23.272 -6.441 20.293 1.00 97.50 644 VAL A CA 1
ATOM 4842 C C . VAL A 1 644 ? -23.531 -7.633 21.226 1.00 97.50 644 VAL A C 1
ATOM 4844 O O . VAL A 1 644 ? -24.475 -7.596 22.019 1.00 97.50 644 VAL A O 1
ATOM 4847 N N . PRO A 1 645 ? -22.741 -8.719 21.141 1.00 94.88 645 PRO A N 1
ATOM 4848 C CA . PRO A 1 645 ? -22.957 -9.933 21.929 1.00 94.88 645 PRO A CA 1
ATOM 4849 C C . PRO A 1 645 ? -22.938 -9.733 23.455 1.00 94.88 645 PRO A C 1
ATOM 4851 O O . PRO A 1 645 ? -23.837 -10.222 24.158 1.00 94.88 645 PRO A O 1
ATOM 4854 N N . THR A 1 646 ? -21.926 -9.047 24.003 1.00 95.44 646 THR A N 1
ATOM 4855 C CA . THR A 1 646 ? -21.718 -8.994 25.462 1.00 95.44 646 THR A CA 1
ATOM 4856 C C . THR A 1 646 ? -21.354 -7.627 26.030 1.00 95.44 646 THR A C 1
ATOM 4858 O O . THR A 1 646 ? -21.667 -7.384 27.196 1.00 95.44 646 THR A O 1
ATOM 4861 N N . LEU A 1 647 ? -20.765 -6.724 25.247 1.00 94.69 647 LEU A N 1
ATOM 4862 C CA . LEU A 1 647 ? -20.201 -5.480 25.769 1.00 94.69 647 LEU A CA 1
ATOM 4863 C C . LEU A 1 647 ? -21.252 -4.376 26.002 1.00 94.69 647 LEU A C 1
ATOM 4865 O O . LEU A 1 647 ? -21.736 -3.759 25.056 1.00 94.69 647 LEU A O 1
ATOM 4869 N N . ALA A 1 648 ? -21.547 -4.062 27.267 1.00 95.06 648 ALA A N 1
ATOM 4870 C CA . ALA A 1 648 ? -22.315 -2.879 27.683 1.00 95.06 648 ALA A CA 1
ATOM 4871 C C . ALA A 1 648 ? -21.392 -1.708 28.076 1.00 95.06 648 ALA A C 1
ATOM 4873 O O . ALA A 1 648 ? -20.290 -1.926 28.584 1.00 95.06 648 ALA A O 1
ATOM 4874 N N . GLY A 1 649 ? -21.818 -0.463 27.832 1.00 93.25 649 GLY A N 1
ATOM 4875 C CA . GLY A 1 649 ? -21.039 0.747 28.133 1.00 93.25 649 GLY A CA 1
ATOM 4876 C C . GLY A 1 649 ? -19.745 0.893 27.320 1.00 93.25 649 GLY A C 1
ATOM 4877 O O . GLY A 1 649 ? -18.872 1.692 27.671 1.00 93.25 649 GLY A O 1
ATOM 4878 N N . ALA A 1 650 ? -19.596 0.124 26.243 1.00 94.31 650 ALA A N 1
ATOM 4879 C CA . ALA A 1 650 ? -18.383 0.050 25.439 1.00 94.31 650 ALA A CA 1
ATOM 4880 C C . ALA A 1 650 ? -18.167 1.322 24.613 1.00 94.31 650 ALA A C 1
ATOM 4882 O O . ALA A 1 650 ? -19.084 2.129 24.456 1.00 94.31 650 ALA A O 1
ATOM 4883 N N . THR A 1 651 ? -16.968 1.499 24.059 1.00 93.81 651 THR A N 1
ATOM 4884 C CA . THR A 1 651 ? -16.764 2.426 22.938 1.00 93.81 651 THR A CA 1
ATOM 4885 C C . THR A 1 651 ? -16.965 1.669 21.631 1.00 93.81 651 THR A C 1
ATOM 4887 O O . THR A 1 651 ? -16.557 0.511 21.517 1.00 93.81 651 THR A O 1
ATOM 4890 N N . VAL A 1 652 ? -17.602 2.310 20.655 1.00 96.00 652 VAL A N 1
ATOM 4891 C CA . VAL A 1 652 ? -17.824 1.736 19.324 1.00 96.00 652 VAL A CA 1
ATOM 4892 C C . VAL A 1 652 ? -17.032 2.547 18.302 1.00 96.00 652 VAL A C 1
ATOM 4894 O O . VAL A 1 652 ? -17.092 3.777 18.308 1.00 96.00 652 VAL A O 1
ATOM 4897 N N . ARG A 1 653 ? -16.246 1.873 17.460 1.00 91.38 653 ARG A N 1
ATOM 4898 C CA . ARG A 1 653 ? -15.313 2.504 16.517 1.00 91.38 653 ARG A CA 1
ATOM 4899 C C . ARG A 1 653 ? -15.054 1.673 15.273 1.00 91.38 653 ARG A C 1
ATOM 4901 O O . ARG A 1 653 ? -15.402 0.471 15.268 1.00 91.38 653 ARG A O 1
#

pLDDT: mean 77.86, std 22.2, range [21.59, 98.62]

Secondary structure (DSSP, 8-state):
--SS--TTSHHHHHHHHHHHS-TTSSSSB-SHHHHHHHHHHHHHHHTTPEEEESSSS------TT-SSPPPPPTTTTSSTTEEEEEEEETTEEEEEEEEEEEETTEEEEEEEETT---EEEEEEEHHHHB-GGG-SB----TT--HHHHHHHHHHHBS-HHHHHHHHHHHIIIIIHHHSTT---TT--------------S--SSSHHHHHHHHHSHHHHHH-GGGTTS-SSHHHHHHHH-TT----HHHHHHHHHHHHHHHHHHTT--HHHHHHHHHHHHHHTTS-SBTBBTB--HHHHHHHHHHHHHHHT--HHHHHSTTS-HHHHHHHHHHHH-TTT-----TTTS----TT--S--PPP--HHHHHHHHHHHHHHHHHHHHHTTSSSSS---------------------------------------------PPPPPPPP------PPP-GGGS-EEEEEEEEEEEETTEEEEEEEEEE--PPTT-TT-EEETTEEEEEEEETTTTTS-HHHHTT-EEEEE-SSPPEEETTEEE-SEE-EEEPPPPTTS-TTS--S--EEPBPPTTPPTT-EEEETT------SS--GGGTHHHHHHTTEEE-TT-BEEEEGGG-GGGGGG---SEEEEE-SS-B-B-SS-SS-EE-

InterPro domains:
  IPR002547 tRNA-binding domain [PF01588] (462-577)
  IPR002547 tRNA-binding domain [PS50886] (456-580)
  IPR012340 Nucleic acid-binding, OB-fold [G3DSA:2.40.50.140] (455-653)
  IPR012340 Nucleic acid-binding, OB-fold [SSF50249] (458-610)
  IPR021625 PI31 proteasome regulator, N-terminal [PF11566] (26-185)
  IPR036282 Glutathione S-transferase, C-terminal domain superfamily [SSF47616] (239-341)
  IPR053836 Nuclear-export cofactor Arc1-like, N-terminal domain [PF21972] (254-336)